Protein AF-0000000078830287 (afdb_homodimer)

Nearest PDB structures (foldseek):
  2qmx-assembly1_A  TM=9.287E-01  e=2.475E-31  Chlorobaculum tepidum TLS
  6vh5-assembly1_C  TM=9.088E-01  e=1.343E-29  Brucella abortus 2308
  7am0-assembly2_C  TM=8.992E-01  e=1.262E-29  Komagataeibacter europaeus
  3luy-assembly1_A-2  TM=8.825E-01  e=1.402E-22  Bifidobacterium adolescentis ATCC 15703
  2qmw-assembly1_A-2  TM=8.550E-01  e=1.177E-20  Staphylococcus aureus subsp. aureus Mu50

InterPro domains:
  IPR001086 Prephenate dehydratase [PF00800] (8-184)
  IPR001086 Prephenate dehydratase [PS51171] (7-183)
  IPR002912 ACT domain [PF01842] (196-243)
  IPR002912 ACT domain [PS51671] (195-271)
  IPR018528 Prephenate dehydratase, conserved site [PS00857] (159-181)
  IPR045865 ACT-like domain [SSF55021] (178-270)

Secondary structure (DSSP, 8-state):
----PPEEEEES-TTSHHHHHHHHHH-TTSEEEEESSHHHHHHHHHTTSSSEEEEEEEETTTEE-HHHHHHHHHS---EEEEEEEE---EEEE-TT--GGG--EEEE-HHHHHHTHHHHHHHTPEEEE-S-HHHHHHHHHHH--TTEEEEE-HHHHHHHT-EEEEE--SS-S--EEEEEEEESPPS---SEEEEEEEEE--SSTTHHHHHHHHHHTTT--EEEEEEEEETTTTEEEEEEEEES-TTSHHHHHHHHHHHHTSSEEEEEEEEEE-/----PPEEEEES-TTSHHHHHHHHHH-TTSEEEEESSHHHHHHHHHTTSSSEEEEEEEETTTEE-HHHHHHHHHS---EEEEEEEE---EEEE-TT--GGG--EEEE-HHHHHHTHHHHHHHTPEEEE-S-HHHHHHHHHHH--TTEEEEE-HHHHHHHT-EEEEE--SS-S--EEEEEEEESPPS---SEEEEEEEEE--SSTTHHHHHHHHHHTTT--EEEEEEEEETTTTEEEEEEEEES-TTSHHHHHHHHHHHHT-SEEEEEEEEEE-

Organism: Myxococcus xanthus (strain DK1622) (NCBI:txid246197)

Solvent-accessible surface area (backbone atoms only — not comparable to full-atom values): 26946 Å² total; per-residue (Å²): 127,87,76,79,61,54,33,34,22,18,46,48,46,83,30,21,66,39,51,56,48,37,33,72,60,63,37,82,78,43,43,77,39,68,21,88,38,67,65,49,26,53,49,32,34,72,69,60,77,30,57,14,24,28,48,62,44,32,28,46,61,53,29,50,33,34,62,49,53,50,46,48,72,73,42,97,52,41,38,24,28,35,37,66,42,75,62,52,34,17,37,28,24,41,75,88,64,53,72,89,55,41,44,29,33,26,11,15,61,65,61,44,60,44,19,41,65,48,29,58,77,66,61,32,43,80,38,71,35,93,32,30,28,58,20,37,45,47,30,49,73,64,54,52,83,43,38,28,10,40,24,38,63,54,27,23,68,73,52,65,30,37,75,72,41,73,60,44,40,66,54,93,54,32,33,35,33,31,34,28,27,52,55,58,50,92,68,90,60,91,39,43,30,26,33,34,38,32,30,54,60,89,55,50,36,31,68,44,50,33,40,45,26,33,32,78,59,62,32,30,72,78,38,42,34,58,37,60,38,81,56,88,86,42,52,39,36,39,36,30,31,58,36,36,59,84,38,66,61,45,40,51,20,51,54,50,22,43,74,47,32,75,41,66,43,78,43,25,56,25,36,48,91,125,84,73,73,59,54,34,32,24,18,47,47,48,83,34,22,67,41,50,54,50,38,35,72,62,65,37,82,77,44,41,77,39,65,22,88,36,66,66,50,26,54,49,32,34,73,70,60,78,29,56,15,25,28,46,61,45,30,28,45,60,54,31,49,35,33,60,49,53,51,47,48,74,74,40,98,52,40,39,24,28,34,36,66,42,76,60,53,33,19,39,29,23,41,74,86,64,50,75,90,56,42,44,30,33,27,12,15,62,67,58,45,61,44,19,41,63,46,29,56,79,65,61,34,43,80,39,71,34,91,32,29,30,57,20,37,45,46,29,48,72,64,54,50,83,44,39,27,10,40,23,39,64,54,27,22,67,74,49,64,29,36,75,71,41,77,60,44,39,65,52,93,53,32,32,34,34,31,34,30,27,51,56,57,55,92,70,88,57,90,37,42,30,26,35,35,39,31,30,54,61,90,55,51,36,32,68,41,52,33,41,45,27,32,31,80,62,62,31,31,72,76,39,42,35,57,37,60,38,84,51,91,84,42,52,38,36,39,35,30,31,56,36,34,57,84,39,64,63,44,39,51,20,50,53,50,22,44,75,49,30,76,42,65,43,79,44,26,54,24,34,48,90

Sequence (546 aa):
MPESPRRIAFQGEPGAYGEEALRALHGADVEAVPCLTFRAVFEAVAEGRVHGGVVPVESSLGGPVAETVDLLLEHDVPATGELSLRIRHCLLAPPGLSLDDVQQALSHPQALAQCAGYLRRRGISPLPEANTAIAARKVAEEKPPHTAAIASRMSADLYGLAVLEEGVEDSPDNFTRFIALGTAPERTWTRRKTALAFTVENGPGALFRVMSAFSSRGLNVARLESRPQRRAWEYVWCLDVDGALEDPRVREAVAAAQAACVTLRVLGSYGVVMPESPRRIAFQGEPGAYGEEALRALHGADVEAVPCLTFRAVFEAVAEGRVHGGVVPVESSLGGPVAETVDLLLEHDVPATGELSLRIRHCLLAPPGLSLDDVQQALSHPQALAQCAGYLRRRGISPLPEANTAIAARKVAEEKPPHTAAIASRMSADLYGLAVLEEGVEDSPDNFTRFIALGTAPERTWTRRKTALAFTVENGPGALFRVMSAFSSRGLNVARLESRPQRRAWEYVWCLDVDGALEDPRVREAVAAAQAACVTLRVLGSYGVV

pLDDT: mean 92.62, std 7.98, range [40.31, 98.75]

Radius of gyration: 23.86 Å; Cα contacts (8 Å, |Δi|>4): 1358; chains: 2; bounding box: 84×62×51 Å

Structure (mmCIF, N/CA/C/O backbone):
data_AF-0000000078830287-model_v1
#
loop_
_entity.id
_entity.type
_entity.pdbx_description
1 polymer 'prephenate dehydratase'
#
loop_
_atom_site.group_PDB
_atom_site.id
_atom_site.type_symbol
_atom_site.label_atom_id
_atom_site.label_alt_id
_atom_site.label_comp_id
_atom_site.label_asym_id
_atom_site.label_entity_id
_atom_site.label_seq_id
_atom_site.pdbx_PDB_ins_code
_atom_site.Cartn_x
_atom_site.Cartn_y
_atom_site.Cartn_z
_atom_site.occupancy
_atom_site.B_iso_or_equiv
_atom_site.auth_seq_id
_atom_site.auth_comp_id
_atom_site.auth_asym_id
_atom_site.auth_atom_id
_atom_site.pdbx_PDB_model_num
ATOM 1 N N . MET A 1 1 ? -43.938 -2.795 11.711 1 40.31 1 MET A N 1
ATOM 2 C CA . MET A 1 1 ? -42.906 -1.899 12.266 1 40.31 1 MET A CA 1
ATOM 3 C C . MET A 1 1 ? -41.844 -1.57 11.234 1 40.31 1 MET A C 1
ATOM 5 O O . MET A 1 1 ? -41.406 -2.453 10.5 1 40.31 1 MET A O 1
ATOM 9 N N . PRO A 1 2 ? -41.594 -0.356 10.914 1 53.16 2 PRO A N 1
ATOM 10 C CA . PRO A 1 2 ? -40.75 -0.047 9.75 1 53.16 2 PRO A CA 1
ATOM 11 C C . PRO A 1 2 ? -39.344 -0.621 9.867 1 53.16 2 PRO A C 1
ATOM 13 O O . PRO A 1 2 ? -38.75 -0.6 10.953 1 53.16 2 PRO A O 1
ATOM 16 N N . GLU A 1 3 ? -38.844 -1.687 9.297 1 60.59 3 GLU A N 1
ATOM 17 C CA . GLU A 1 3 ? -37.562 -2.396 9.375 1 60.59 3 GLU A CA 1
ATOM 18 C C . GLU A 1 3 ? -36.375 -1.433 9.258 1 60.59 3 GLU A C 1
ATOM 20 O O . GLU A 1 3 ? -36.406 -0.526 8.422 1 60.59 3 GLU A O 1
ATOM 25 N N . SER A 1 4 ? -35.719 -1.107 10.453 1 77.31 4 SER A N 1
ATOM 26 C CA . SER A 1 4 ? -34.531 -0.253 10.461 1 77.31 4 SER A CA 1
ATOM 27 C C . SER A 1 4 ? -33.625 -0.551 9.266 1 77.31 4 SER A C 1
ATOM 29 O O . SER A 1 4 ? -33.469 -1.712 8.891 1 77.31 4 SER A O 1
ATOM 31 N N . PRO A 1 5 ? -33.344 0.472 8.578 1 87.19 5 PRO A N 1
ATOM 32 C CA . PRO A 1 5 ? -32.531 0.278 7.367 1 87.19 5 PRO A CA 1
ATOM 33 C C . PRO A 1 5 ? -31.219 -0.463 7.637 1 87.19 5 PRO A C 1
ATOM 35 O O . PRO A 1 5 ? -30.688 -0.38 8.742 1 87.19 5 PRO A O 1
ATOM 38 N N . ARG A 1 6 ? -30.828 -1.186 6.824 1 92.56 6 ARG A N 1
ATOM 39 C CA . ARG A 1 6 ? -29.547 -1.892 6.887 1 92.56 6 ARG A CA 1
ATOM 40 C C . ARG A 1 6 ? -28.391 -0.912 6.961 1 92.56 6 ARG A C 1
ATOM 42 O O . ARG A 1 6 ? -28.328 0.055 6.199 1 92.56 6 ARG A O 1
ATOM 49 N N . ARG A 1 7 ? -27.578 -1.196 7.914 1 96.88 7 ARG A N 1
ATOM 50 C CA . ARG A 1 7 ? -26.422 -0.337 8.148 1 96.88 7 ARG A CA 1
ATOM 51 C C . ARG A 1 7 ? -25.156 -0.937 7.527 1 96.88 7 ARG A C 1
ATOM 53 O O . ARG A 1 7 ? -24.781 -2.062 7.852 1 96.88 7 ARG A O 1
ATOM 60 N N . ILE A 1 8 ? -24.562 -0.179 6.645 1 97.5 8 ILE A N 1
ATOM 61 C CA . ILE A 1 8 ? -23.375 -0.633 5.926 1 97.5 8 ILE A CA 1
ATOM 62 C C . ILE A 1 8 ? -22.219 0.344 6.156 1 97.5 8 ILE A C 1
ATOM 64 O O . ILE A 1 8 ? -22.375 1.548 5.938 1 97.5 8 ILE A O 1
ATOM 68 N N . ALA A 1 9 ? -21.078 -0.177 6.578 1 98.12 9 ALA A N 1
ATOM 69 C CA . ALA A 1 9 ? -19.938 0.659 6.914 1 98.12 9 ALA A CA 1
ATOM 70 C C . ALA A 1 9 ? -19.031 0.846 5.707 1 98.12 9 ALA A C 1
ATOM 72 O O . ALA A 1 9 ? -18.953 -0.023 4.832 1 98.12 9 ALA A O 1
ATOM 73 N N . PHE A 1 10 ? -18.406 1.938 5.598 1 97.62 10 PHE A N 1
ATOM 74 C CA . PHE A 1 10 ? -17.344 2.248 4.645 1 97.62 10 PHE A CA 1
ATOM 75 C C . PHE A 1 10 ? -16.281 3.127 5.285 1 97.62 10 PHE A C 1
ATOM 77 O O . PHE A 1 10 ? -16.484 3.684 6.363 1 97.62 10 PHE A O 1
ATOM 84 N N . GLN A 1 11 ? -15.117 3.105 4.738 1 94.5 11 GLN A N 1
ATOM 85 C CA . GLN A 1 11 ? -14.047 3.945 5.254 1 94.5 11 GLN A CA 1
ATOM 86 C C . GLN A 1 11 ? -14.062 5.324 4.598 1 94.5 11 GLN A C 1
ATOM 88 O O . GLN A 1 11 ? -14.117 5.43 3.369 1 94.5 11 GLN A O 1
ATOM 93 N N . GLY A 1 12 ? -13.945 6.309 5.367 1 91.12 12 GLY A N 1
ATOM 94 C CA . GLY A 1 12 ? -13.859 7.672 4.875 1 91.12 12 GLY A CA 1
ATOM 95 C C . GLY A 1 12 ? -14.961 8.57 5.398 1 91.12 12 GLY A C 1
ATOM 96 O O . GLY A 1 12 ? -15.383 8.438 6.551 1 91.12 12 GLY A O 1
ATOM 97 N N . GLU A 1 13 ? -15.328 9.633 4.555 1 93.06 13 GLU A N 1
ATOM 98 C CA . GLU A 1 13 ? -16.359 10.617 4.848 1 93.06 13 GLU A CA 1
ATOM 99 C C . GLU A 1 13 ? -17.469 10.586 3.799 1 93.06 13 GLU A C 1
ATOM 101 O O . GLU A 1 13 ? -17.25 10.117 2.68 1 93.06 13 GLU A O 1
ATOM 106 N N . PRO A 1 14 ? -18.625 11.016 4.348 1 94.12 14 PRO A N 1
ATOM 107 C CA . PRO A 1 14 ? -19.688 11.109 3.342 1 94.12 14 PRO A CA 1
ATOM 108 C C . PRO A 1 14 ? -19.219 11.781 2.051 1 94.12 14 PRO A C 1
ATOM 110 O O . PRO A 1 14 ? -18.484 12.766 2.094 1 94.12 14 PRO A O 1
ATOM 113 N N . GLY A 1 15 ? -19.594 11.18 0.938 1 93.94 15 GLY A N 1
ATOM 114 C CA . GLY A 1 15 ? -19.188 11.688 -0.363 1 93.94 15 GLY A CA 1
ATOM 115 C C . GLY A 1 15 ? -17.984 10.953 -0.944 1 93.94 15 GLY A C 1
ATOM 116 O O . GLY A 1 15 ? -17.641 11.148 -2.111 1 93.94 15 GLY A O 1
ATOM 117 N N . ALA A 1 16 ? -17.359 10.055 -0.161 1 95 16 ALA A N 1
ATOM 118 C CA . ALA A 1 16 ? -16.203 9.281 -0.612 1 95 16 ALA A CA 1
ATOM 119 C C . ALA A 1 16 ? -16.609 8.242 -1.653 1 95 16 ALA A C 1
ATOM 121 O O . ALA A 1 16 ? -17.766 7.844 -1.722 1 95 16 ALA A O 1
ATOM 122 N N . TYR A 1 17 ? -15.703 7.816 -2.48 1 96.5 17 TYR A N 1
ATOM 123 C CA . TYR A 1 17 ? -15.938 6.773 -3.471 1 96.5 17 TYR A CA 1
ATOM 124 C C . TYR A 1 17 ? -16.375 5.477 -2.801 1 96.5 17 TYR A C 1
ATOM 126 O O . TYR A 1 17 ? -17.141 4.695 -3.381 1 96.5 17 TYR A O 1
ATOM 134 N N . GLY A 1 18 ? -15.914 5.23 -1.581 1 96.88 18 GLY A N 1
ATOM 135 C CA . GLY A 1 18 ? -16.375 4.078 -0.825 1 96.88 18 GLY A CA 1
ATOM 136 C C . GLY A 1 18 ? -17.875 4.078 -0.604 1 96.88 18 GLY A C 1
ATOM 137 O O . GLY A 1 18 ? -18.516 3.021 -0.64 1 96.88 18 GLY A O 1
ATOM 138 N N . GLU A 1 19 ? -18.406 5.266 -0.353 1 96.75 19 GLU A N 1
ATOM 139 C CA . GLU A 1 19 ? -19.844 5.359 -0.222 1 96.75 19 GLU A CA 1
ATOM 140 C C . GLU A 1 19 ? -20.547 5.129 -1.562 1 96.75 19 GLU A C 1
ATOM 142 O O . GLU A 1 19 ? -21.594 4.496 -1.619 1 96.75 19 GLU A O 1
ATOM 147 N N . GLU A 1 20 ? -19.984 5.676 -2.604 1 95.62 20 GLU A N 1
ATOM 148 C CA . GLU A 1 20 ? -20.531 5.41 -3.932 1 95.62 20 GLU A CA 1
ATOM 149 C C . GLU A 1 20 ? -20.594 3.91 -4.215 1 95.62 20 GLU A C 1
ATOM 151 O O . GLU A 1 20 ? -21.609 3.41 -4.719 1 95.62 20 GLU A O 1
ATOM 156 N N . ALA A 1 21 ? -19.547 3.201 -3.867 1 96.44 21 ALA A N 1
ATOM 157 C CA . ALA A 1 21 ? -19.5 1.752 -4.043 1 96.44 21 ALA A CA 1
ATOM 158 C C . ALA A 1 21 ? -20.547 1.054 -3.18 1 96.44 21 ALA A C 1
ATOM 160 O O . ALA A 1 21 ? -21.203 0.115 -3.631 1 96.44 21 ALA A O 1
ATOM 161 N N . LEU A 1 22 ? -20.594 1.561 -1.977 1 95.94 22 LEU A N 1
ATOM 162 C CA . LEU A 1 22 ? -21.578 1.027 -1.044 1 95.94 22 LEU A CA 1
ATOM 163 C C . LEU A 1 22 ? -22.984 1.135 -1.622 1 95.94 22 LEU A C 1
ATOM 165 O O . LEU A 1 22 ? -23.75 0.162 -1.606 1 95.94 22 LEU A O 1
ATOM 169 N N . ARG A 1 23 ? -23.359 2.229 -2.16 1 94.5 23 ARG A N 1
ATOM 170 C CA . ARG A 1 23 ? -24.688 2.447 -2.73 1 94.5 23 ARG A CA 1
ATOM 171 C C . ARG A 1 23 ? -24.891 1.598 -3.98 1 94.5 23 ARG A C 1
ATOM 173 O O . ARG A 1 23 ? -25.984 1.098 -4.223 1 94.5 23 ARG A O 1
ATOM 180 N N . ALA A 1 24 ? -23.875 1.477 -4.758 1 93.19 24 ALA A N 1
ATOM 181 C CA . ALA A 1 24 ? -23.969 0.65 -5.957 1 93.19 24 ALA A CA 1
ATOM 182 C C . ALA A 1 24 ? -24.188 -0.816 -5.598 1 93.19 24 ALA A C 1
ATOM 184 O O . ALA A 1 24 ? -24.906 -1.53 -6.301 1 93.19 24 ALA A O 1
ATOM 185 N N . LEU A 1 25 ? -23.609 -1.281 -4.531 1 93.69 25 LEU A N 1
ATOM 186 C CA . LEU A 1 25 ? -23.656 -2.688 -4.148 1 93.69 25 LEU A CA 1
ATOM 187 C C . LEU A 1 25 ? -24.922 -2.988 -3.346 1 93.69 25 LEU A C 1
ATOM 189 O O . LEU A 1 25 ? -25.516 -4.059 -3.494 1 93.69 25 LEU A O 1
ATOM 193 N N . HIS A 1 26 ? -25.328 -2.035 -2.463 1 93.31 26 HIS A N 1
ATOM 194 C CA . HIS A 1 26 ? -26.375 -2.346 -1.492 1 93.31 26 HIS A CA 1
ATOM 195 C C . HIS A 1 26 ? -27.641 -1.534 -1.761 1 93.31 26 HIS A C 1
ATOM 197 O O . HIS A 1 26 ? -28.672 -1.77 -1.139 1 93.31 26 HIS A O 1
ATOM 203 N N . GLY A 1 27 ? -27.578 -0.674 -2.748 1 90.56 27 GLY A N 1
ATOM 204 C CA . GLY A 1 27 ? -28.75 0.138 -3.057 1 90.56 27 GLY A CA 1
ATOM 205 C C . GLY A 1 27 ? -28.781 1.454 -2.303 1 90.56 27 GLY A C 1
ATOM 206 O O . GLY A 1 27 ? -27.938 1.691 -1.427 1 90.56 27 GLY A O 1
ATOM 207 N N . ALA A 1 28 ? -29.703 2.326 -2.592 1 88.5 28 ALA A N 1
ATOM 208 C CA . ALA A 1 28 ? -29.828 3.682 -2.059 1 88.5 28 ALA A CA 1
ATOM 209 C C . ALA A 1 28 ? -30.484 3.676 -0.682 1 88.5 28 ALA A C 1
ATOM 211 O O . ALA A 1 28 ? -30.312 4.609 0.102 1 88.5 28 ALA A O 1
ATOM 212 N N . ASP A 1 29 ? -31.188 2.6 -0.306 1 89.88 29 ASP A N 1
ATOM 213 C CA . ASP A 1 29 ? -32.062 2.596 0.876 1 89.88 29 ASP A CA 1
ATOM 214 C C . ASP A 1 29 ? -31.281 2.121 2.107 1 89.88 29 ASP A C 1
ATOM 216 O O . ASP A 1 29 ? -31.859 1.943 3.18 1 89.88 29 ASP A O 1
ATOM 220 N N . VAL A 1 30 ? -29.953 2.148 2.021 1 93.5 30 VAL A N 1
ATOM 221 C CA . VAL A 1 30 ? -29.188 1.711 3.184 1 93.5 30 VAL A CA 1
ATOM 222 C C . VAL A 1 30 ? -28.562 2.92 3.873 1 93.5 30 VAL A C 1
ATOM 224 O O . VAL A 1 30 ? -28.438 3.992 3.275 1 93.5 30 VAL A O 1
ATOM 227 N N . GLU A 1 31 ? -28.375 2.689 5.199 1 96.31 31 GLU A N 1
ATOM 228 C CA . GLU A 1 31 ? -27.625 3.703 5.945 1 96.31 31 GLU A CA 1
ATOM 229 C C . GLU A 1 31 ? -26.125 3.5 5.805 1 96.31 31 GLU A C 1
ATOM 231 O O . GLU A 1 31 ? -25.594 2.455 6.191 1 96.31 31 GLU A O 1
ATOM 236 N N . ALA A 1 32 ? -25.531 4.461 5.242 1 96.62 32 ALA A N 1
ATOM 237 C CA . ALA A 1 32 ? -24.078 4.441 5.113 1 96.62 32 ALA A CA 1
ATOM 238 C C . ALA A 1 32 ? -23.406 4.91 6.398 1 96.62 32 ALA A C 1
ATOM 240 O O . ALA A 1 32 ? -23.688 6 6.898 1 96.62 32 ALA A O 1
ATOM 241 N N . VAL A 1 33 ? -22.531 4.133 7.008 1 97.81 33 VAL A N 1
ATOM 242 C CA . VAL A 1 33 ? -21.875 4.43 8.273 1 97.81 33 VAL A CA 1
ATOM 243 C C . VAL A 1 33 ? -20.391 4.688 8.031 1 97.81 33 VAL A C 1
ATOM 245 O O . VAL A 1 33 ? -19.609 3.75 7.812 1 97.81 33 VAL A O 1
ATOM 248 N N . PRO A 1 34 ? -20.047 5.922 8.062 1 97 34 PRO A N 1
ATOM 249 C CA . PRO A 1 34 ? -18.641 6.246 7.852 1 97 34 PRO A CA 1
ATOM 250 C C . PRO A 1 34 ? -17.75 5.781 9 1 97 34 PRO A C 1
ATOM 252 O O . PRO A 1 34 ? -18.156 5.84 10.164 1 97 34 PRO A O 1
ATOM 255 N N . CYS A 1 35 ? -16.562 5.211 8.703 1 96.12 35 CYS A N 1
ATOM 256 C CA . CYS A 1 35 ? -15.523 4.828 9.641 1 96.12 35 CYS A CA 1
ATOM 257 C C . CYS A 1 35 ? -14.211 5.527 9.312 1 96.12 35 CYS A C 1
ATOM 259 O O . CYS A 1 35 ? -13.922 5.789 8.141 1 96.12 35 CYS A O 1
ATOM 261 N N . LEU A 1 36 ? -13.453 5.758 10.273 1 87.88 36 LEU A N 1
ATOM 262 C CA . LEU A 1 36 ? -12.219 6.512 10.102 1 87.88 36 LEU A CA 1
ATOM 263 C C . LEU A 1 36 ? -11.164 5.668 9.398 1 87.88 36 LEU A C 1
ATOM 265 O O . LEU A 1 36 ? -10.344 6.195 8.641 1 87.88 36 LEU A O 1
ATOM 269 N N . THR A 1 37 ? -11.055 4.375 9.719 1 90.12 37 THR A N 1
ATOM 270 C CA . THR A 1 37 ? -10.023 3.496 9.18 1 90.12 37 THR A CA 1
ATOM 271 C C . THR A 1 37 ? -10.648 2.242 8.57 1 90.12 37 THR A C 1
ATOM 273 O O . THR A 1 37 ? -11.789 1.9 8.875 1 90.12 37 THR A O 1
ATOM 276 N N . PHE A 1 38 ? -9.875 1.591 7.645 1 94.38 38 PHE A N 1
ATOM 277 C CA . PHE A 1 38 ? -10.312 0.306 7.113 1 94.38 38 PHE A CA 1
ATOM 278 C C . PHE A 1 38 ? -10.523 -0.701 8.242 1 94.38 38 PHE A C 1
ATOM 280 O O . PHE A 1 38 ? -11.492 -1.462 8.227 1 94.38 38 PHE A O 1
ATOM 287 N N . ARG A 1 39 ? -9.633 -0.661 9.219 1 93.38 39 ARG A N 1
ATOM 288 C CA . ARG A 1 39 ? -9.734 -1.572 10.352 1 93.38 39 ARG A CA 1
ATOM 289 C C . ARG A 1 39 ? -11.062 -1.382 11.086 1 93.38 39 ARG A C 1
ATOM 291 O O . ARG A 1 39 ? -11.719 -2.357 11.461 1 93.38 39 ARG A O 1
ATOM 298 N N . ALA A 1 40 ? -11.5 -0.143 11.242 1 96 40 ALA A N 1
ATOM 299 C CA . ALA A 1 40 ? -12.75 0.144 11.93 1 96 40 ALA A CA 1
ATOM 300 C C . ALA A 1 40 ? -13.938 -0.457 11.18 1 96 40 ALA A C 1
ATOM 302 O O . ALA A 1 40 ? -14.922 -0.884 11.789 1 96 40 ALA A O 1
ATOM 303 N N . VAL A 1 41 ? -13.852 -0.514 9.859 1 97.75 41 VAL A N 1
ATOM 304 C CA . VAL A 1 41 ? -14.906 -1.129 9.062 1 97.75 41 VAL A CA 1
ATOM 305 C C . VAL A 1 41 ? -14.984 -2.621 9.375 1 97.75 41 VAL A C 1
ATOM 307 O O . VAL A 1 41 ? -16.062 -3.141 9.672 1 97.75 41 VAL A O 1
ATOM 310 N N . PHE A 1 42 ? -13.828 -3.275 9.406 1 97.25 42 PHE A N 1
ATOM 311 C CA . PHE A 1 42 ? -13.781 -4.707 9.68 1 97.25 42 PHE A CA 1
ATOM 312 C C . PHE A 1 42 ? -14.266 -5.004 11.094 1 97.25 42 PHE A C 1
ATOM 314 O O . PHE A 1 42 ? -15.062 -5.926 11.305 1 97.25 42 PHE A O 1
ATOM 321 N N . GLU A 1 43 ? -13.836 -4.188 12 1 97.19 43 GLU A N 1
ATOM 322 C CA . GLU A 1 43 ? -14.227 -4.383 13.391 1 97.19 43 GLU A CA 1
ATOM 323 C C . GLU A 1 43 ? -15.719 -4.16 13.578 1 97.19 43 GLU A C 1
ATOM 325 O O . GLU A 1 43 ? -16.375 -4.898 14.312 1 97.19 43 GLU A O 1
ATOM 330 N N . ALA A 1 44 ? -16.266 -3.123 12.914 1 97.44 44 ALA A N 1
ATOM 331 C CA . ALA A 1 44 ? -17.703 -2.848 13.008 1 97.44 44 ALA A CA 1
ATOM 332 C C . ALA A 1 44 ? -18.516 -4.031 12.5 1 97.44 44 ALA A C 1
ATOM 334 O O . ALA A 1 44 ? -19.531 -4.391 13.094 1 97.44 44 ALA A O 1
ATOM 335 N N . VAL A 1 45 ? -18.109 -4.641 11.453 1 97.19 45 VAL A N 1
ATOM 336 C CA . VAL A 1 45 ? -18.812 -5.789 10.883 1 97.19 45 VAL A CA 1
ATOM 337 C C . VAL A 1 45 ? -18.625 -7.004 11.797 1 97.19 45 VAL A C 1
ATOM 339 O O . VAL A 1 45 ? -19.609 -7.676 12.133 1 97.19 45 VAL A O 1
ATOM 342 N N . ALA A 1 46 ? -17.406 -7.266 12.219 1 95.75 46 ALA A N 1
ATOM 343 C CA . ALA A 1 46 ? -17.078 -8.43 13.031 1 95.75 46 ALA A CA 1
ATOM 344 C C . ALA A 1 46 ? -17.828 -8.391 14.359 1 95.75 46 ALA A C 1
ATOM 346 O O . ALA A 1 46 ? -18.25 -9.438 14.875 1 95.75 46 ALA A O 1
ATOM 347 N N . GLU A 1 47 ? -18 -7.207 14.875 1 96.06 47 GLU A N 1
ATOM 348 C CA . GLU A 1 47 ? -18.641 -7.027 16.172 1 96.06 47 GLU A CA 1
ATOM 349 C C . GLU A 1 47 ? -20.156 -6.914 16.031 1 96.06 47 GLU A C 1
ATOM 351 O O . GLU A 1 47 ? -20.875 -6.816 17.031 1 96.06 47 GLU A O 1
ATOM 356 N N . GLY A 1 48 ? -20.609 -6.926 14.875 1 94.38 48 GLY A N 1
ATOM 357 C CA . GLY A 1 48 ? -22.047 -6.887 14.633 1 94.38 48 GLY A CA 1
ATOM 358 C C . GLY A 1 48 ? -22.656 -5.508 14.828 1 94.38 48 GLY A C 1
ATOM 359 O O . GLY A 1 48 ? -23.859 -5.375 15.031 1 94.38 48 GLY A O 1
ATOM 360 N N . ARG A 1 49 ? -21.828 -4.359 14.922 1 96.94 49 ARG A N 1
ATOM 361 C CA . ARG A 1 49 ? -22.297 -2.988 15.062 1 96.94 49 ARG A CA 1
ATOM 362 C C . ARG A 1 49 ? -22.969 -2.508 13.773 1 96.94 49 ARG A C 1
ATOM 364 O O . ARG A 1 49 ? -23.734 -1.544 13.789 1 96.94 49 ARG A O 1
ATOM 371 N N . VAL A 1 50 ? -22.641 -3.072 12.609 1 97.19 50 VAL A N 1
ATOM 372 C CA . VAL A 1 50 ? -23.219 -2.818 11.297 1 97.19 50 VAL A CA 1
ATOM 373 C C . VAL A 1 50 ? -23.516 -4.145 10.602 1 97.19 50 VAL A C 1
ATOM 375 O O . VAL A 1 50 ? -23.078 -5.203 11.055 1 97.19 50 VAL A O 1
ATOM 378 N N . HIS A 1 51 ? -24.391 -4.145 9.586 1 95.44 51 HIS A N 1
ATOM 379 C CA . HIS A 1 51 ? -24.812 -5.348 8.883 1 95.44 51 HIS A CA 1
ATOM 380 C C . HIS A 1 51 ? -23.812 -5.75 7.809 1 95.44 51 HIS A C 1
ATOM 382 O O . HIS A 1 51 ? -23.828 -6.883 7.324 1 95.44 51 HIS A O 1
ATOM 388 N N . GLY A 1 52 ? -22.953 -4.809 7.465 1 96.38 52 GLY A N 1
ATOM 389 C CA . GLY A 1 52 ? -21.953 -5.055 6.445 1 96.38 52 GLY A CA 1
ATOM 390 C C . GLY A 1 52 ? -20.969 -3.91 6.281 1 96.38 52 GLY A C 1
ATOM 391 O O . GLY A 1 52 ? -21.031 -2.924 7.02 1 96.38 52 GLY A O 1
ATOM 392 N N . GLY A 1 53 ? -20.078 -4.137 5.352 1 97.75 53 GLY A N 1
ATOM 393 C CA . GLY A 1 53 ? -19.078 -3.131 5.02 1 97.75 53 GLY A CA 1
ATOM 394 C C . GLY A 1 53 ? -18.625 -3.199 3.576 1 97.75 53 GLY A C 1
ATOM 395 O O . GLY A 1 53 ? -18.844 -4.207 2.898 1 97.75 53 GLY A O 1
ATOM 396 N N . VAL A 1 54 ? -18.125 -2.137 3.076 1 97.81 54 VAL A N 1
ATOM 397 C CA . VAL A 1 54 ? -17.547 -2.051 1.738 1 97.81 54 VAL A CA 1
ATOM 398 C C . VAL A 1 54 ? -16.156 -1.445 1.817 1 97.81 54 VAL A C 1
ATOM 400 O O . VAL A 1 54 ? -15.961 -0.402 2.443 1 97.81 54 VAL A O 1
ATOM 403 N N . VAL A 1 55 ? -15.203 -2.137 1.241 1 97.94 55 VAL A N 1
ATOM 404 C CA . VAL A 1 55 ? -13.82 -1.66 1.273 1 97.94 55 VAL A CA 1
ATOM 405 C C . VAL A 1 55 ? -13.172 -1.864 -0.094 1 97.94 55 VAL A C 1
ATOM 407 O O . VAL A 1 55 ? -13.5 -2.82 -0.805 1 97.94 55 VAL A O 1
ATOM 410 N N . PRO A 1 56 ? -12.32 -0.959 -0.508 1 96.69 56 PRO A N 1
ATOM 411 C CA . PRO A 1 56 ? -11.539 -1.17 -1.731 1 96.69 56 PRO A CA 1
ATOM 412 C C . PRO A 1 56 ? -10.445 -2.223 -1.562 1 96.69 56 PRO A C 1
ATOM 414 O O . PRO A 1 56 ? -9.844 -2.322 -0.49 1 96.69 56 PRO A O 1
ATOM 417 N N . VAL A 1 57 ? -10.172 -3.012 -2.617 1 94.44 57 VAL A N 1
ATOM 418 C CA . VAL A 1 57 ? -9.164 -4.059 -2.484 1 94.44 57 VAL A CA 1
ATOM 419 C C . VAL A 1 57 ? -8.117 -3.916 -3.59 1 94.44 57 VAL A C 1
ATOM 421 O O . VAL A 1 57 ? -7.02 -4.461 -3.488 1 94.44 57 VAL A O 1
ATOM 424 N N . GLU A 1 58 ? -8.5 -3.246 -4.699 1 92.06 58 GLU A N 1
ATOM 425 C CA . GLU A 1 58 ? -7.562 -3.07 -5.805 1 92.06 58 GLU A CA 1
ATOM 426 C C . GLU A 1 58 ? -7.934 -1.859 -6.652 1 92.06 58 GLU A C 1
ATOM 428 O O . GLU A 1 58 ? -9.109 -1.64 -6.949 1 92.06 58 GLU A O 1
ATOM 433 N N . SER A 1 59 ? -6.926 -1.078 -6.965 1 90.5 59 SER A N 1
ATOM 434 C CA . SER A 1 59 ? -7.035 0.01 -7.93 1 90.5 59 SER A CA 1
ATOM 435 C C . SER A 1 59 ? -6.285 -0.317 -9.219 1 90.5 59 SER A C 1
ATOM 437 O O . SER A 1 59 ? -5.152 -0.801 -9.18 1 90.5 59 SER A O 1
ATOM 439 N N . SER A 1 60 ? -7.004 -0.042 -10.352 1 88.62 60 SER A N 1
ATOM 440 C CA . SER A 1 60 ? -6.363 -0.296 -11.633 1 88.62 60 SER A CA 1
ATOM 441 C C . SER A 1 60 ? -5.078 0.515 -11.781 1 88.62 60 SER A C 1
ATOM 443 O O . SER A 1 60 ? -4.133 0.076 -12.445 1 88.62 60 SER A O 1
ATOM 445 N N . LEU A 1 61 ? -4.98 1.617 -11.117 1 85.06 61 LEU A N 1
ATOM 446 C CA . LEU A 1 61 ? -3.83 2.502 -11.25 1 85.06 61 LEU A CA 1
ATOM 447 C C . LEU A 1 61 ? -2.881 2.338 -10.062 1 85.06 61 LEU A C 1
ATOM 449 O O . LEU A 1 61 ? -1.665 2.473 -10.219 1 85.06 61 LEU A O 1
ATOM 453 N N . GLY A 1 62 ? -3.432 2.008 -8.922 1 84.19 62 GLY A N 1
ATOM 454 C CA . GLY A 1 62 ? -2.631 1.973 -7.707 1 84.19 62 GLY A CA 1
ATOM 455 C C . GLY A 1 62 ? -2.246 0.566 -7.285 1 84.19 62 GLY A C 1
ATOM 456 O O . GLY A 1 62 ? -1.373 0.385 -6.434 1 84.19 62 GLY A O 1
ATOM 457 N N . GLY A 1 63 ? -2.91 -0.451 -7.902 1 84.31 63 GLY A N 1
ATOM 458 C CA . GLY A 1 63 ? -2.646 -1.815 -7.477 1 84.31 63 GLY A CA 1
ATOM 459 C C . GLY A 1 63 ? -3.457 -2.229 -6.262 1 84.31 63 GLY A C 1
ATOM 460 O O . GLY A 1 63 ? -4.465 -1.597 -5.938 1 84.31 63 GLY A O 1
ATOM 461 N N . PRO A 1 64 ? -3.016 -3.363 -5.68 1 87.38 64 PRO A N 1
ATOM 462 C CA . PRO A 1 64 ? -3.744 -3.85 -4.504 1 87.38 64 PRO A CA 1
ATOM 463 C C . PRO A 1 64 ? -3.703 -2.867 -3.336 1 87.38 64 PRO A C 1
ATOM 465 O O . PRO A 1 64 ? -2.701 -2.172 -3.145 1 87.38 64 PRO A O 1
ATOM 468 N N . VAL A 1 65 ? -4.832 -2.76 -2.67 1 90.31 65 VAL A N 1
ATOM 469 C CA . VAL A 1 65 ? -4.883 -2.059 -1.392 1 90.31 65 VAL A CA 1
ATOM 470 C C . VAL A 1 65 ? -4.445 -2.998 -0.269 1 90.31 65 VAL A C 1
ATOM 472 O O . VAL A 1 65 ? -5.273 -3.697 0.321 1 90.31 65 VAL A O 1
ATOM 475 N N . ALA A 1 66 ? -3.188 -2.965 0.06 1 87.44 66 ALA A N 1
ATOM 476 C CA . ALA A 1 66 ? -2.521 -3.941 0.919 1 87.44 66 ALA A CA 1
ATOM 477 C C . ALA A 1 66 ? -3.209 -4.035 2.277 1 87.44 66 ALA A C 1
ATOM 479 O O . ALA A 1 66 ? -3.404 -5.133 2.807 1 87.44 66 ALA A O 1
ATOM 480 N N . GLU A 1 67 ? -3.562 -2.908 2.828 1 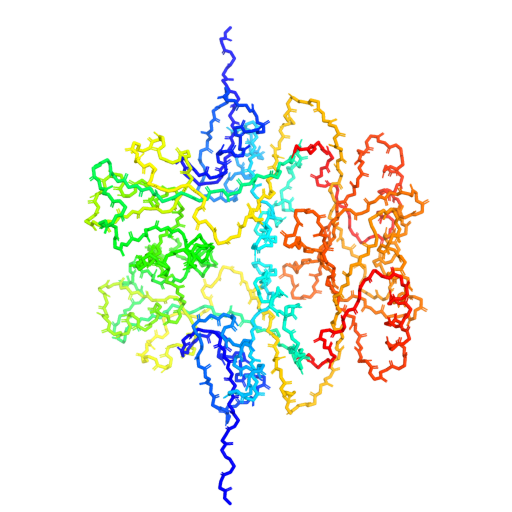88.25 67 GLU A N 1
ATOM 481 C CA . GLU A 1 67 ? -4.164 -2.883 4.156 1 88.25 67 GLU A CA 1
ATOM 482 C C . GLU A 1 67 ? -5.457 -3.689 4.195 1 88.25 67 GLU A C 1
ATOM 484 O O . GLU A 1 67 ? -5.688 -4.465 5.125 1 88.25 67 GLU A O 1
ATOM 489 N N . THR A 1 68 ? -6.363 -3.492 3.221 1 93.06 68 THR A N 1
ATOM 490 C CA . THR A 1 68 ? -7.645 -4.188 3.205 1 93.06 68 THR A CA 1
ATOM 491 C C . THR A 1 68 ? -7.445 -5.688 3.014 1 93.06 68 THR A C 1
ATOM 493 O O . THR A 1 68 ? -8.156 -6.496 3.615 1 93.06 68 THR A O 1
ATOM 496 N N . VAL A 1 69 ? -6.445 -6.043 2.215 1 88.88 69 VAL A N 1
ATOM 497 C CA . VAL A 1 69 ? -6.145 -7.453 2.006 1 88.88 69 VAL A CA 1
ATOM 498 C C . VAL A 1 69 ? -5.648 -8.078 3.309 1 88.88 69 VAL A C 1
ATOM 500 O O . VAL A 1 69 ? -6.086 -9.164 3.693 1 88.88 69 VAL A O 1
ATOM 503 N N . ASP A 1 70 ? -4.824 -7.371 4.027 1 88.31 70 ASP A N 1
ATOM 504 C CA . ASP A 1 70 ? -4.336 -7.84 5.32 1 88.31 70 ASP A CA 1
ATOM 505 C C . ASP A 1 70 ? -5.488 -8.023 6.309 1 88.31 70 ASP A C 1
ATOM 507 O O . ASP A 1 70 ? -5.527 -9.016 7.043 1 88.31 70 ASP A O 1
ATOM 511 N N . LEU A 1 71 ? -6.34 -7.109 6.293 1 92.44 71 LEU A N 1
ATOM 512 C CA . LEU A 1 71 ? -7.469 -7.152 7.215 1 92.44 71 LEU A CA 1
ATOM 513 C C . LEU A 1 71 ? -8.398 -8.312 6.879 1 92.44 71 LEU A C 1
ATOM 515 O O . LEU A 1 71 ? -8.984 -8.93 7.773 1 92.44 71 LEU A O 1
ATOM 519 N N . LEU A 1 72 ? -8.531 -8.508 5.621 1 91.94 72 LEU A N 1
ATOM 520 C CA . LEU A 1 72 ? -9.32 -9.664 5.207 1 91.94 72 LEU A CA 1
ATOM 521 C C . LEU A 1 72 ? -8.719 -10.953 5.742 1 91.94 72 LEU A C 1
ATOM 523 O O . LEU A 1 72 ? -9.445 -11.883 6.098 1 91.94 72 LEU A O 1
ATOM 527 N N . LEU A 1 73 ? -7.504 -11.047 5.805 1 89.06 73 LEU A N 1
ATOM 528 C CA . LEU A 1 73 ? -6.797 -12.227 6.289 1 89.06 73 LEU A CA 1
ATOM 529 C C . LEU A 1 73 ? -6.844 -12.297 7.812 1 89.06 73 LEU A C 1
ATOM 531 O O . LEU A 1 73 ? -6.812 -13.383 8.391 1 89.06 73 LEU A O 1
ATOM 535 N N . GLU A 1 74 ? -6.855 -11.203 8.445 1 90 74 GLU A N 1
ATOM 536 C CA . GLU A 1 74 ? -6.816 -11.102 9.898 1 90 74 GLU A CA 1
ATOM 537 C C . GLU A 1 74 ? -8.188 -11.367 10.508 1 90 74 GLU A C 1
ATOM 539 O O . GLU A 1 74 ? -8.297 -11.836 11.648 1 90 74 GLU A O 1
ATOM 544 N N . HIS A 1 75 ? -9.234 -10.945 9.781 1 92.44 75 HIS A N 1
ATOM 545 C CA . HIS A 1 75 ? -10.586 -11.031 10.32 1 92.44 75 HIS A CA 1
ATOM 546 C C . HIS A 1 75 ? -11.367 -12.156 9.656 1 92.44 75 HIS A C 1
ATOM 548 O O . HIS A 1 75 ? -11.141 -12.484 8.492 1 92.44 75 HIS A O 1
ATOM 554 N N . ASP A 1 76 ? -12.172 -12.727 10.461 1 89.19 76 ASP A N 1
ATOM 555 C CA . ASP A 1 76 ? -13.078 -13.75 9.93 1 89.19 76 ASP A CA 1
ATOM 556 C C . ASP A 1 76 ? -14.359 -13.117 9.391 1 89.19 76 ASP A C 1
ATOM 558 O O . ASP A 1 76 ? -15.453 -13.383 9.914 1 89.19 76 ASP A O 1
ATOM 562 N N . VAL A 1 77 ? -14.289 -12.273 8.531 1 93.12 77 VAL A N 1
ATOM 563 C CA . VAL A 1 77 ? -15.375 -11.609 7.824 1 93.12 77 VAL A CA 1
ATOM 564 C C . VAL A 1 77 ? -15.312 -11.93 6.336 1 93.12 77 VAL A C 1
ATOM 566 O O . VAL A 1 77 ? -14.375 -11.516 5.645 1 93.12 77 VAL A O 1
ATOM 569 N N . PRO A 1 78 ? -16.281 -12.719 5.859 1 92.62 78 PRO A N 1
ATOM 570 C CA . PRO A 1 78 ? -16.203 -13.141 4.457 1 92.62 78 PRO A CA 1
ATOM 571 C C . PRO A 1 78 ? -16.547 -12.016 3.484 1 92.62 78 PRO A C 1
ATOM 573 O O . PRO A 1 78 ? -17.391 -11.172 3.791 1 92.62 78 PRO A O 1
ATOM 576 N N . ALA A 1 79 ? -15.906 -12.031 2.359 1 96.06 79 ALA A N 1
ATOM 577 C CA . ALA A 1 79 ? -16.344 -11.219 1.229 1 96.06 79 ALA A CA 1
ATOM 578 C C . ALA A 1 79 ? -17.656 -11.75 0.647 1 96.06 79 ALA A C 1
ATOM 580 O O . ALA A 1 79 ? -17.797 -12.953 0.432 1 96.06 79 ALA A O 1
ATOM 581 N N . THR A 1 80 ? -18.594 -10.891 0.293 1 95.81 80 THR A N 1
ATOM 582 C CA . THR A 1 80 ? -19.938 -11.336 -0.099 1 95.81 80 THR A CA 1
ATOM 583 C C . THR A 1 80 ? -20.359 -10.695 -1.415 1 95.81 80 THR A C 1
ATOM 585 O O . THR A 1 80 ? -21.438 -10.977 -1.933 1 95.81 80 THR A O 1
ATOM 588 N N . GLY A 1 81 ? -19.562 -9.844 -1.935 1 96.25 81 GLY A N 1
ATOM 589 C CA . GLY A 1 81 ? -19.812 -9.18 -3.205 1 96.25 81 GLY A CA 1
ATOM 590 C C . GLY A 1 81 ? -18.609 -8.391 -3.701 1 96.25 81 GLY A C 1
ATOM 591 O O . GLY A 1 81 ? -17.688 -8.102 -2.934 1 96.25 81 GLY A O 1
ATOM 592 N N . GLU A 1 82 ? -18.641 -8.125 -4.961 1 96.19 82 GLU A N 1
ATOM 593 C CA . GLU A 1 82 ? -17.562 -7.359 -5.594 1 96.19 82 GLU A CA 1
ATOM 594 C C . GLU A 1 82 ? -18.125 -6.383 -6.621 1 96.19 82 GLU A C 1
ATOM 596 O O . GLU A 1 82 ? -19.078 -6.695 -7.328 1 96.19 82 GLU A O 1
ATOM 601 N N . LEU A 1 83 ? -17.578 -5.207 -6.621 1 95.31 83 LEU A N 1
ATOM 602 C CA . LEU A 1 83 ? -17.906 -4.168 -7.59 1 95.31 83 LEU A CA 1
ATOM 603 C C . LEU A 1 83 ? -16.641 -3.52 -8.141 1 95.31 83 LEU A C 1
ATOM 605 O O . LEU A 1 83 ? -15.727 -3.193 -7.387 1 95.31 83 LEU A O 1
ATOM 609 N N . SER A 1 84 ? -16.516 -3.482 -9.484 1 93.12 84 SER A N 1
ATOM 610 C CA . SER A 1 84 ? -15.523 -2.623 -10.125 1 93.12 84 SER A CA 1
ATOM 611 C C . SER A 1 84 ? -16.109 -1.245 -10.43 1 93.12 84 SER A C 1
ATOM 613 O O . SER A 1 84 ? -16.938 -1.101 -11.328 1 93.12 84 SER A O 1
ATOM 615 N N . LEU A 1 85 ? -15.711 -0.249 -9.648 1 95.19 85 LEU A N 1
ATOM 616 C CA . LEU A 1 85 ? -16.25 1.104 -9.766 1 95.19 85 LEU A CA 1
ATOM 617 C C . LEU A 1 85 ? -15.305 1.99 -10.578 1 95.19 85 LEU A C 1
ATOM 619 O O . LEU A 1 85 ? -14.125 2.111 -10.25 1 95.19 85 LEU A O 1
ATOM 623 N N . ARG A 1 86 ? -15.812 2.545 -11.719 1 94.56 86 ARG A N 1
ATOM 624 C CA . ARG A 1 86 ? -15.055 3.566 -12.438 1 94.56 86 ARG A CA 1
ATOM 625 C C . ARG A 1 86 ? -14.906 4.828 -11.594 1 94.56 86 ARG A C 1
ATOM 627 O O . ARG A 1 86 ? -15.906 5.406 -11.148 1 94.56 86 ARG A O 1
ATOM 634 N N . ILE A 1 87 ? -13.672 5.203 -11.227 1 95.19 87 ILE A N 1
ATOM 635 C CA . ILE A 1 87 ? -13.375 6.402 -10.453 1 95.19 87 ILE A CA 1
ATOM 636 C C . ILE A 1 87 ? -13.266 7.605 -11.391 1 95.19 87 ILE A C 1
ATOM 638 O O . ILE A 1 87 ? -12.297 7.723 -12.148 1 95.19 87 ILE A O 1
ATOM 642 N N . ARG A 1 88 ? -14.289 8.367 -11.375 1 96.38 88 ARG A N 1
ATOM 643 C CA . ARG A 1 88 ? -14.32 9.602 -12.148 1 96.38 88 ARG A CA 1
ATOM 644 C C . ARG A 1 88 ? -14.109 10.812 -11.25 1 96.38 88 ARG A C 1
ATOM 646 O O . ARG A 1 88 ? -14.992 11.156 -10.453 1 96.38 88 ARG A O 1
ATOM 653 N N . HIS A 1 89 ? -12.875 11.445 -11.352 1 97.81 89 HIS A N 1
ATOM 654 C CA . HIS A 1 89 ? -12.602 12.633 -10.539 1 97.81 89 HIS A CA 1
ATOM 655 C C . HIS A 1 89 ? -13.258 13.867 -11.133 1 97.81 89 HIS A C 1
ATOM 657 O O . HIS A 1 89 ? -13.32 14.023 -12.359 1 97.81 89 HIS A O 1
ATOM 663 N N . CYS A 1 90 ? -13.82 14.695 -10.25 1 98.38 90 CYS A N 1
ATOM 664 C CA . CYS A 1 90 ? -14.422 15.977 -10.617 1 98.38 90 CYS A CA 1
ATOM 665 C C . CYS A 1 90 ? -13.656 17.141 -10 1 98.38 90 CYS A C 1
ATOM 667 O O . CYS A 1 90 ? -13.133 17.016 -8.891 1 98.38 90 CYS A O 1
ATOM 669 N N . LEU A 1 91 ? -13.477 18.125 -10.773 1 98.69 91 LEU A N 1
ATOM 670 C CA . LEU A 1 91 ? -13.07 19.422 -10.211 1 98.69 91 LEU A CA 1
ATOM 671 C C . LEU A 1 91 ? -14.273 20.156 -9.617 1 98.69 91 LEU A C 1
ATOM 673 O O . LEU A 1 91 ? -15.18 20.547 -10.352 1 98.69 91 LEU A O 1
ATOM 677 N N . LEU A 1 92 ? -14.242 20.297 -8.32 1 98.56 92 LEU A N 1
ATOM 678 C CA . LEU A 1 92 ? -15.375 20.859 -7.59 1 98.56 92 LEU A CA 1
ATOM 679 C C . LEU A 1 92 ? -15.023 22.219 -6.992 1 98.56 92 LEU A C 1
ATOM 681 O O . LEU A 1 92 ? -13.922 22.406 -6.465 1 98.56 92 LEU A O 1
ATOM 685 N N . ALA A 1 93 ? -15.984 23.141 -7.043 1 98.19 93 ALA A N 1
ATOM 686 C CA . ALA A 1 93 ? -15.766 24.484 -6.496 1 98.19 93 ALA A CA 1
ATOM 687 C C . ALA A 1 93 ? -17.031 25.047 -5.875 1 98.19 93 ALA A C 1
ATOM 689 O O . ALA A 1 93 ? -18.141 24.578 -6.172 1 98.19 93 ALA A O 1
ATOM 690 N N . PRO A 1 94 ? -16.797 25.953 -4.941 1 96.94 94 PRO A N 1
ATOM 691 C CA . PRO A 1 94 ? -18 26.672 -4.48 1 96.94 94 PRO A CA 1
ATOM 692 C C . PRO A 1 94 ? -18.766 27.344 -5.617 1 96.94 94 PRO A C 1
ATOM 694 O O . PRO A 1 94 ? -18.156 27.781 -6.602 1 96.94 94 PRO A O 1
ATOM 697 N N . PRO A 1 95 ? -20.156 27.328 -5.344 1 95 95 PRO A N 1
ATOM 698 C CA . PRO A 1 95 ? -20.922 28.047 -6.367 1 95 95 PRO A CA 1
ATOM 699 C C . PRO A 1 95 ? -20.406 29.453 -6.621 1 95 95 PRO A C 1
ATOM 701 O O . PRO A 1 95 ? -20.094 30.172 -5.672 1 95 95 PRO A O 1
ATOM 704 N N . GLY A 1 96 ? -20.25 29.812 -7.906 1 93.25 96 GLY A N 1
ATOM 705 C CA . GLY A 1 96 ? -19.797 31.156 -8.266 1 93.25 96 GLY A CA 1
ATOM 706 C C . GLY A 1 96 ? -18.359 31.188 -8.742 1 93.25 96 GLY A C 1
ATOM 707 O O . GLY A 1 96 ? -17.953 32.125 -9.43 1 93.25 96 GLY A O 1
ATOM 708 N N . LEU A 1 97 ? -17.609 30.234 -8.297 1 95 97 LEU A N 1
ATOM 709 C CA . LEU A 1 97 ? -16.234 30.188 -8.789 1 95 97 LEU A CA 1
ATOM 710 C C . LEU A 1 97 ? -16.172 29.531 -10.164 1 95 97 LEU A C 1
ATOM 712 O O . LEU A 1 97 ? -16.641 28.406 -10.352 1 95 97 LEU A O 1
ATOM 716 N N . SER A 1 98 ? -15.586 30.297 -11.117 1 95.38 98 SER A N 1
ATOM 717 C CA . SER A 1 98 ? -15.461 29.781 -12.477 1 95.38 98 SER A CA 1
ATOM 718 C C . SER A 1 98 ? -14.172 28.984 -12.648 1 95.38 98 SER A C 1
ATOM 720 O O . SER A 1 98 ? -13.219 29.172 -11.891 1 95.38 98 SER A O 1
ATOM 722 N N . LEU A 1 99 ? -14.164 28.172 -13.625 1 96.31 99 LEU A N 1
ATOM 723 C CA . LEU A 1 99 ? -13.031 27.312 -13.945 1 96.31 99 LEU A CA 1
ATOM 724 C C . LEU A 1 99 ? -11.766 28.125 -14.172 1 96.31 99 LEU A C 1
ATOM 726 O O . LEU A 1 99 ? -10.695 27.766 -13.688 1 96.31 99 LEU A O 1
ATOM 730 N N . ASP A 1 100 ? -11.883 29.234 -14.805 1 95.81 100 ASP A N 1
ATOM 731 C CA . ASP A 1 100 ? -10.742 30.062 -15.172 1 95.81 100 ASP A CA 1
ATOM 732 C C . ASP A 1 100 ? -10.141 30.75 -13.945 1 95.81 100 ASP A C 1
ATOM 734 O O . ASP A 1 100 ? -9.008 31.234 -13.992 1 95.81 100 ASP A O 1
ATOM 738 N N . ASP A 1 101 ? -10.867 30.75 -12.875 1 96.69 101 ASP A N 1
ATOM 739 C CA . ASP A 1 101 ? -10.414 31.453 -11.672 1 96.69 101 ASP A CA 1
ATOM 740 C C . ASP A 1 101 ? -9.773 30.484 -10.688 1 96.69 101 ASP A C 1
ATOM 742 O O . ASP A 1 101 ? -9.242 30.891 -9.648 1 96.69 101 ASP A O 1
ATOM 746 N N . VAL A 1 102 ? -9.789 29.234 -11.016 1 97.56 102 VAL A N 1
ATOM 747 C CA . VAL A 1 102 ? -9.211 28.234 -10.125 1 97.56 102 VAL A CA 1
ATOM 748 C C . VAL A 1 102 ? -7.684 28.266 -10.234 1 97.56 102 VAL A C 1
ATOM 750 O O . VAL A 1 102 ? -7.137 28.219 -11.336 1 97.56 102 VAL A O 1
ATOM 753 N N . GLN A 1 103 ? -7.055 28.375 -9.078 1 97.94 103 GLN A N 1
ATOM 754 C CA . GLN A 1 103 ? -5.598 28.422 -9.055 1 97.94 103 GLN A CA 1
ATOM 755 C C . GLN A 1 103 ? -5.016 27.234 -8.312 1 97.94 103 GLN A C 1
ATOM 757 O O . GLN A 1 103 ? -3.863 26.844 -8.539 1 97.94 103 GLN A O 1
ATOM 762 N N . GLN A 1 104 ? -5.762 26.688 -7.414 1 97.81 104 GLN A N 1
ATOM 763 C CA . GLN A 1 104 ? -5.309 25.562 -6.602 1 97.81 104 GLN A CA 1
ATOM 764 C C . GLN A 1 104 ? -6.398 24.5 -6.461 1 97.81 104 GLN A C 1
ATOM 766 O O . GLN A 1 104 ? -7.59 24.828 -6.523 1 97.81 104 GLN A O 1
ATOM 771 N N . ALA A 1 105 ? -5.98 23.328 -6.285 1 97.94 105 ALA A N 1
ATOM 772 C CA . ALA A 1 105 ? -6.922 22.219 -6.102 1 97.94 105 ALA A CA 1
ATOM 773 C C . ALA A 1 105 ? -6.5 21.328 -4.938 1 97.94 105 ALA A C 1
ATOM 775 O O . ALA A 1 105 ? -5.379 20.812 -4.914 1 97.94 105 ALA A O 1
ATOM 776 N N . LEU A 1 106 ? -7.383 21.203 -4.02 1 97.5 106 LEU A N 1
ATOM 777 C CA . LEU A 1 106 ? -7.18 20.375 -2.842 1 97.5 106 LEU A CA 1
ATOM 778 C C . LEU A 1 106 ? -7.637 18.938 -3.104 1 97.5 106 LEU A C 1
ATOM 780 O O . LEU A 1 106 ? -8.711 18.719 -3.666 1 97.5 106 LEU A O 1
ATOM 784 N N . SER A 1 107 ? -6.898 18.016 -2.771 1 96.81 107 SER A N 1
ATOM 785 C CA . SER A 1 107 ? -7.328 16.609 -2.814 1 96.81 107 SER A CA 1
ATOM 786 C C . SER A 1 107 ? -6.297 15.695 -2.168 1 96.81 107 SER A C 1
ATOM 788 O O . SER A 1 107 ? -5.301 16.172 -1.616 1 96.81 107 SER A O 1
ATOM 790 N N . HIS A 1 108 ? -6.566 14.414 -2.039 1 92.19 108 HIS A N 1
ATOM 791 C CA . HIS A 1 108 ? -5.598 13.398 -1.633 1 92.19 108 HIS A CA 1
ATOM 792 C C . HIS A 1 108 ? -4.441 13.312 -2.621 1 92.19 108 HIS A C 1
ATOM 794 O O . HIS A 1 108 ? -4.648 13.391 -3.834 1 92.19 108 HIS A O 1
ATOM 800 N N . PRO A 1 109 ? -3.129 13.062 -2.131 1 88.12 109 PRO A N 1
ATOM 801 C CA . PRO A 1 109 ? -1.96 13 -3.012 1 88.12 109 PRO A CA 1
ATOM 802 C C . PRO A 1 109 ? -2.139 12 -4.156 1 88.12 109 PRO A C 1
ATOM 804 O O . P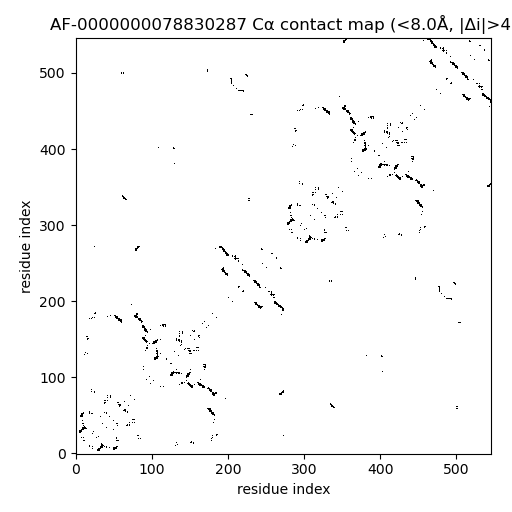RO A 1 109 ? -1.707 12.266 -5.281 1 88.12 109 PRO A O 1
ATOM 807 N N . GLN A 1 110 ? -2.811 10.93 -3.93 1 87.19 110 GLN A N 1
ATOM 808 C CA . GLN A 1 110 ? -3.055 9.945 -4.977 1 87.19 110 GLN A CA 1
ATOM 809 C C . GLN A 1 110 ? -3.975 10.5 -6.055 1 87.19 110 GLN A C 1
ATOM 811 O O . GLN A 1 110 ? -3.723 10.32 -7.25 1 87.19 110 GLN A O 1
ATOM 816 N N . ALA A 1 111 ? -5.078 11.125 -5.648 1 92.94 111 ALA A N 1
ATOM 817 C CA . ALA A 1 111 ? -6 11.734 -6.602 1 92.94 111 ALA A CA 1
ATOM 818 C C . ALA A 1 111 ? -5.316 12.859 -7.379 1 92.94 111 ALA A C 1
ATOM 820 O O . ALA A 1 111 ? -5.52 13 -8.586 1 92.94 111 ALA A O 1
ATOM 821 N N . LEU A 1 112 ? -4.43 13.641 -6.633 1 93.75 112 LEU A N 1
ATOM 822 C CA . LEU A 1 112 ? -3.676 14.695 -7.293 1 93.75 112 LEU A CA 1
ATOM 823 C C . LEU A 1 112 ? -2.74 14.117 -8.352 1 93.75 112 LEU A C 1
ATOM 825 O O . LEU A 1 112 ? -2.639 14.656 -9.461 1 93.75 112 LEU A O 1
ATOM 829 N N . ALA A 1 113 ? -2.168 13.008 -8.047 1 88 113 ALA A N 1
ATOM 830 C CA . ALA A 1 113 ? -1.269 12.344 -8.984 1 88 113 ALA A CA 1
ATOM 831 C C . ALA A 1 113 ? -2.033 11.82 -10.195 1 88 113 ALA A C 1
ATOM 833 O O . ALA A 1 113 ? -1.539 11.883 -11.328 1 88 113 ALA A O 1
ATOM 834 N N . GLN A 1 114 ? -3.221 11.297 -10.023 1 91.81 114 GLN A N 1
ATOM 835 C CA . GLN A 1 114 ? -4.066 10.75 -11.086 1 91.81 114 GLN A CA 1
ATOM 836 C C . GLN A 1 114 ? -4.59 11.852 -11.992 1 91.81 114 GLN A C 1
ATOM 838 O O . GLN A 1 114 ? -5.098 11.578 -13.086 1 91.81 114 GLN A O 1
ATOM 843 N N . CYS A 1 115 ? -4.496 13.141 -11.523 1 96.25 115 CYS A N 1
ATOM 844 C CA . CYS A 1 115 ? -4.992 14.281 -12.281 1 96.25 115 CYS A CA 1
ATOM 845 C C . CYS A 1 115 ? -3.857 15.242 -12.633 1 96.25 115 CYS A C 1
ATOM 847 O O . CYS A 1 115 ? -4.098 16.406 -12.961 1 96.25 115 CYS A O 1
ATOM 849 N N . ALA A 1 116 ? -2.617 14.812 -12.5 1 92.56 116 ALA A N 1
ATOM 850 C CA . ALA A 1 116 ? -1.456 15.688 -12.625 1 92.56 116 ALA A CA 1
ATOM 851 C C . ALA A 1 116 ? -1.391 16.312 -14.016 1 92.56 116 ALA A C 1
ATOM 853 O O . ALA A 1 116 ? -1.092 17.5 -14.156 1 92.56 116 ALA A O 1
ATOM 854 N N . GLY A 1 117 ? -1.624 15.508 -15.047 1 92.81 117 GLY A N 1
ATOM 855 C CA . GLY A 1 117 ? -1.634 16.047 -16.391 1 92.81 117 GLY A CA 1
ATOM 856 C C . GLY A 1 117 ? -2.689 17.125 -16.594 1 92.81 117 GLY A C 1
ATOM 857 O O . GLY A 1 117 ? -2.41 18.172 -17.172 1 92.81 117 GLY A O 1
ATOM 858 N N . TYR A 1 118 ? -3.859 16.812 -16.125 1 96.62 118 TYR A N 1
ATOM 859 C CA . TYR A 1 118 ? -4.953 17.781 -16.188 1 96.62 118 TYR A CA 1
ATOM 860 C C . TYR A 1 118 ? -4.586 19.078 -15.461 1 96.62 118 TYR A C 1
ATOM 862 O O . TYR A 1 118 ? -4.746 20.172 -16.016 1 96.62 118 TYR A O 1
ATOM 870 N N . LEU A 1 119 ? -4.059 19 -14.211 1 97.19 119 LEU A N 1
ATOM 871 C CA . LEU A 1 119 ? -3.711 20.141 -13.383 1 97.19 119 LEU A CA 1
ATOM 872 C C . LEU A 1 119 ? -2.615 20.984 -14.039 1 97.19 119 LEU A C 1
ATOM 874 O O . LEU A 1 119 ? -2.695 22.203 -14.062 1 97.19 119 LEU A O 1
ATOM 878 N N . ARG A 1 120 ? -1.702 20.328 -14.609 1 94.06 120 ARG A N 1
ATOM 879 C CA . ARG A 1 120 ? -0.616 21.016 -15.305 1 94.06 120 ARG A CA 1
ATOM 880 C C . ARG A 1 120 ? -1.14 21.797 -16.5 1 94.06 120 ARG A C 1
ATOM 882 O O . ARG A 1 120 ? -0.784 22.969 -16.688 1 94.06 120 ARG A O 1
ATOM 889 N N . ARG A 1 121 ? -1.913 21.203 -17.328 1 95.56 121 ARG A N 1
ATOM 890 C CA . ARG A 1 121 ? -2.465 21.859 -18.516 1 95.56 121 ARG A CA 1
ATOM 891 C C . ARG A 1 121 ? -3.275 23.094 -18.141 1 95.56 121 ARG A C 1
ATOM 893 O O . ARG A 1 121 ? -3.27 24.078 -18.859 1 95.56 121 ARG A O 1
ATOM 900 N N . ARG A 1 122 ? -3.895 23.078 -16.969 1 96.69 122 ARG A N 1
ATOM 901 C CA . ARG A 1 122 ? -4.758 24.172 -16.547 1 96.69 122 ARG A CA 1
ATOM 902 C C . ARG A 1 122 ? -3.988 25.188 -15.695 1 96.69 122 ARG A C 1
ATOM 904 O O . ARG A 1 122 ? -4.508 26.25 -15.359 1 96.69 122 ARG A O 1
ATOM 911 N N . GLY A 1 123 ? -2.789 24.797 -15.344 1 96.81 123 GLY A N 1
ATOM 912 C CA . GLY A 1 123 ? -2.006 25.672 -14.484 1 96.81 123 GLY A CA 1
ATOM 913 C C . GLY A 1 123 ? -2.508 25.703 -13.055 1 96.81 123 GLY A C 1
ATOM 914 O O . GLY A 1 123 ? -2.469 26.75 -12.406 1 96.81 123 GLY A O 1
ATOM 915 N N . ILE A 1 124 ? -3.135 24.688 -12.586 1 97.56 124 ILE A N 1
ATOM 916 C CA . ILE A 1 124 ? -3.688 24.594 -11.242 1 97.56 124 ILE A CA 1
ATOM 917 C C . ILE A 1 124 ? -2.686 23.891 -10.32 1 97.56 124 ILE A C 1
ATOM 919 O O . ILE A 1 124 ? -2.166 22.828 -10.656 1 97.56 124 ILE A O 1
ATOM 923 N N . SER A 1 125 ? -2.367 24.531 -9.18 1 96.81 125 SER A N 1
ATOM 924 C CA . SER A 1 125 ? -1.411 23.984 -8.219 1 96.81 125 SER A CA 1
ATOM 925 C C . SER A 1 125 ? -2.066 22.953 -7.312 1 96.81 125 SER A C 1
ATOM 927 O O . SER A 1 125 ? -3.109 23.219 -6.711 1 96.81 125 SER A O 1
ATOM 929 N N . PRO A 1 126 ? -1.404 21.75 -7.203 1 94.5 126 PRO A N 1
ATOM 930 C CA . PRO A 1 126 ? -1.953 20.734 -6.312 1 94.5 126 PRO A CA 1
ATOM 931 C C . PRO A 1 126 ? -1.642 21 -4.84 1 94.5 126 PRO A C 1
ATOM 933 O O . PRO A 1 126 ? -0.534 21.422 -4.508 1 94.5 126 PRO A O 1
ATOM 936 N N . LEU A 1 127 ? -2.639 20.844 -4.008 1 94.81 127 LEU A N 1
ATOM 937 C CA . LEU A 1 127 ? -2.502 20.969 -2.562 1 94.81 127 LEU A CA 1
ATOM 938 C C . LEU A 1 127 ? -2.947 19.703 -1.855 1 94.81 127 LEU A C 1
ATOM 940 O O . LEU A 1 127 ? -4.133 19.344 -1.876 1 94.81 127 LEU A O 1
ATOM 944 N N . PRO A 1 128 ? -2.029 19.047 -1.074 1 92.56 128 PRO A N 1
ATOM 945 C CA . PRO A 1 128 ? -2.355 17.75 -0.466 1 92.56 128 PRO A CA 1
ATOM 946 C C . PRO A 1 128 ? -3.297 17.891 0.729 1 92.56 128 PRO A C 1
ATOM 948 O O . PRO A 1 128 ? -3.199 18.844 1.493 1 92.56 128 PRO A O 1
ATOM 951 N N . GLU A 1 129 ? -4.281 17.031 0.752 1 91.81 129 GLU A N 1
ATOM 952 C CA . GLU A 1 129 ? -5.227 16.844 1.85 1 91.81 129 GLU A CA 1
ATOM 953 C C . GLU A 1 129 ? -5.344 15.375 2.234 1 91.81 129 GLU A C 1
ATOM 955 O O . GLU A 1 129 ? -4.824 14.5 1.535 1 91.81 129 GLU A O 1
ATOM 960 N N . ALA A 1 130 ? -5.949 15.086 3.377 1 85.44 130 ALA A N 1
ATOM 961 C CA . ALA A 1 130 ? -6 13.75 3.965 1 85.44 130 ALA A CA 1
ATOM 962 C C . ALA A 1 130 ? -6.766 12.781 3.064 1 85.44 130 ALA A C 1
ATOM 964 O O . ALA A 1 130 ? -6.395 11.617 2.941 1 85.44 130 ALA A O 1
ATOM 965 N N . ASN A 1 131 ? -7.945 13.164 2.43 1 89.12 131 ASN A N 1
ATOM 966 C CA . ASN A 1 131 ? -8.703 12.383 1.457 1 89.12 131 ASN A CA 1
ATOM 967 C C . ASN A 1 131 ? -9.562 13.273 0.564 1 89.12 131 ASN A C 1
ATOM 969 O O . ASN A 1 131 ? -9.625 14.484 0.766 1 89.12 131 ASN A O 1
ATOM 973 N N . THR A 1 132 ? -10.133 12.711 -0.382 1 94.12 132 THR A N 1
ATOM 974 C CA . THR A 1 132 ? -10.844 13.469 -1.406 1 94.12 132 THR A CA 1
ATOM 975 C C . THR A 1 132 ? -12.102 14.102 -0.833 1 94.12 132 THR A C 1
ATOM 977 O O . THR A 1 132 ? -12.43 15.25 -1.15 1 94.12 132 THR A O 1
ATOM 980 N N . ALA A 1 133 ? -12.852 13.359 -0.017 1 94.81 133 ALA A N 1
ATOM 981 C CA . ALA A 1 133 ? -14.086 13.875 0.56 1 94.81 133 ALA A CA 1
ATOM 982 C C . ALA A 1 133 ? -13.805 15.008 1.544 1 94.81 133 ALA A C 1
ATOM 984 O O . ALA A 1 133 ? -14.555 15.992 1.599 1 94.81 133 ALA A O 1
ATOM 985 N N . ILE A 1 134 ? -12.68 14.906 2.32 1 93 134 ILE A N 1
ATOM 986 C CA . ILE A 1 134 ? -12.281 15.953 3.25 1 93 134 ILE A CA 1
ATOM 987 C C . ILE A 1 134 ? -11.891 17.203 2.471 1 93 134 ILE A C 1
ATOM 989 O O . ILE A 1 134 ? -12.234 18.328 2.869 1 93 134 ILE A O 1
ATOM 993 N N . ALA A 1 135 ? -11.242 16.984 1.323 1 95.94 135 ALA A N 1
ATOM 994 C CA . ALA A 1 135 ? -10.891 18.109 0.46 1 95.94 135 ALA A CA 1
ATOM 995 C C . ALA A 1 135 ? -12.133 18.859 -0.002 1 95.94 135 ALA A C 1
ATOM 997 O O . ALA A 1 135 ? -12.195 20.078 0.083 1 95.94 135 ALA A O 1
ATOM 998 N N . ALA A 1 136 ? -13.125 18.125 -0.435 1 97.62 136 ALA A N 1
ATOM 999 C CA . ALA A 1 136 ? -14.375 18.734 -0.898 1 97.62 136 ALA A CA 1
ATOM 1000 C C . ALA A 1 136 ? -15.086 19.469 0.234 1 97.62 136 ALA A C 1
ATOM 1002 O O . ALA A 1 136 ? -15.547 20.594 0.056 1 97.62 136 ALA A O 1
ATOM 1003 N N . ARG A 1 137 ? -15.203 18.859 1.339 1 96.88 137 ARG A N 1
ATOM 1004 C CA . ARG A 1 137 ? -15.852 19.469 2.492 1 96.88 137 ARG A CA 1
ATOM 1005 C C . ARG A 1 137 ? -15.148 20.766 2.896 1 96.88 137 ARG A C 1
ATOM 1007 O O . ARG A 1 137 ? -15.805 21.781 3.166 1 96.88 137 ARG A O 1
ATOM 1014 N N . LYS A 1 138 ? -13.844 20.719 2.98 1 96.62 138 LYS A N 1
ATOM 1015 C CA . LYS A 1 138 ? -13.055 21.891 3.35 1 96.62 138 LYS A CA 1
ATOM 1016 C C . LYS A 1 138 ? -13.305 23.047 2.389 1 96.62 138 LYS A C 1
ATOM 1018 O O . LYS A 1 138 ? -13.5 24.188 2.818 1 96.62 138 LYS A O 1
ATOM 1023 N N . VAL A 1 139 ? -13.289 22.766 1.09 1 97.62 139 VAL A N 1
ATOM 1024 C CA . VAL A 1 139 ? -13.516 23.781 0.078 1 97.62 139 VAL A CA 1
ATOM 1025 C C . VAL A 1 139 ? -14.93 24.359 0.225 1 97.62 139 VAL A C 1
ATOM 1027 O O . VAL A 1 139 ? -15.141 25.562 0.074 1 97.62 139 VAL A O 1
ATOM 1030 N N . ALA A 1 140 ? -15.914 23.453 0.524 1 97.12 140 ALA A N 1
ATOM 1031 C CA . ALA A 1 140 ? -17.297 23.875 0.688 1 97.12 140 ALA A CA 1
ATOM 1032 C C . ALA A 1 140 ? -17.469 24.75 1.921 1 97.12 140 ALA A C 1
ATOM 1034 O O . ALA A 1 140 ? -18.188 25.75 1.88 1 97.12 140 ALA A O 1
ATOM 1035 N N . GLU A 1 141 ? -16.812 24.406 2.986 1 96.75 141 GLU A N 1
ATOM 1036 C CA . GLU A 1 141 ? -17.016 25.062 4.273 1 96.75 141 GLU A CA 1
ATOM 1037 C C . GLU A 1 141 ? -16.172 26.328 4.395 1 96.75 141 GLU A C 1
ATOM 1039 O O . GLU A 1 141 ? -16.641 27.359 4.867 1 96.75 141 GLU A O 1
ATOM 1044 N N . GLU A 1 142 ? -14.914 26.219 4 1 96.5 142 GLU A N 1
ATOM 1045 C CA . GLU A 1 142 ? -13.961 27.297 4.207 1 96.5 142 GLU A CA 1
ATOM 1046 C C . GLU A 1 142 ? -13.898 28.219 2.99 1 96.5 142 GLU A C 1
ATOM 1048 O O . GLU A 1 142 ? -13.469 29.375 3.096 1 96.5 142 GLU A O 1
ATOM 1053 N N . LYS A 1 143 ? -14.289 27.781 1.862 1 94.88 143 LYS A N 1
ATOM 1054 C CA . LYS A 1 143 ? -14.289 28.531 0.605 1 94.88 143 LYS A CA 1
ATOM 1055 C C . LYS A 1 143 ? -12.984 29.297 0.418 1 94.88 143 LYS A C 1
ATOM 1057 O O . LYS A 1 143 ? -13 30.5 0.153 1 94.88 143 LYS A O 1
ATOM 1062 N N . PRO A 1 144 ? -11.836 28.562 0.562 1 94.88 144 PRO A N 1
ATOM 1063 C CA . PRO A 1 144 ? -10.578 29.266 0.301 1 94.88 144 PRO A CA 1
ATOM 1064 C C . PRO A 1 144 ? -10.531 29.906 -1.083 1 94.88 144 PRO A C 1
ATOM 1066 O O . PRO A 1 144 ? -11.086 29.359 -2.039 1 94.88 144 PRO A O 1
ATOM 1069 N N . PRO A 1 145 ? -9.883 31.094 -1.224 1 95.19 145 PRO A N 1
ATOM 1070 C CA . PRO A 1 145 ? -9.867 31.812 -2.5 1 95.19 145 PRO A CA 1
ATOM 1071 C C . PRO A 1 145 ? -9.25 30.984 -3.633 1 95.19 145 PRO A C 1
ATOM 1073 O O . PRO A 1 145 ? -8.234 30.328 -3.434 1 95.19 145 PRO A O 1
ATOM 1076 N N . HIS A 1 146 ? -9.891 30.969 -4.785 1 97.56 146 HIS A N 1
ATOM 1077 C CA . HIS A 1 146 ? -9.406 30.391 -6.035 1 97.56 146 HIS A CA 1
ATOM 1078 C C . HIS A 1 146 ? -9.031 28.922 -5.859 1 97.56 146 HIS A C 1
ATOM 1080 O O . HIS A 1 146 ? -8.031 28.469 -6.41 1 97.56 146 HIS A O 1
ATOM 1086 N N . THR A 1 147 ? -9.805 28.297 -4.973 1 98.12 147 THR A N 1
ATOM 1087 C CA . THR A 1 147 ? -9.445 26.938 -4.613 1 98.12 147 THR A CA 1
ATOM 1088 C C . THR A 1 147 ? -10.594 25.969 -4.902 1 98.12 147 THR A C 1
ATOM 1090 O O . THR A 1 147 ? -11.742 26.25 -4.555 1 98.12 147 THR A O 1
ATOM 1093 N N . ALA A 1 148 ? -10.312 24.969 -5.641 1 98.38 148 ALA A N 1
ATOM 1094 C CA . ALA A 1 148 ? -11.242 23.875 -5.926 1 98.38 148 ALA A CA 1
ATOM 1095 C C . ALA A 1 148 ? -10.805 22.594 -5.234 1 98.38 148 ALA A C 1
ATOM 1097 O O . ALA A 1 148 ? -9.773 22.562 -4.555 1 98.38 148 ALA A O 1
ATOM 1098 N N . ALA A 1 149 ? -11.602 21.641 -5.324 1 98.44 149 ALA A N 1
ATOM 1099 C CA . ALA A 1 149 ? -11.305 20.297 -4.84 1 98.44 149 ALA A CA 1
ATOM 1100 C C . ALA A 1 149 ? -11.406 19.281 -5.969 1 98.44 149 ALA A C 1
ATOM 1102 O O . ALA A 1 149 ? -12.188 19.453 -6.906 1 98.44 149 ALA A O 1
ATOM 1103 N N . ILE A 1 150 ? -10.602 18.297 -5.91 1 98.44 150 ILE A N 1
ATOM 1104 C CA . ILE A 1 150 ? -10.758 17.125 -6.75 1 98.44 150 ILE A CA 1
ATOM 1105 C C . ILE A 1 150 ? -11.375 15.984 -5.934 1 98.44 150 ILE A C 1
ATOM 1107 O O . ILE A 1 150 ? -10.758 15.5 -4.98 1 98.44 150 ILE A O 1
ATOM 1111 N N . ALA A 1 151 ? -12.539 15.617 -6.285 1 98.06 151 ALA A N 1
ATOM 1112 C CA . ALA A 1 151 ? -13.297 14.625 -5.527 1 98.06 151 ALA A CA 1
ATOM 1113 C C . ALA A 1 151 ? -14.398 14.016 -6.379 1 98.06 151 ALA A C 1
ATOM 1115 O O . ALA A 1 151 ? -14.438 14.211 -7.598 1 98.06 151 ALA A O 1
ATOM 1116 N N . SER A 1 152 ? -15.242 13.18 -5.777 1 96.94 152 SER A N 1
ATOM 1117 C CA . SER A 1 152 ? -16.328 12.484 -6.461 1 96.94 152 SER A CA 1
ATOM 1118 C C . SER A 1 152 ? -17.5 13.422 -6.746 1 96.94 152 SER A C 1
ATOM 1120 O O . SER A 1 152 ? -17.641 14.453 -6.086 1 96.94 152 SER A O 1
ATOM 1122 N N . ARG A 1 153 ? -18.266 13.047 -7.812 1 96.56 153 ARG A N 1
ATOM 1123 C CA . ARG A 1 153 ? -19.5 13.773 -8.07 1 96.56 153 ARG A CA 1
ATOM 1124 C C . ARG A 1 153 ? -20.422 13.727 -6.855 1 96.56 153 ARG A C 1
ATOM 1126 O O . ARG A 1 153 ? -21.109 14.711 -6.547 1 96.56 153 ARG A O 1
ATOM 1133 N N . MET A 1 154 ? -20.391 12.648 -6.156 1 94.44 154 MET A N 1
ATOM 1134 C CA . MET A 1 154 ? -21.203 12.508 -4.949 1 94.44 154 MET A CA 1
ATOM 1135 C C . MET A 1 154 ? -20.844 13.57 -3.918 1 94.44 154 MET A C 1
ATOM 1137 O O . MET A 1 154 ? -21.719 14.117 -3.248 1 94.44 154 MET A O 1
ATOM 1141 N N . SER A 1 155 ? -19.609 13.891 -3.773 1 96 155 SER A N 1
ATOM 1142 C CA . SER A 1 155 ? -19.156 14.938 -2.857 1 96 155 SER A CA 1
ATOM 1143 C C . SER A 1 155 ? -19.75 16.297 -3.242 1 96 155 SER A C 1
ATOM 1145 O O . SER A 1 155 ? -20.078 17.109 -2.373 1 96 155 SER A O 1
ATOM 1147 N N . ALA A 1 156 ? -19.844 16.5 -4.551 1 96.81 156 ALA A N 1
ATOM 1148 C CA . ALA A 1 156 ? -20.422 17.766 -5.012 1 96.81 156 ALA A CA 1
ATOM 1149 C C . ALA A 1 156 ? -21.844 17.938 -4.516 1 96.81 156 ALA A C 1
ATOM 1151 O O . ALA A 1 156 ? -22.203 18.969 -3.961 1 96.81 156 ALA A O 1
ATOM 1152 N N . ASP A 1 157 ? -22.594 16.922 -4.723 1 95.5 157 ASP A N 1
ATOM 1153 C CA . ASP A 1 157 ? -23.984 16.938 -4.316 1 95.5 157 ASP A CA 1
ATOM 1154 C C . ASP A 1 157 ? -24.125 17.078 -2.803 1 95.5 157 ASP A C 1
ATOM 1156 O O . ASP A 1 157 ? -24.938 17.859 -2.312 1 95.5 157 ASP A O 1
ATOM 1160 N N . LEU A 1 158 ? -23.375 16.422 -2.121 1 95.19 158 LEU A N 1
ATOM 1161 C CA . LEU A 1 158 ? -23.453 16.359 -0.666 1 95.19 158 LEU A CA 1
ATOM 1162 C C . LEU A 1 158 ? -23.062 17.703 -0.047 1 95.19 158 LEU A C 1
ATOM 1164 O O . LEU A 1 158 ? -23.688 18.141 0.921 1 95.19 158 LEU A O 1
ATOM 1168 N N . TYR A 1 159 ? -22.078 18.391 -0.572 1 96.38 159 TYR A N 1
ATOM 1169 C CA . TYR A 1 159 ? -21.516 19.578 0.082 1 96.38 159 TYR A CA 1
ATOM 1170 C C . TYR A 1 159 ? -21.922 20.844 -0.659 1 96.38 159 TYR A C 1
ATOM 1172 O O . TYR A 1 159 ? -21.438 21.938 -0.343 1 96.38 159 TYR A O 1
ATOM 1180 N N . GLY A 1 160 ? -22.828 20.672 -1.627 1 96.75 160 GLY A N 1
ATOM 1181 C CA . GLY A 1 160 ? -23.328 21.828 -2.344 1 96.75 160 GLY A CA 1
ATOM 1182 C C . GLY A 1 160 ? -22.266 22.5 -3.195 1 96.75 160 GLY A C 1
ATOM 1183 O O . GLY A 1 160 ? -22.219 23.734 -3.27 1 96.75 160 GLY A O 1
ATOM 1184 N N . LEU A 1 161 ? -21.328 21.719 -3.746 1 98 161 LEU A N 1
ATOM 1185 C CA . LEU A 1 161 ? -20.297 22.25 -4.625 1 98 161 LEU A CA 1
ATOM 1186 C C . LEU A 1 161 ? -20.719 22.141 -6.09 1 98 161 LEU A C 1
ATOM 1188 O O . LEU A 1 161 ? -21.516 21.281 -6.445 1 98 161 LEU A O 1
ATOM 1192 N N . ALA A 1 162 ? -20.281 23.062 -6.922 1 97.88 162 ALA A N 1
ATOM 1193 C CA . ALA A 1 162 ? -20.484 23 -8.367 1 97.88 162 ALA A CA 1
ATOM 1194 C C . ALA A 1 162 ? -19.422 22.125 -9.031 1 97.88 162 ALA A C 1
ATOM 1196 O O . ALA A 1 162 ? -18.234 22.203 -8.672 1 97.88 162 ALA A O 1
ATOM 1197 N N . VAL A 1 163 ? -19.875 21.234 -9.914 1 98.31 163 VAL A N 1
ATOM 1198 C CA . VAL A 1 163 ? -18.953 20.484 -10.75 1 98.31 163 VAL A CA 1
ATOM 1199 C C . VAL A 1 163 ? -18.469 21.344 -11.914 1 98.31 163 VAL A C 1
ATOM 1201 O O . VAL A 1 163 ? -19.219 21.594 -12.859 1 98.31 163 VAL A O 1
ATOM 1204 N N . LEU A 1 164 ? -17.234 21.75 -11.836 1 98.06 164 LEU A N 1
ATOM 1205 C CA . LEU A 1 164 ? -16.688 22.547 -12.93 1 98.06 164 LEU A CA 1
ATOM 1206 C C . LEU A 1 164 ? -16.344 21.672 -14.125 1 98.06 164 LEU A C 1
ATOM 1208 O O . LEU A 1 164 ? -16.562 22.062 -15.273 1 98.06 164 LEU A O 1
ATOM 1212 N N . GLU A 1 165 ? -15.75 20.547 -13.828 1 98.06 165 GLU A N 1
ATOM 1213 C CA . GLU A 1 165 ? -15.391 19.562 -14.844 1 98.06 165 GLU A CA 1
ATOM 1214 C C . GLU A 1 165 ? -15.422 18.156 -14.266 1 98.06 165 GLU A C 1
ATOM 1216 O O . GLU A 1 165 ? -15.023 17.938 -13.117 1 98.06 165 GLU A O 1
ATOM 1221 N N . GLU A 1 166 ? -15.906 17.281 -15.109 1 97 166 GLU A N 1
ATOM 1222 C CA . GLU A 1 166 ? -15.969 15.859 -14.75 1 97 166 GLU A CA 1
ATOM 1223 C C . GLU A 1 166 ? -14.977 15.039 -15.57 1 97 166 GLU A C 1
ATOM 1225 O O . GLU A 1 166 ? -14.766 15.312 -16.75 1 97 166 GLU A O 1
ATOM 1230 N N . GLY A 1 167 ? -14.469 14.016 -14.945 1 96.88 167 GLY A N 1
ATOM 1231 C CA . GLY A 1 167 ? -13.539 13.156 -15.664 1 96.88 167 GLY A CA 1
ATOM 1232 C C . GLY A 1 167 ? -12.18 13.789 -15.875 1 96.88 167 GLY A C 1
ATOM 1233 O O . GLY A 1 167 ? -11.656 13.781 -17 1 96.88 167 GLY A O 1
ATOM 1234 N N . VAL A 1 168 ? -11.656 14.406 -14.797 1 97.62 168 VAL A N 1
ATOM 1235 C CA . VAL A 1 168 ? -10.422 15.172 -14.938 1 97.62 168 VAL A CA 1
ATOM 1236 C C . VAL A 1 168 ? -9.219 14.266 -14.695 1 97.62 168 VAL A C 1
ATOM 1238 O O . VAL A 1 168 ? -8.07 14.719 -14.742 1 97.62 168 VAL A O 1
ATOM 1241 N N . GLU A 1 169 ? -9.383 12.992 -14.312 1 96.19 169 GLU A N 1
ATOM 1242 C CA . GLU A 1 169 ? -8.273 12.047 -14.18 1 96.19 169 GLU A CA 1
ATOM 1243 C C . GLU A 1 169 ? -7.551 11.859 -15.516 1 96.19 169 GLU A C 1
ATOM 1245 O O . GLU A 1 169 ? -8.172 11.922 -16.578 1 96.19 169 GLU A O 1
ATOM 1250 N N . ASP A 1 170 ? -6.336 11.57 -15.492 1 92.06 170 ASP A N 1
ATOM 1251 C CA . ASP A 1 170 ? -5.488 11.469 -16.688 1 92.06 170 ASP A CA 1
ATOM 1252 C C . ASP A 1 170 ? -5.797 10.203 -17.469 1 92.06 170 ASP A C 1
ATOM 1254 O O . ASP A 1 170 ? -5.621 10.172 -18.688 1 92.06 170 ASP A O 1
ATOM 1258 N N . SER A 1 171 ? -6.266 9.156 -16.797 1 89 171 SER A N 1
ATOM 1259 C CA . SER A 1 171 ? -6.531 7.867 -17.438 1 89 171 SER A CA 1
ATOM 1260 C C . SER A 1 171 ? -8.016 7.531 -17.391 1 89 171 SER A C 1
ATOM 1262 O O . SER A 1 171 ? -8.648 7.605 -16.328 1 89 171 SER A O 1
ATOM 1264 N N . PRO A 1 172 ? -8.547 7.145 -18.562 1 88.06 172 PRO A N 1
ATOM 1265 C CA . PRO A 1 172 ? -9.93 6.668 -18.562 1 88.06 172 PRO A CA 1
ATOM 1266 C C . PRO A 1 172 ? -10.086 5.293 -17.922 1 88.06 172 PRO A C 1
ATOM 1268 O O . PRO A 1 172 ? -11.203 4.855 -17.641 1 88.06 172 PRO A O 1
ATOM 1271 N N . ASP A 1 173 ? -9.023 4.586 -17.688 1 87.44 173 ASP A N 1
ATOM 1272 C CA . ASP A 1 173 ? -9.031 3.252 -17.094 1 87.44 173 ASP A CA 1
ATOM 1273 C C . ASP A 1 173 ? -8.734 3.312 -15.602 1 87.44 173 ASP A C 1
ATOM 1275 O O . ASP A 1 173 ? -7.902 2.559 -15.094 1 87.44 173 ASP A O 1
ATOM 1279 N N . ASN A 1 174 ? -9.391 4.254 -14.992 1 91.31 174 ASN A N 1
ATOM 1280 C CA . ASN A 1 174 ? -9.312 4.422 -13.539 1 91.31 174 ASN A CA 1
ATOM 1281 C C . ASN A 1 174 ? -10.461 3.705 -12.836 1 91.31 174 ASN A C 1
ATOM 1283 O O . ASN A 1 174 ? -11.562 4.242 -12.734 1 91.31 174 ASN A O 1
ATOM 1287 N N . PHE A 1 175 ? -10.156 2.459 -12.398 1 93 175 PHE A N 1
ATOM 1288 C CA . PHE A 1 175 ? -11.148 1.638 -11.727 1 93 175 PHE A CA 1
ATOM 1289 C C . PHE A 1 175 ? -10.633 1.162 -10.375 1 93 175 PHE A C 1
ATOM 1291 O O . PHE A 1 175 ? -9.438 0.922 -10.211 1 93 175 PHE A O 1
ATOM 1298 N N . THR A 1 176 ? -11.539 1.076 -9.469 1 94.31 176 THR A N 1
ATOM 1299 C CA . THR A 1 176 ? -11.258 0.472 -8.172 1 94.31 176 THR A CA 1
ATOM 1300 C C . THR A 1 176 ? -12.219 -0.682 -7.895 1 94.31 176 THR A C 1
ATOM 1302 O O . THR A 1 176 ? -13.422 -0.562 -8.125 1 94.31 176 THR A O 1
ATOM 1305 N N . ARG A 1 177 ? -11.609 -1.836 -7.562 1 94.62 177 ARG A N 1
ATOM 1306 C CA . ARG A 1 177 ? -12.383 -3 -7.148 1 94.62 177 ARG A CA 1
ATOM 1307 C C . ARG A 1 177 ? -12.711 -2.939 -5.66 1 94.62 177 ARG A C 1
ATOM 1309 O O . ARG A 1 177 ? -11.812 -2.82 -4.828 1 94.62 177 ARG A O 1
ATOM 1316 N N . PHE A 1 178 ? -14.039 -2.912 -5.32 1 97 178 PHE A N 1
ATOM 1317 C CA . PHE A 1 178 ? -14.547 -2.941 -3.953 1 97 178 PHE A CA 1
ATOM 1318 C C . PHE A 1 178 ? -15.148 -4.301 -3.629 1 97 178 PHE A C 1
ATOM 1320 O O . PHE A 1 178 ? -15.734 -4.953 -4.5 1 97 178 PHE A O 1
ATOM 1327 N N . ILE A 1 179 ? -14.969 -4.695 -2.346 1 97.19 179 ILE A N 1
ATOM 1328 C CA . ILE A 1 179 ? -15.641 -5.906 -1.897 1 97.19 179 ILE A CA 1
ATOM 1329 C C . ILE A 1 179 ? -16.625 -5.566 -0.778 1 97.19 179 ILE A C 1
ATOM 1331 O O . ILE A 1 179 ? -16.375 -4.652 0.014 1 97.19 179 ILE A O 1
ATOM 1335 N N . ALA A 1 180 ? -17.75 -6.254 -0.861 1 97.06 180 ALA A N 1
ATOM 1336 C CA . ALA A 1 180 ? -18.703 -6.207 0.25 1 97.06 180 ALA A CA 1
ATOM 1337 C C . ALA A 1 180 ? -18.344 -7.242 1.314 1 97.06 180 ALA A C 1
ATOM 1339 O O . ALA A 1 180 ? -17.953 -8.367 0.991 1 97.06 180 ALA A O 1
ATOM 1340 N N . LEU A 1 181 ? -18.438 -6.801 2.582 1 96.94 181 LEU A N 1
ATOM 1341 C CA . LEU A 1 181 ? -18.203 -7.66 3.736 1 96.94 181 LEU A CA 1
ATOM 1342 C C . LEU A 1 181 ? -19.5 -7.969 4.465 1 96.94 181 LEU A C 1
ATOM 1344 O O . LEU A 1 181 ? -20.422 -7.137 4.5 1 96.94 181 LEU A O 1
ATOM 1348 N N . GLY A 1 182 ? -19.516 -9.117 5.133 1 91.25 182 GLY A N 1
ATOM 1349 C CA . GLY A 1 182 ? -20.641 -9.461 5.984 1 91.25 182 GLY A CA 1
ATOM 1350 C C . GLY A 1 182 ? -21.828 -10.008 5.211 1 91.25 182 GLY A C 1
ATOM 1351 O O . GLY A 1 182 ? -21.719 -11.008 4.496 1 91.25 182 GLY A O 1
ATOM 1352 N N . THR A 1 183 ? -22.953 -9.32 5.211 1 83.31 183 THR A N 1
ATOM 1353 C CA . THR A 1 183 ? -24.172 -9.797 4.562 1 83.31 183 THR A CA 1
ATOM 1354 C C . THR A 1 183 ? -24.109 -9.555 3.059 1 83.31 183 THR A C 1
ATOM 1356 O O . THR A 1 183 ? -23.781 -8.453 2.615 1 83.31 183 THR A O 1
ATOM 1359 N N . ALA A 1 184 ? -24.453 -10.609 2.4 1 83.75 184 ALA A N 1
ATOM 1360 C CA . ALA A 1 184 ? -24.438 -10.516 0.942 1 83.75 184 ALA A CA 1
ATOM 1361 C C . ALA A 1 184 ? -25.453 -9.484 0.457 1 83.75 184 ALA A C 1
ATOM 1363 O O . ALA A 1 184 ? -26.578 -9.414 0.976 1 83.75 184 ALA A O 1
ATOM 1364 N N . PRO A 1 185 ? -25.047 -8.734 -0.488 1 82.19 185 PRO A N 1
ATOM 1365 C CA . PRO A 1 185 ? -26.016 -7.84 -1.105 1 82.19 185 PRO A CA 1
ATOM 1366 C C . PRO A 1 185 ? -27.125 -8.594 -1.836 1 82.19 185 PRO A C 1
ATOM 1368 O O . PRO A 1 185 ? -26.906 -9.695 -2.344 1 82.19 185 PRO A O 1
ATOM 1371 N N . GLU A 1 186 ? -28.312 -8.234 -1.788 1 77.56 186 GLU A N 1
ATOM 1372 C CA . GLU A 1 186 ? -29.469 -8.859 -2.42 1 77.56 186 GLU A CA 1
ATOM 1373 C C . GLU A 1 186 ? -29.516 -8.555 -3.914 1 77.56 186 GLU A C 1
ATOM 1375 O O . GLU A 1 186 ? -30.203 -7.629 -4.344 1 77.56 186 GLU A O 1
ATOM 1380 N N . ARG A 1 187 ? -28.781 -9.375 -4.602 1 81 187 ARG A N 1
ATOM 1381 C CA . ARG A 1 187 ? -28.828 -9.141 -6.043 1 81 187 ARG A CA 1
ATOM 1382 C C . ARG A 1 187 ? -28.516 -10.414 -6.816 1 81 187 ARG A C 1
ATOM 1384 O O . ARG A 1 187 ? -27.984 -11.383 -6.254 1 81 187 ARG A O 1
ATOM 1391 N N . THR A 1 188 ? -29.125 -10.438 -8.094 1 81.81 188 THR A N 1
ATOM 1392 C CA . THR A 1 188 ? -28.781 -11.516 -9.023 1 81.81 188 THR A CA 1
ATOM 1393 C C . THR A 1 188 ? -27.406 -11.273 -9.648 1 81.81 188 THR A C 1
ATOM 1395 O O . THR A 1 188 ? -27.125 -10.172 -10.133 1 81.81 188 THR A O 1
ATOM 1398 N N . TRP A 1 189 ? -26.625 -12.359 -9.484 1 86.31 189 TRP A N 1
ATOM 1399 C CA . TRP A 1 189 ? -25.266 -12.219 -9.992 1 86.31 189 TRP A CA 1
ATOM 1400 C C . TRP A 1 189 ? -25.094 -12.969 -11.305 1 86.31 189 TRP A C 1
ATOM 1402 O O . TRP A 1 189 ? -25.516 -14.125 -11.43 1 86.31 189 TRP A O 1
ATOM 1412 N N . THR A 1 190 ? -24.594 -12.281 -12.305 1 84.75 190 THR A N 1
ATOM 1413 C CA . THR A 1 190 ? -24.312 -12.93 -13.578 1 84.75 190 THR A CA 1
ATOM 1414 C C . THR A 1 190 ? -22.922 -13.57 -13.57 1 84.75 190 THR A C 1
ATOM 1416 O O . THR A 1 190 ? -22.641 -14.453 -14.383 1 84.75 190 THR A O 1
ATOM 1419 N N . ARG A 1 191 ? -22.109 -13.148 -12.703 1 92.94 191 ARG A N 1
ATOM 1420 C CA . ARG A 1 191 ? -20.766 -13.68 -12.57 1 92.94 191 ARG A CA 1
ATOM 1421 C C . ARG A 1 191 ? -20.422 -13.961 -11.109 1 92.94 191 ARG A C 1
ATOM 1423 O O . ARG A 1 191 ? -20.766 -13.172 -10.227 1 92.94 191 ARG A O 1
ATOM 1430 N N . ARG A 1 192 ? -19.844 -15.188 -10.914 1 95.25 192 ARG A N 1
ATOM 1431 C CA . ARG A 1 192 ? -19.453 -15.594 -9.57 1 95.25 192 ARG A CA 1
ATOM 1432 C C . ARG A 1 192 ? -17.953 -15.812 -9.477 1 95.25 192 ARG A C 1
ATOM 1434 O O . ARG A 1 192 ? -17.312 -16.203 -10.461 1 95.25 192 ARG A O 1
ATOM 1441 N N . LYS A 1 193 ? -17.484 -15.539 -8.297 1 96.31 193 LYS A N 1
ATOM 1442 C CA . LYS A 1 193 ? -16.047 -15.664 -8.023 1 96.31 193 LYS A CA 1
ATOM 1443 C C . LYS A 1 193 ? -15.805 -16.234 -6.629 1 96.31 193 LYS A C 1
ATOM 1445 O O . LYS A 1 193 ? -16.609 -16.016 -5.715 1 96.31 193 LYS A O 1
ATOM 1450 N N . THR A 1 194 ? -14.797 -17 -6.477 1 97.75 194 THR A N 1
ATOM 1451 C CA . THR A 1 194 ? -14.312 -17.453 -5.176 1 97.75 194 THR A CA 1
ATOM 1452 C C . THR A 1 194 ? -12.891 -16.969 -4.926 1 97.75 194 THR A C 1
ATOM 1454 O O . THR A 1 194 ? -11.992 -17.219 -5.738 1 97.75 194 THR A O 1
ATOM 1457 N N . ALA A 1 195 ? -12.75 -16.266 -3.83 1 97 195 ALA A N 1
ATOM 1458 C CA . ALA A 1 195 ? -11.453 -15.734 -3.43 1 97 195 ALA A CA 1
ATOM 1459 C C . ALA A 1 195 ? -10.797 -16.609 -2.365 1 97 195 ALA A C 1
ATOM 1461 O O . ALA A 1 195 ? -11.445 -17 -1.394 1 97 195 ALA A O 1
ATOM 1462 N N . LEU A 1 196 ? -9.539 -16.875 -2.553 1 97.56 196 LEU A N 1
ATOM 1463 C CA . LEU A 1 196 ? -8.773 -17.734 -1.65 1 97.56 196 LEU A CA 1
ATOM 1464 C C . LEU A 1 196 ? -7.488 -17.031 -1.21 1 97.56 196 LEU A C 1
ATOM 1466 O O . LEU A 1 196 ? -6.949 -16.203 -1.938 1 97.56 196 LEU A O 1
ATOM 1470 N N . ALA A 1 197 ? -7.055 -17.375 -0.02 1 95.75 197 ALA A N 1
ATOM 1471 C CA . ALA A 1 197 ? -5.723 -17.062 0.488 1 95.75 197 ALA A CA 1
ATOM 1472 C C . ALA A 1 197 ? -5.008 -18.312 0.973 1 95.75 197 ALA A C 1
ATOM 1474 O O . ALA A 1 197 ? -5.605 -19.156 1.66 1 95.75 197 ALA A O 1
ATOM 1475 N N . PHE A 1 198 ? -3.742 -18.484 0.559 1 95.19 198 PHE A N 1
ATOM 1476 C CA . PHE A 1 198 ? -3.062 -19.703 0.948 1 95.19 198 PHE A CA 1
ATOM 1477 C C . PHE A 1 198 ? -1.559 -19.484 1.051 1 95.19 198 PHE A C 1
ATOM 1479 O O . PHE A 1 198 ? -1.036 -18.484 0.546 1 95.19 198 PHE A O 1
ATOM 1486 N N . THR A 1 199 ? -0.922 -20.281 1.809 1 93 199 THR A N 1
ATOM 1487 C CA . THR A 1 199 ? 0.532 -20.391 1.872 1 93 199 THR A CA 1
ATOM 1488 C C . THR A 1 199 ? 1.005 -21.766 1.408 1 93 199 THR A C 1
ATOM 1490 O O . THR A 1 199 ? 0.27 -22.734 1.517 1 93 199 THR A O 1
ATOM 1493 N N . VAL A 1 200 ? 2.1 -21.719 0.787 1 92.5 200 VAL A N 1
ATOM 1494 C CA . VAL A 1 200 ? 2.682 -22.969 0.296 1 92.5 200 VAL A CA 1
ATOM 1495 C C . VAL A 1 200 ? 4.098 -23.125 0.846 1 92.5 200 VAL A C 1
ATOM 1497 O O . VAL A 1 200 ? 4.688 -22.172 1.348 1 92.5 200 VAL A O 1
ATOM 1500 N N . GLU A 1 201 ? 4.484 -24.406 0.834 1 87.88 201 GLU A N 1
ATOM 1501 C CA . GLU A 1 201 ? 5.875 -24.641 1.212 1 87.88 201 GLU A CA 1
ATOM 1502 C C . GLU A 1 201 ? 6.836 -23.922 0.264 1 87.88 201 GLU A C 1
ATOM 1504 O O . GLU A 1 201 ? 6.531 -23.75 -0.917 1 87.88 201 GLU A O 1
ATOM 1509 N N . ASN A 1 202 ? 7.91 -23.469 0.91 1 80.19 202 ASN A N 1
ATOM 1510 C CA . ASN A 1 202 ? 8.93 -22.828 0.093 1 80.19 202 ASN A CA 1
ATOM 1511 C C . ASN A 1 202 ? 9.664 -23.828 -0.789 1 80.19 202 ASN A C 1
ATOM 1513 O O . ASN A 1 202 ? 10.055 -24.891 -0.321 1 80.19 202 ASN A O 1
ATOM 1517 N N . GLY A 1 203 ? 9.688 -23.594 -2.029 1 81.75 203 GLY A N 1
ATOM 1518 C CA . GLY A 1 203 ? 10.414 -24.469 -2.93 1 81.75 203 GLY A CA 1
ATOM 1519 C C . GLY A 1 203 ? 9.75 -24.625 -4.285 1 81.75 203 GLY A C 1
ATOM 1520 O O . GLY A 1 203 ? 8.602 -24.203 -4.469 1 81.75 203 GLY A O 1
ATOM 1521 N N . PRO A 1 204 ? 10.484 -25.281 -5.18 1 87.19 204 PRO A N 1
ATOM 1522 C CA . PRO A 1 204 ? 10.008 -25.422 -6.555 1 87.19 204 PRO A CA 1
ATOM 1523 C C . PRO A 1 204 ? 8.711 -26.219 -6.656 1 87.19 204 PRO A C 1
ATOM 1525 O O . PRO A 1 204 ? 8.516 -27.188 -5.918 1 87.19 204 PRO A O 1
ATOM 1528 N N . GLY A 1 205 ? 7.75 -25.703 -7.34 1 88.62 205 GLY A N 1
ATOM 1529 C CA . GLY A 1 205 ? 6.582 -26.469 -7.734 1 88.62 205 GLY A CA 1
ATOM 1530 C C . GLY A 1 205 ? 5.398 -26.281 -6.805 1 88.62 205 GLY A C 1
ATOM 1531 O O . GLY A 1 205 ? 4.305 -26.781 -7.07 1 88.62 205 GLY A O 1
ATOM 1532 N N . ALA A 1 206 ? 5.613 -25.688 -5.699 1 88.75 206 ALA A N 1
ATOM 1533 C CA . ALA A 1 206 ? 4.523 -25.547 -4.738 1 88.75 206 ALA A CA 1
ATOM 1534 C C . ALA A 1 206 ? 3.332 -24.828 -5.367 1 88.75 206 ALA A C 1
ATOM 1536 O O . ALA A 1 206 ? 2.203 -25.328 -5.316 1 88.75 206 ALA A O 1
ATOM 1537 N N . LEU A 1 207 ? 3.58 -23.703 -5.98 1 91.38 207 LEU A N 1
ATOM 1538 C CA . LEU A 1 207 ? 2.516 -22.938 -6.617 1 91.38 207 LEU A CA 1
ATOM 1539 C C . LEU A 1 207 ? 1.93 -23.688 -7.801 1 91.38 207 LEU A C 1
ATOM 1541 O O . LEU A 1 207 ? 0.72 -23.641 -8.039 1 91.38 207 LEU A O 1
ATOM 1545 N N . PHE A 1 208 ? 2.746 -24.453 -8.461 1 92.88 208 PHE A N 1
ATOM 1546 C CA . PHE A 1 208 ? 2.324 -25.266 -9.602 1 92.88 208 PHE A CA 1
ATOM 1547 C C . PHE A 1 208 ? 1.271 -26.281 -9.18 1 92.88 208 PHE A C 1
ATOM 1549 O O . PHE A 1 208 ? 0.267 -26.469 -9.875 1 92.88 208 PHE A O 1
ATOM 1556 N N . ARG A 1 209 ? 1.507 -26.891 -8.086 1 94.19 209 ARG A N 1
ATOM 1557 C CA . ARG A 1 209 ? 0.571 -27.891 -7.598 1 94.19 209 ARG A CA 1
ATOM 1558 C C . ARG A 1 209 ? -0.785 -27.266 -7.281 1 94.19 209 ARG A C 1
ATOM 1560 O O . ARG A 1 209 ? -1.828 -27.859 -7.578 1 94.19 209 ARG A O 1
ATOM 1567 N N . VAL A 1 210 ? -0.776 -26.125 -6.723 1 94.81 210 VAL A N 1
ATOM 1568 C CA . VAL A 1 210 ? -2.02 -25.422 -6.414 1 94.81 210 VAL A CA 1
ATOM 1569 C C . VAL A 1 210 ? -2.742 -25.062 -7.711 1 94.81 210 VAL A C 1
ATOM 1571 O O . VAL A 1 210 ? -3.945 -25.297 -7.844 1 94.81 210 VAL A O 1
ATOM 1574 N N . MET A 1 211 ? -1.991 -24.562 -8.75 1 94.12 211 MET A N 1
ATOM 1575 C CA . MET A 1 211 ? -2.588 -24.156 -10.023 1 94.12 211 MET A CA 1
ATOM 1576 C C . MET A 1 211 ? -3.176 -25.359 -10.742 1 94.12 211 MET A C 1
ATOM 1578 O O . MET A 1 211 ? -4.199 -25.25 -11.422 1 94.12 211 MET A O 1
ATOM 1582 N N . SER A 1 212 ? -2.547 -26.5 -10.5 1 95.06 212 SER A N 1
ATOM 1583 C CA . SER A 1 212 ? -3.002 -27.734 -11.133 1 95.06 212 SER A CA 1
ATOM 1584 C C . SER A 1 212 ? -4.398 -28.109 -10.656 1 95.06 212 SER A C 1
ATOM 1586 O O . SER A 1 212 ? -5.203 -28.625 -11.438 1 95.06 212 SER A O 1
ATOM 1588 N N . ALA A 1 213 ? -4.598 -27.797 -9.461 1 96.62 213 ALA A N 1
ATOM 1589 C CA . ALA A 1 213 ? -5.898 -28.125 -8.883 1 96.62 213 ALA A CA 1
ATOM 1590 C C . ALA A 1 213 ? -7.023 -27.406 -9.617 1 96.62 213 ALA A C 1
ATOM 1592 O O . ALA A 1 213 ? -8.117 -27.953 -9.781 1 96.62 213 ALA A O 1
ATOM 1593 N N . PHE A 1 214 ? -6.816 -26.25 -10.117 1 96.56 214 PHE A N 1
ATOM 1594 C CA . PHE A 1 214 ? -7.832 -25.453 -10.797 1 96.56 214 PHE A CA 1
ATOM 1595 C C . PHE A 1 214 ? -7.824 -25.734 -12.297 1 96.56 214 PHE A C 1
ATOM 1597 O O . PHE A 1 214 ? -8.883 -25.922 -12.906 1 96.56 214 PHE A O 1
ATOM 1604 N N . SER A 1 215 ? -6.625 -25.844 -12.867 1 94.31 215 SER A N 1
ATOM 1605 C CA . SER A 1 215 ? -6.5 -26.062 -14.305 1 94.31 215 SER A CA 1
ATOM 1606 C C . SER A 1 215 ? -7.07 -27.422 -14.711 1 94.31 215 SER A C 1
ATOM 1608 O O . SER A 1 215 ? -7.73 -27.547 -15.742 1 94.31 215 SER A O 1
ATOM 1610 N N . SER A 1 216 ? -6.832 -28.438 -13.922 1 95.12 216 SER A N 1
ATOM 1611 C CA . SER A 1 216 ? -7.285 -29.797 -14.242 1 95.12 216 SER A CA 1
ATOM 1612 C C . SER A 1 216 ? -8.805 -29.875 -14.227 1 95.12 216 SER A C 1
ATOM 1614 O O . SER A 1 216 ? -9.383 -30.828 -14.773 1 95.12 216 SER A O 1
ATOM 1616 N N . ARG A 1 217 ? -9.414 -28.922 -13.742 1 96.12 217 ARG A N 1
ATOM 1617 C CA . ARG A 1 217 ? -10.875 -28.906 -13.664 1 96.12 217 ARG A CA 1
ATOM 1618 C C . ARG A 1 217 ? -11.461 -27.812 -14.539 1 96.12 217 ARG A C 1
ATOM 1620 O O . ARG A 1 217 ? -12.625 -27.422 -14.367 1 96.12 217 ARG A O 1
ATOM 1627 N N . GLY A 1 218 ? -10.633 -27.188 -15.32 1 95.06 218 GLY A N 1
ATOM 1628 C CA . GLY A 1 218 ? -11.078 -26.219 -16.312 1 95.06 218 GLY A CA 1
ATOM 1629 C C . GLY A 1 218 ? -11.484 -24.891 -15.703 1 95.06 218 GLY A C 1
ATOM 1630 O O . GLY A 1 218 ? -12.328 -24.188 -16.25 1 95.06 218 GLY A O 1
ATOM 1631 N N . LEU A 1 219 ? -11.023 -24.609 -14.531 1 95.88 219 LEU A N 1
ATOM 1632 C CA . LEU A 1 219 ? -11.383 -23.375 -13.859 1 95.88 219 LEU A CA 1
ATOM 1633 C C . LEU A 1 219 ? -10.391 -22.266 -14.203 1 95.88 219 LEU A C 1
ATOM 1635 O O . LEU A 1 219 ? -9.188 -22.516 -14.289 1 95.88 219 LEU A O 1
ATOM 1639 N N . ASN A 1 220 ? -10.898 -21.078 -14.422 1 93.44 220 ASN A N 1
ATOM 1640 C CA . ASN A 1 220 ? -10.102 -19.906 -14.758 1 93.44 220 ASN A CA 1
ATOM 1641 C C . ASN A 1 220 ? -9.648 -19.172 -13.5 1 93.44 220 ASN A C 1
ATOM 1643 O O . ASN A 1 220 ? -10.477 -18.781 -12.672 1 93.44 220 ASN A O 1
ATOM 1647 N N . VAL A 1 221 ? -8.383 -19.062 -13.352 1 92.94 221 VAL A N 1
ATOM 1648 C CA . VAL A 1 221 ? -7.816 -18.203 -12.312 1 92.94 221 VAL A CA 1
ATOM 1649 C C . VAL A 1 221 ? -7.777 -16.75 -12.789 1 92.94 221 VAL A C 1
ATOM 1651 O O . VAL A 1 221 ? -6.953 -16.391 -13.633 1 92.94 221 VAL A O 1
ATOM 1654 N N . ALA A 1 222 ? -8.633 -15.914 -12.227 1 89.25 222 ALA A N 1
ATOM 1655 C CA . ALA A 1 222 ? -8.844 -14.539 -12.68 1 89.25 222 ALA A CA 1
ATOM 1656 C C . ALA A 1 222 ? -7.797 -13.602 -12.102 1 89.25 222 ALA A C 1
ATOM 1658 O O . ALA A 1 222 ? -7.5 -12.555 -12.68 1 89.25 222 ALA A O 1
ATOM 1659 N N . ARG A 1 223 ? -7.285 -13.969 -10.953 1 90.38 223 ARG A N 1
ATOM 1660 C CA . ARG A 1 223 ? -6.32 -13.133 -10.25 1 90.38 223 ARG A CA 1
ATOM 1661 C C . ARG A 1 223 ? -5.402 -13.977 -9.375 1 90.38 223 ARG A C 1
ATOM 1663 O O . ARG A 1 223 ? -5.832 -14.984 -8.805 1 90.38 223 ARG A O 1
ATOM 1670 N N . LEU A 1 224 ? -4.246 -13.609 -9.289 1 92.94 224 LEU A N 1
ATOM 1671 C CA . LEU A 1 224 ? -3.26 -14.227 -8.406 1 92.94 224 LEU A CA 1
ATOM 1672 C C . LEU A 1 224 ? -2.201 -13.211 -7.988 1 92.94 224 LEU A C 1
ATOM 1674 O O . LEU A 1 224 ? -1.642 -12.508 -8.828 1 92.94 224 LEU A O 1
ATOM 1678 N N . GLU A 1 225 ? -2.016 -13.156 -6.711 1 91.75 225 GLU A N 1
ATOM 1679 C CA . GLU A 1 225 ? -1.065 -12.188 -6.18 1 91.75 225 GLU A CA 1
ATOM 1680 C C . GLU A 1 225 ? -0.34 -12.742 -4.957 1 91.75 225 GLU A C 1
ATOM 1682 O O . GLU A 1 225 ? -0.958 -13.359 -4.09 1 91.75 225 GLU A O 1
ATOM 1687 N N . SER A 1 226 ? 0.972 -12.508 -4.988 1 90.56 226 SER A N 1
ATOM 1688 C CA . SER A 1 226 ? 1.764 -12.789 -3.795 1 90.56 226 SER A CA 1
ATOM 1689 C C . SER A 1 226 ? 1.93 -11.531 -2.939 1 90.56 226 SER A C 1
ATOM 1691 O O . SER A 1 226 ? 2.135 -10.438 -3.467 1 90.56 226 SER A O 1
ATOM 1693 N N . ARG A 1 227 ? 1.737 -11.727 -1.648 1 86.56 227 ARG A N 1
ATOM 1694 C CA . ARG A 1 227 ? 1.899 -10.625 -0.707 1 86.56 227 ARG A CA 1
ATOM 1695 C C . ARG A 1 227 ? 2.826 -11.016 0.439 1 86.56 227 ARG A C 1
ATOM 1697 O O . ARG A 1 227 ? 2.732 -12.125 0.97 1 86.56 227 ARG A O 1
ATOM 1704 N N . PRO A 1 228 ? 3.777 -9.984 0.721 1 78.62 228 PRO A N 1
ATOM 1705 C CA . PRO A 1 228 ? 4.629 -10.273 1.879 1 78.62 228 PRO A CA 1
ATOM 1706 C C . PRO A 1 228 ? 3.859 -10.242 3.197 1 78.62 228 PRO A C 1
ATOM 1708 O O . PRO A 1 228 ? 2.926 -9.445 3.355 1 78.62 228 PRO A O 1
ATOM 1711 N N . GLN A 1 229 ? 3.898 -11.359 3.904 1 67.12 229 GLN A N 1
ATOM 1712 C CA . GLN A 1 229 ? 3.277 -11.414 5.223 1 67.12 229 GLN A CA 1
ATOM 1713 C C . GLN A 1 229 ? 4.266 -11.023 6.316 1 67.12 229 GLN A C 1
ATOM 1715 O O . GLN A 1 229 ? 5.469 -11.273 6.191 1 67.12 229 GLN A O 1
ATOM 1720 N N . ARG A 1 230 ? 3.711 -10.359 7.504 1 57.59 230 ARG A N 1
ATOM 1721 C CA . ARG A 1 230 ? 4.281 -9.898 8.766 1 57.59 230 ARG A CA 1
ATOM 1722 C C . ARG A 1 230 ? 5.785 -10.164 8.812 1 57.59 230 ARG A C 1
ATOM 1724 O O . ARG A 1 230 ? 6.562 -9.281 9.195 1 57.59 230 ARG A O 1
ATOM 1731 N N . ARG A 1 231 ? 6.113 -11.594 8.742 1 51.09 231 ARG A N 1
ATOM 1732 C CA . ARG A 1 231 ? 7.527 -11.938 8.844 1 51.09 231 ARG A CA 1
ATOM 1733 C C . ARG A 1 231 ? 8.211 -11.859 7.48 1 51.09 231 ARG A C 1
ATOM 1735 O O . ARG A 1 231 ? 7.641 -12.281 6.469 1 51.09 231 ARG A O 1
ATOM 1742 N N . ALA A 1 232 ? 9.305 -11.148 7.438 1 52.69 232 ALA A N 1
ATOM 1743 C CA . ALA A 1 232 ? 10.156 -10.875 6.285 1 52.69 232 ALA A CA 1
ATOM 1744 C C . ALA A 1 232 ? 10.211 -12.07 5.348 1 52.69 232 ALA A C 1
ATOM 1746 O O . ALA A 1 232 ? 10.586 -13.172 5.758 1 52.69 232 ALA A O 1
ATOM 1747 N N . TRP A 1 233 ? 9.711 -12.133 4.117 1 55.88 233 TRP A N 1
ATOM 1748 C CA . TRP A 1 233 ? 9.859 -12.914 2.893 1 55.88 233 TRP A CA 1
ATOM 1749 C C . TRP A 1 233 ? 8.938 -14.133 2.908 1 55.88 233 TRP A C 1
ATOM 1751 O O . TRP A 1 233 ? 9.141 -15.078 2.145 1 55.88 233 TRP A O 1
ATOM 1761 N N . GLU A 1 234 ? 8.102 -14.312 3.938 1 73 234 GLU A N 1
ATOM 1762 C CA . GLU A 1 234 ? 7.012 -15.266 3.729 1 73 234 GLU A CA 1
ATOM 1763 C C . GLU A 1 234 ? 5.824 -14.602 3.037 1 73 234 GLU A C 1
ATOM 1765 O O . GLU A 1 234 ? 5.469 -13.461 3.357 1 73 234 GLU A O 1
ATOM 1770 N N . TYR A 1 235 ? 5.43 -15.289 2.01 1 84 235 TYR A N 1
ATOM 1771 C CA . TYR A 1 235 ? 4.395 -14.719 1.156 1 84 235 TYR A CA 1
ATOM 1772 C C . TYR A 1 235 ? 3.074 -15.453 1.326 1 84 235 TYR A C 1
ATOM 1774 O O . TYR A 1 235 ? 3.057 -16.672 1.489 1 84 235 TYR A O 1
ATOM 1782 N N . VAL A 1 236 ? 2.09 -14.852 1.449 1 91.31 236 VAL A N 1
ATOM 1783 C CA . VAL A 1 236 ? 0.735 -15.359 1.265 1 91.31 236 VAL A CA 1
ATOM 1784 C C . VAL A 1 236 ? 0.276 -15.102 -0.168 1 91.31 236 VAL A C 1
ATOM 1786 O O . VAL A 1 236 ? 0.54 -14.031 -0.728 1 91.31 236 VAL A O 1
ATOM 1789 N N . TRP A 1 237 ? -0.407 -16.141 -0.67 1 93.75 237 TRP A N 1
ATOM 1790 C CA . TRP A 1 237 ? -0.954 -16.031 -2.02 1 93.75 237 TRP A CA 1
ATOM 1791 C C . TRP A 1 237 ? -2.457 -15.773 -1.98 1 93.75 237 TRP A C 1
ATOM 1793 O O . TRP A 1 237 ? -3.184 -16.406 -1.216 1 93.75 237 TRP A O 1
ATOM 1803 N N . CYS A 1 238 ? -2.867 -14.781 -2.732 1 94.88 238 CYS A N 1
ATOM 1804 C CA . CYS A 1 238 ? -4.281 -14.492 -2.926 1 94.88 238 CYS A CA 1
ATOM 1805 C C . CYS A 1 238 ? -4.715 -14.812 -4.352 1 94.88 238 CYS A C 1
ATOM 1807 O O . CYS A 1 238 ? -4.094 -14.352 -5.312 1 94.88 238 CYS A O 1
ATOM 1809 N N . LEU A 1 239 ? -5.805 -15.609 -4.438 1 95.75 239 LEU A N 1
ATOM 1810 C CA . LEU A 1 239 ? -6.234 -16.141 -5.727 1 95.75 239 LEU A CA 1
ATOM 1811 C C . LEU A 1 239 ? -7.746 -16.031 -5.887 1 95.75 239 LEU A C 1
ATOM 1813 O O . LEU A 1 239 ? -8.5 -16.328 -4.957 1 95.75 239 LEU A O 1
ATOM 1817 N N . ASP A 1 240 ? -8.164 -15.461 -7.023 1 95.25 240 ASP A N 1
ATOM 1818 C CA . ASP A 1 240 ? -9.57 -15.469 -7.414 1 95.25 240 ASP A CA 1
ATOM 1819 C C . ASP A 1 240 ? -9.812 -16.453 -8.555 1 95.25 240 ASP A C 1
ATOM 1821 O O . ASP A 1 240 ? -9.133 -16.406 -9.578 1 95.25 240 ASP A O 1
ATOM 1825 N N . VAL A 1 241 ? -10.75 -17.312 -8.328 1 96 241 VAL A N 1
ATOM 1826 C CA . VAL A 1 241 ? -11.148 -18.25 -9.383 1 96 241 VAL A CA 1
ATOM 1827 C C . VAL A 1 241 ? -12.602 -17.984 -9.773 1 96 241 VAL A C 1
ATOM 1829 O O . VAL A 1 241 ? -13.43 -17.641 -8.93 1 96 241 VAL A O 1
ATOM 1832 N N . ASP A 1 242 ? -12.812 -18.125 -11.141 1 95 242 ASP A N 1
ATOM 1833 C CA . ASP A 1 242 ? -14.18 -17.984 -11.625 1 95 242 ASP A CA 1
ATOM 1834 C C . ASP A 1 242 ? -15.047 -19.141 -11.156 1 95 242 ASP A C 1
ATOM 1836 O O . ASP A 1 242 ? -14.648 -20.312 -11.266 1 95 242 ASP A O 1
ATOM 1840 N N . GLY A 1 243 ? -16.141 -18.812 -10.609 1 95.06 243 GLY A N 1
ATOM 1841 C CA . GLY A 1 243 ? -17.078 -19.828 -10.164 1 95.06 243 GLY A CA 1
ATOM 1842 C C . GLY A 1 243 ? -17.406 -19.734 -8.688 1 95.06 243 GLY A C 1
ATOM 1843 O O . GLY A 1 243 ? -16.641 -19.156 -7.91 1 95.06 243 GLY A O 1
ATOM 1844 N N . ALA A 1 244 ? -18.484 -20.359 -8.422 1 95.25 244 ALA A N 1
ATOM 1845 C CA . ALA A 1 244 ? -18.984 -20.359 -7.047 1 95.25 244 ALA A CA 1
ATOM 1846 C C . ALA A 1 244 ? -18.562 -21.641 -6.328 1 95.25 244 ALA A C 1
ATOM 1848 O O . ALA A 1 244 ? -18.469 -22.703 -6.949 1 95.25 244 ALA A O 1
ATOM 1849 N N . LEU A 1 245 ? -18.406 -21.422 -4.984 1 95.56 245 LEU A N 1
ATOM 1850 C CA . LEU A 1 245 ? -18.047 -22.562 -4.164 1 95.56 245 LEU A CA 1
ATOM 1851 C C . LEU A 1 245 ? -19.125 -23.641 -4.199 1 95.56 245 LEU A C 1
ATOM 1853 O O . LEU A 1 245 ? -18.859 -24.812 -3.939 1 95.56 245 LEU A O 1
ATOM 1857 N N . GLU A 1 246 ? -20.312 -23.25 -4.531 1 93.5 246 GLU A N 1
ATOM 1858 C CA . GLU A 1 246 ? -21.406 -24.203 -4.645 1 93.5 246 GLU A CA 1
ATOM 1859 C C . GLU A 1 246 ? -21.234 -25.094 -5.863 1 93.5 246 GLU A C 1
ATOM 1861 O O . GLU A 1 246 ? -21.844 -26.172 -5.934 1 93.5 246 GLU A O 1
ATOM 1866 N N . ASP A 1 247 ? -20.5 -24.672 -6.855 1 95.5 247 ASP A N 1
ATOM 1867 C CA . ASP A 1 247 ? -20.188 -25.484 -8.023 1 95.5 247 ASP A CA 1
ATOM 1868 C C . ASP A 1 247 ? -19.234 -26.625 -7.652 1 95.5 247 ASP A C 1
ATOM 1870 O O . ASP A 1 247 ? -18.156 -26.391 -7.102 1 95.5 247 ASP A O 1
ATOM 1874 N N . PRO A 1 248 ? -19.641 -27.875 -7.898 1 96.69 248 PRO A N 1
ATOM 1875 C CA . PRO A 1 248 ? -18.797 -29.016 -7.539 1 96.69 248 PRO A CA 1
ATOM 1876 C C . PRO A 1 248 ? -17.375 -28.906 -8.102 1 96.69 248 PRO A C 1
ATOM 1878 O O . PRO A 1 248 ? -16.422 -29.312 -7.441 1 96.69 248 PRO A O 1
ATOM 1881 N N . ARG A 1 249 ? -17.281 -28.375 -9.266 1 96.75 249 ARG A N 1
ATOM 1882 C CA . ARG A 1 249 ? -15.953 -28.219 -9.867 1 96.75 249 ARG A CA 1
ATOM 1883 C C . ARG A 1 249 ? -15.078 -27.297 -9.023 1 96.75 249 ARG A C 1
ATOM 1885 O O . ARG A 1 249 ? -13.898 -27.594 -8.797 1 96.75 249 ARG A O 1
ATOM 1892 N N . VAL A 1 250 ? -15.656 -26.25 -8.562 1 97.75 250 VAL A N 1
ATOM 1893 C CA . VAL A 1 250 ? -14.922 -25.281 -7.742 1 97.75 250 VAL A CA 1
ATOM 1894 C C . VAL A 1 250 ? -14.602 -25.891 -6.383 1 97.75 250 VAL A C 1
ATOM 1896 O O . VAL A 1 250 ? -13.469 -25.797 -5.902 1 97.75 250 VAL A O 1
ATOM 1899 N N . ARG A 1 251 ? -15.547 -26.578 -5.816 1 97.69 251 ARG A N 1
ATOM 1900 C CA . ARG A 1 251 ? -15.367 -27.219 -4.516 1 97.69 251 ARG A CA 1
ATOM 1901 C C . ARG A 1 251 ? -14.242 -28.25 -4.566 1 97.69 251 ARG A C 1
ATOM 1903 O O . ARG A 1 251 ? -13.391 -28.281 -3.676 1 97.69 251 ARG A O 1
ATOM 1910 N N . GLU A 1 252 ? -14.25 -29.047 -5.5 1 98 252 GLU A N 1
ATOM 1911 C CA . GLU A 1 252 ? -13.227 -30.078 -5.668 1 98 252 GLU A CA 1
ATOM 1912 C C . GLU A 1 252 ? -11.852 -29.453 -5.887 1 98 252 GLU A C 1
ATOM 1914 O O . GLU A 1 252 ? -10.852 -29.953 -5.367 1 98 252 GLU A O 1
ATOM 1919 N N . ALA A 1 253 ? -11.859 -28.422 -6.699 1 97.94 253 ALA A N 1
ATOM 1920 C CA . ALA A 1 253 ? -10.594 -27.734 -6.953 1 97.94 253 ALA A CA 1
ATOM 1921 C C . ALA A 1 253 ? -10.023 -27.156 -5.664 1 97.94 253 ALA A C 1
ATOM 1923 O O . ALA A 1 253 ? -8.828 -27.266 -5.398 1 97.94 253 ALA A O 1
ATOM 1924 N N . VAL A 1 254 ? -10.891 -26.547 -4.863 1 98.38 254 VAL A N 1
ATOM 1925 C CA . VAL A 1 254 ? -10.477 -25.938 -3.605 1 98.38 254 VAL A CA 1
ATOM 1926 C C . VAL A 1 254 ? -9.953 -27.016 -2.656 1 98.38 254 VAL A C 1
ATOM 1928 O O . VAL A 1 254 ? -8.93 -26.828 -1.991 1 98.38 254 VAL A O 1
ATOM 1931 N N . ALA A 1 255 ? -10.609 -28.156 -2.633 1 97.94 255 ALA A N 1
ATOM 1932 C CA . ALA A 1 255 ? -10.172 -29.266 -1.794 1 97.94 255 ALA A CA 1
ATOM 1933 C C . ALA A 1 255 ? -8.797 -29.766 -2.23 1 97.94 255 ALA A C 1
ATOM 1935 O O . ALA A 1 255 ? -7.926 -30.016 -1.396 1 97.94 255 ALA A O 1
ATOM 1936 N N . ALA A 1 256 ? -8.648 -29.938 -3.465 1 97.75 256 ALA A N 1
ATOM 1937 C CA . ALA A 1 256 ? -7.371 -30.375 -4.012 1 97.75 256 ALA A CA 1
ATOM 1938 C C . ALA A 1 256 ? -6.273 -29.359 -3.729 1 97.75 256 ALA A C 1
ATOM 1940 O O . ALA A 1 256 ? -5.148 -29.719 -3.381 1 97.75 256 ALA A O 1
ATOM 1941 N N . ALA A 1 257 ? -6.527 -28.094 -3.951 1 97.5 257 ALA A N 1
ATOM 1942 C CA . ALA A 1 257 ? -5.574 -27.031 -3.658 1 97.5 257 ALA A CA 1
ATOM 1943 C C . ALA A 1 257 ? -5.176 -27.047 -2.184 1 97.5 257 ALA A C 1
ATOM 1945 O O . ALA A 1 257 ? -4.012 -26.828 -1.847 1 97.5 257 ALA A O 1
ATOM 1946 N N . GLN A 1 258 ? -6.215 -27.25 -1.319 1 97.62 258 GLN A N 1
ATOM 1947 C CA . GLN A 1 258 ? -5.973 -27.281 0.119 1 97.62 258 GLN A CA 1
ATOM 1948 C C . GLN A 1 258 ? -4.934 -28.344 0.475 1 97.62 258 GLN A C 1
ATOM 1950 O O . GLN A 1 258 ? -4.07 -28.109 1.325 1 97.62 258 GLN A O 1
ATOM 1955 N N . ALA A 1 259 ? -4.914 -29.484 -0.183 1 95.69 259 ALA A N 1
ATOM 1956 C CA . ALA A 1 259 ? -3.982 -30.578 0.069 1 95.69 259 ALA A CA 1
ATOM 1957 C C . ALA A 1 259 ? -2.564 -30.203 -0.345 1 95.69 259 ALA A C 1
ATOM 1959 O O . ALA A 1 259 ? -1.592 -30.766 0.158 1 95.69 259 ALA A O 1
ATOM 1960 N N . ALA A 1 260 ? -2.516 -29.219 -1.169 1 94.94 260 ALA A N 1
ATOM 1961 C CA . ALA A 1 260 ? -1.216 -28.797 -1.691 1 94.94 260 ALA A CA 1
ATOM 1962 C C . ALA A 1 260 ? -0.685 -27.578 -0.941 1 94.94 260 ALA A C 1
ATOM 1964 O O . ALA A 1 260 ? 0.419 -27.109 -1.218 1 94.94 260 ALA A O 1
ATOM 1965 N N . CYS A 1 261 ? -1.363 -27.062 -0.045 1 95.94 261 CYS A N 1
ATOM 1966 C CA . CYS A 1 261 ? -1.014 -25.828 0.649 1 95.94 261 CYS A CA 1
ATOM 1967 C C . CYS A 1 261 ? -0.652 -26.109 2.104 1 95.94 261 CYS A C 1
ATOM 1969 O O . CYS A 1 261 ? -0.985 -27.172 2.641 1 95.94 261 CYS A O 1
ATOM 1971 N N . VAL A 1 262 ? 0.183 -25.203 2.75 1 94.56 262 VAL A N 1
ATOM 1972 C CA . VAL A 1 262 ? 0.391 -25.203 4.195 1 94.56 262 VAL A CA 1
ATOM 1973 C C . VAL A 1 262 ? -0.865 -24.688 4.898 1 94.56 262 VAL A C 1
ATOM 1975 O O . VAL A 1 262 ? -1.316 -25.281 5.883 1 94.56 262 VAL A O 1
ATOM 1978 N N . THR A 1 263 ? -1.42 -23.703 4.453 1 94.25 263 THR A N 1
ATOM 1979 C CA . THR A 1 263 ? -2.701 -23.156 4.883 1 94.25 263 THR A CA 1
ATOM 1980 C C . THR A 1 263 ? -3.527 -22.703 3.686 1 94.25 263 THR A C 1
ATOM 1982 O O . THR A 1 263 ? -2.973 -22.312 2.654 1 94.25 263 THR A O 1
ATOM 1985 N N . LEU A 1 264 ? -4.781 -22.797 3.764 1 96.12 264 LEU A N 1
ATOM 1986 C CA . LEU A 1 264 ? -5.703 -22.281 2.762 1 96.12 264 LEU A CA 1
ATOM 1987 C C . LEU A 1 264 ? -7.004 -21.812 3.408 1 96.12 264 LEU A C 1
ATOM 1989 O O . LEU A 1 264 ? -7.586 -22.531 4.223 1 96.12 264 LEU A O 1
ATOM 1993 N N . ARG A 1 265 ? -7.422 -20.641 3.121 1 96.25 265 ARG A N 1
ATOM 1994 C CA . ARG A 1 265 ? -8.672 -20.062 3.598 1 96.25 265 ARG A CA 1
ATOM 1995 C C . ARG A 1 265 ? -9.516 -19.547 2.438 1 96.25 265 ARG A C 1
ATOM 1997 O O . ARG A 1 265 ? -8.984 -18.938 1.503 1 96.25 265 ARG A O 1
ATOM 2004 N N . VAL A 1 266 ? -10.688 -19.938 2.455 1 96.44 266 VAL A N 1
ATOM 2005 C CA . VAL A 1 266 ? -11.641 -19.312 1.546 1 96.44 266 VAL A CA 1
ATOM 2006 C C . VAL A 1 266 ? -12.07 -17.953 2.088 1 96.44 266 VAL A C 1
ATOM 2008 O O . VAL A 1 266 ? -12.664 -17.859 3.166 1 96.44 266 VAL A O 1
ATOM 2011 N N . LEU A 1 267 ? -11.805 -16.844 1.39 1 95.94 267 LEU A N 1
ATOM 2012 C CA . LEU A 1 267 ? -12.117 -15.484 1.823 1 95.94 267 LEU A CA 1
ATOM 2013 C C . LEU A 1 267 ? -13.57 -15.133 1.507 1 95.94 267 LEU A C 1
ATOM 2015 O O . LEU A 1 267 ? -14.133 -14.211 2.094 1 95.94 267 LEU A O 1
ATOM 2019 N N . GLY A 1 268 ? -14.078 -15.766 0.502 1 95.88 268 GLY A N 1
ATOM 2020 C CA . GLY A 1 268 ? -15.477 -15.586 0.128 1 95.88 268 GLY A CA 1
ATOM 2021 C C . GLY A 1 268 ? -15.797 -16.141 -1.244 1 95.88 268 GLY A C 1
ATOM 2022 O O . GLY A 1 268 ? -14.914 -16.281 -2.09 1 95.88 268 GLY A O 1
ATOM 2023 N N . SER A 1 269 ? -16.938 -16.562 -1.432 1 95.25 269 SER A N 1
ATOM 2024 C CA . SER A 1 269 ? -17.578 -16.922 -2.695 1 95.25 269 SER A CA 1
ATOM 2025 C C . SER A 1 269 ? -18.781 -16.047 -2.979 1 95.25 269 SER A C 1
ATOM 2027 O O . SER A 1 269 ? -19.766 -16.078 -2.242 1 95.25 269 SER A O 1
ATOM 2029 N N . TYR A 1 270 ? 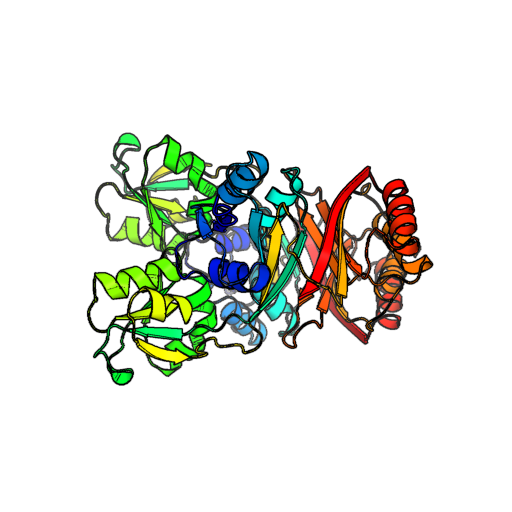-18.656 -15.211 -4.012 1 95.94 270 TYR A N 1
ATOM 2030 C CA . TYR A 1 270 ? -19.594 -14.102 -4.125 1 95.94 270 TYR A CA 1
ATOM 2031 C C . TYR A 1 270 ? -19.812 -13.711 -5.582 1 95.94 270 TYR A C 1
ATOM 2033 O O . TYR A 1 270 ? -19.156 -14.258 -6.477 1 95.94 270 TYR A O 1
ATOM 2041 N N . GLY A 1 271 ? -20.859 -12.82 -5.766 1 94.06 271 GLY A N 1
ATOM 2042 C CA . GLY A 1 271 ? -21.156 -12.297 -7.09 1 94.06 271 GLY A CA 1
ATOM 2043 C C . GLY A 1 271 ? -20.375 -11.047 -7.434 1 94.06 271 GLY A C 1
ATOM 2044 O O . GLY A 1 271 ? -19.922 -10.328 -6.539 1 94.06 271 GLY A O 1
ATOM 2045 N N . VAL A 1 272 ? -20.141 -10.844 -8.727 1 92.06 272 VAL A N 1
ATOM 2046 C CA . VAL A 1 272 ? -19.391 -9.703 -9.242 1 92.06 272 VAL A CA 1
ATOM 2047 C C . VAL A 1 272 ? -20.297 -8.828 -10.094 1 92.06 272 VAL A C 1
ATOM 2049 O O . VAL A 1 272 ? -21.078 -9.336 -10.906 1 92.06 272 VAL A O 1
ATOM 2052 N N . VAL A 1 273 ? -20.219 -7.484 -9.805 1 85.44 273 VAL A N 1
ATOM 2053 C CA . VAL A 1 273 ? -20.969 -6.516 -10.586 1 85.44 273 VAL A CA 1
ATOM 2054 C C . VAL A 1 273 ? -20.031 -5.727 -11.492 1 85.44 273 VAL A C 1
ATOM 2056 O O . VAL A 1 273 ? -18.984 -5.266 -11.047 1 85.44 273 VAL A O 1
ATOM 2059 N N . MET B 1 1 ? 41.75 12 -16.375 1 42.41 1 MET B N 1
ATOM 2060 C CA . MET B 1 1 ? 40.688 12.961 -16.156 1 42.41 1 MET B CA 1
ATOM 2061 C C . MET B 1 1 ? 39.656 12.438 -15.141 1 42.41 1 MET B C 1
ATOM 2063 O O . MET B 1 1 ? 39.281 11.266 -15.18 1 42.41 1 MET B O 1
ATOM 2067 N N . PRO B 1 2 ? 39.5 12.977 -14.062 1 52.47 2 PRO B N 1
ATOM 2068 C CA . PRO B 1 2 ? 38.75 12.32 -13 1 52.47 2 PRO B CA 1
ATOM 2069 C C . PRO B 1 2 ? 37.375 11.836 -13.469 1 52.47 2 PRO B C 1
ATOM 2071 O O . PRO B 1 2 ? 36.719 12.508 -14.258 1 52.47 2 PRO B O 1
ATOM 2074 N N . GLU B 1 3 ? 37.094 10.672 -13.656 1 60.91 3 GLU B N 1
ATOM 2075 C CA . GLU B 1 3 ? 35.906 10.031 -14.172 1 60.91 3 GLU B CA 1
ATOM 2076 C C . GLU B 1 3 ? 34.656 10.539 -13.469 1 60.91 3 GLU B C 1
ATOM 2078 O O . GLU B 1 3 ? 34.625 10.641 -12.242 1 60.91 3 GLU B O 1
ATOM 2083 N N . SER B 1 4 ? 33.969 11.5 -14.102 1 78.56 4 SER B N 1
ATOM 2084 C CA . SER B 1 4 ? 32.688 12.016 -13.578 1 78.56 4 SER B CA 1
ATOM 2085 C C . SER B 1 4 ? 31.891 10.922 -12.875 1 78.56 4 SER B C 1
ATOM 2087 O O . SER B 1 4 ? 31.859 9.781 -13.336 1 78.56 4 SER B O 1
ATOM 2089 N N . PRO B 1 5 ? 31.656 11.281 -11.648 1 87.38 5 PRO B N 1
ATOM 2090 C CA . PRO B 1 5 ? 30.922 10.273 -10.867 1 87.38 5 PRO B CA 1
ATOM 2091 C C . PRO B 1 5 ? 29.688 9.75 -11.578 1 87.38 5 PRO B C 1
ATOM 2093 O O . PRO B 1 5 ? 29.078 10.469 -12.383 1 87.38 5 PRO B O 1
ATOM 2096 N N . ARG B 1 6 ? 29.5 8.555 -11.438 1 92.44 6 ARG B N 1
ATOM 2097 C CA . ARG B 1 6 ? 28.297 7.938 -11.977 1 92.44 6 ARG B CA 1
ATOM 2098 C C . ARG B 1 6 ? 27.031 8.617 -11.438 1 92.44 6 ARG B C 1
ATOM 2100 O O . ARG B 1 6 ? 26.922 8.852 -10.227 1 92.44 6 ARG B O 1
ATOM 2107 N N . ARG B 1 7 ? 26.203 9.008 -12.352 1 96.62 7 ARG B N 1
ATOM 2108 C CA . ARG B 1 7 ? 24.969 9.688 -12 1 96.62 7 ARG B CA 1
ATOM 2109 C C . ARG B 1 7 ? 23.797 8.719 -11.945 1 96.62 7 ARG B C 1
ATOM 2111 O O . ARG B 1 7 ? 23.5 8.039 -12.938 1 96.62 7 ARG B O 1
ATOM 2118 N N . ILE B 1 8 ? 23.203 8.664 -10.812 1 97.38 8 ILE B N 1
ATOM 2119 C CA . ILE B 1 8 ? 22.094 7.742 -10.586 1 97.38 8 ILE B CA 1
ATOM 2120 C C . ILE B 1 8 ? 20.859 8.516 -10.164 1 97.38 8 ILE B C 1
ATOM 2122 O O . ILE B 1 8 ? 20.891 9.305 -9.211 1 97.38 8 ILE B O 1
ATOM 2126 N N . ALA B 1 9 ? 19.766 8.266 -10.859 1 98.06 9 ALA B N 1
ATOM 2127 C CA . ALA B 1 9 ? 18.531 9.008 -10.602 1 98.06 9 ALA B CA 1
ATOM 2128 C C . ALA B 1 9 ? 17.656 8.273 -9.594 1 98.06 9 ALA B C 1
ATOM 2130 O O . ALA B 1 9 ? 17.703 7.047 -9.5 1 98.06 9 ALA B O 1
ATOM 2131 N N . PHE B 1 10 ? 16.969 9.023 -8.773 1 97.44 10 PHE B N 1
ATOM 2132 C CA . PHE B 1 10 ? 15.914 8.547 -7.879 1 97.44 10 PHE B CA 1
ATOM 2133 C C . PHE B 1 10 ? 14.758 9.531 -7.824 1 97.44 10 PHE B C 1
ATOM 2135 O O . PHE B 1 10 ? 14.883 10.672 -8.273 1 97.44 10 PHE B O 1
ATOM 2142 N N . GLN B 1 11 ? 13.586 9.008 -7.488 1 94.38 11 GLN B N 1
ATOM 2143 C CA . GLN B 1 11 ? 12.43 9.883 -7.367 1 94.38 11 GLN B CA 1
ATOM 2144 C C . GLN B 1 11 ? 12.344 10.5 -5.977 1 94.38 11 GLN B C 1
ATOM 2146 O O . GLN B 1 11 ? 12.438 9.797 -4.973 1 94.38 11 GLN B O 1
ATOM 2151 N N . GLY B 1 12 ? 12.172 11.742 -5.898 1 90.81 12 GLY B N 1
ATOM 2152 C CA . GLY B 1 12 ? 11.984 12.445 -4.637 1 90.81 12 GLY B CA 1
ATOM 2153 C C . GLY B 1 12 ? 12.984 13.562 -4.422 1 90.81 12 GLY B C 1
ATOM 2154 O O . GLY B 1 12 ? 13.367 14.258 -5.367 1 90.81 12 GLY B O 1
ATOM 2155 N N . GLU B 1 13 ? 13.258 13.867 -3.115 1 92.94 13 GLU B N 1
ATOM 2156 C CA . GLU B 1 13 ? 14.188 14.898 -2.674 1 92.94 13 GLU B CA 1
ATOM 2157 C C . GLU B 1 13 ? 15.328 14.297 -1.857 1 92.94 13 GLU B C 1
ATOM 2159 O O . GLU B 1 13 ? 15.203 13.195 -1.319 1 92.94 13 GLU B O 1
ATOM 2164 N N . PRO B 1 14 ? 16.406 15.078 -1.874 1 93.81 14 PRO B N 1
ATOM 2165 C CA . PRO B 1 14 ? 17.484 14.602 -1.014 1 93.81 14 PRO B CA 1
ATOM 2166 C C . PRO B 1 14 ? 17 14.234 0.39 1 93.81 14 PRO B C 1
ATOM 2168 O O . PRO B 1 14 ? 16.188 14.945 0.97 1 93.81 14 PRO B O 1
ATOM 2171 N N . GLY B 1 15 ? 17.531 13.039 0.774 1 93.75 15 GLY B N 1
ATOM 2172 C CA . GLY B 1 15 ? 17.125 12.547 2.084 1 93.75 15 GLY B CA 1
ATOM 2173 C C . GLY B 1 15 ? 16.016 11.516 2.025 1 93.75 15 GLY B C 1
ATOM 2174 O O . GLY B 1 15 ? 15.695 10.883 3.033 1 93.75 15 GLY B O 1
ATOM 2175 N N . ALA B 1 16 ? 15.391 11.336 0.858 1 95 16 ALA B N 1
ATOM 2176 C CA . ALA B 1 16 ? 14.328 10.352 0.667 1 95 16 ALA B CA 1
ATOM 2177 C C . ALA B 1 16 ? 14.867 8.93 0.808 1 95 16 ALA B C 1
ATOM 2179 O O . ALA B 1 16 ? 16.062 8.695 0.649 1 95 16 ALA B O 1
ATOM 2180 N N . TYR B 1 17 ? 14.078 7.953 1.134 1 96.31 17 TYR B N 1
ATOM 2181 C CA . TYR B 1 17 ? 14.438 6.543 1.22 1 96.31 17 TYR B CA 1
ATOM 2182 C C . TYR B 1 17 ? 14.969 6.035 -0.114 1 96.31 17 TYR B C 1
ATOM 2184 O O . TYR B 1 17 ? 15.82 5.141 -0.15 1 96.31 17 TYR B O 1
ATOM 2192 N N . GLY B 1 18 ? 14.461 6.594 -1.232 1 96.75 18 GLY B N 1
ATOM 2193 C CA . GLY B 1 18 ? 14.992 6.254 -2.541 1 96.75 18 GLY B CA 1
ATOM 2194 C C . GLY B 1 18 ? 16.484 6.535 -2.672 1 96.75 18 GLY B C 1
ATOM 2195 O O . GLY B 1 18 ? 17.203 5.777 -3.314 1 96.75 18 GLY B O 1
ATOM 2196 N N . GLU B 1 19 ? 16.8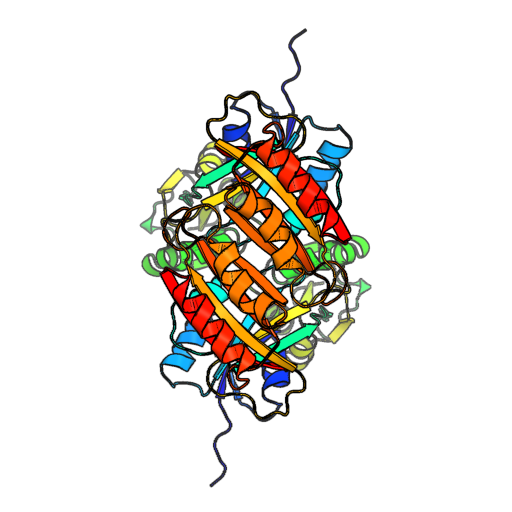75 7.668 -2.084 1 96.62 19 GLU B N 1
ATOM 2197 C CA . GLU B 1 19 ? 18.312 7.965 -2.084 1 96.62 19 GLU B CA 1
ATOM 2198 C C . GLU B 1 19 ? 19.078 6.984 -1.197 1 96.62 19 GLU B C 1
ATOM 2200 O O . GLU B 1 19 ? 20.188 6.566 -1.539 1 96.62 19 GLU B O 1
ATOM 2205 N N . GLU B 1 20 ? 18.516 6.668 -0.052 1 95.38 20 GLU B N 1
ATOM 2206 C CA . GLU B 1 20 ? 19.125 5.66 0.799 1 95.38 20 GLU B CA 1
ATOM 2207 C C . GLU B 1 20 ? 19.328 4.352 0.044 1 95.38 20 GLU B C 1
ATOM 2209 O O . GLU B 1 20 ? 20.406 3.738 0.125 1 95.38 20 GLU B O 1
ATOM 2214 N N . ALA B 1 21 ? 18.359 3.916 -0.681 1 96.31 21 ALA B N 1
ATOM 2215 C CA . ALA B 1 21 ? 18.438 2.705 -1.495 1 96.31 21 ALA B CA 1
ATOM 2216 C C . ALA B 1 21 ? 19.5 2.838 -2.578 1 96.31 21 ALA B C 1
ATOM 2218 O O . ALA B 1 21 ? 20.266 1.898 -2.832 1 96.31 21 ALA B O 1
ATOM 2219 N N . LEU B 1 22 ? 19.453 4.008 -3.211 1 95.75 22 LEU B N 1
ATOM 2220 C CA . LEU B 1 22 ? 20.453 4.297 -4.246 1 95.75 22 LEU B CA 1
ATOM 2221 C C . LEU B 1 22 ? 21.859 4.145 -3.699 1 95.75 22 LEU B C 1
ATOM 2223 O O . LEU B 1 22 ? 22.703 3.484 -4.316 1 95.75 22 LEU B O 1
ATOM 2227 N N . ARG B 1 23 ? 22.125 4.664 -2.461 1 93.94 23 ARG B N 1
ATOM 2228 C CA . ARG B 1 23 ? 23.453 4.586 -1.859 1 93.94 23 ARG B CA 1
ATOM 2229 C C . ARG B 1 23 ? 23.797 3.154 -1.462 1 93.94 23 ARG B C 1
ATOM 2231 O O . ARG B 1 23 ? 24.938 2.729 -1.581 1 93.94 23 ARG B O 1
ATOM 2238 N N . ALA B 1 24 ? 22.891 2.334 -1.102 1 92.12 24 ALA B N 1
ATOM 2239 C CA . ALA B 1 24 ? 23.125 0.934 -0.755 1 92.12 24 ALA B CA 1
ATOM 2240 C C . ALA B 1 24 ? 23.438 0.106 -1.999 1 92.12 24 ALA B C 1
ATOM 2242 O O . ALA B 1 24 ? 24.25 -0.817 -1.95 1 92.12 24 ALA B O 1
ATOM 2243 N N . LEU B 1 25 ? 22.797 0.522 -2.965 1 93.19 25 LEU B N 1
ATOM 2244 C CA . LEU B 1 25 ? 22.938 -0.273 -4.18 1 93.19 25 LEU B CA 1
ATOM 2245 C C . LEU B 1 25 ? 24.188 0.138 -4.957 1 93.19 25 LEU B C 1
ATOM 2247 O O . LEU B 1 25 ? 24.859 -0.706 -5.559 1 93.19 25 LEU B O 1
ATOM 2251 N N . HIS B 1 26 ? 24.516 1.382 -5.012 1 92.75 26 HIS B N 1
ATOM 2252 C CA . HIS B 1 26 ? 25.547 1.878 -5.922 1 92.75 26 HIS B CA 1
ATOM 2253 C C . HIS B 1 26 ? 26.734 2.424 -5.156 1 92.75 26 HIS B C 1
ATOM 2255 O O . HIS B 1 26 ? 27.766 2.744 -5.754 1 92.75 26 HIS B O 1
ATOM 2261 N N . GLY B 1 27 ? 26.609 2.498 -3.873 1 89.94 27 GLY B N 1
ATOM 2262 C CA . GLY B 1 27 ? 27.703 3.023 -3.082 1 89.94 27 GLY B CA 1
ATOM 2263 C C . GLY B 1 27 ? 27.594 4.512 -2.809 1 89.94 27 GLY B C 1
ATOM 2264 O O . GLY B 1 27 ? 26.703 5.18 -3.348 1 89.94 27 GLY B O 1
ATOM 2265 N N . ALA B 1 28 ? 28.484 4.957 -1.948 1 88.25 28 ALA B N 1
ATOM 2266 C CA . ALA B 1 28 ? 28.453 6.34 -1.475 1 88.25 28 ALA B CA 1
ATOM 2267 C C . ALA B 1 28 ? 29.062 7.285 -2.508 1 88.25 28 ALA B C 1
ATOM 2269 O O . ALA B 1 28 ? 28.766 8.484 -2.508 1 88.25 28 ALA B O 1
ATOM 2270 N N . ASP B 1 29 ? 29.781 6.863 -3.477 1 89.62 29 ASP B N 1
ATOM 2271 C CA . ASP B 1 29 ? 30.578 7.711 -4.355 1 89.62 29 ASP B CA 1
ATOM 2272 C C . ASP B 1 29 ? 29.812 8.062 -5.629 1 89.62 29 ASP B C 1
ATOM 2274 O O . ASP B 1 29 ? 30.391 8.609 -6.57 1 89.62 29 ASP B O 1
ATOM 2278 N N . VAL B 1 30 ? 28.547 7.934 -5.633 1 93.38 30 VAL B N 1
ATOM 2279 C CA . VAL B 1 30 ? 27.781 8.273 -6.82 1 93.38 30 VAL B CA 1
ATOM 2280 C C . VAL B 1 30 ? 27.016 9.578 -6.586 1 93.38 30 VAL B C 1
ATOM 2282 O O . VAL B 1 30 ? 26.844 10.008 -5.441 1 93.38 30 VAL B O 1
ATOM 2285 N N . GLU B 1 31 ? 26.781 10.219 -7.719 1 96.25 31 GLU B N 1
ATOM 2286 C CA . GLU B 1 31 ? 25.938 11.406 -7.648 1 96.25 31 GLU B CA 1
ATOM 2287 C C . GLU B 1 31 ? 24.453 11.031 -7.715 1 96.25 31 GLU B C 1
ATOM 2289 O O . GLU B 1 31 ? 24 10.453 -8.703 1 96.25 31 GLU B O 1
ATOM 2294 N N . ALA B 1 32 ? 23.828 11.359 -6.676 1 96.38 32 ALA B N 1
ATOM 2295 C CA . ALA B 1 32 ? 22.375 11.125 -6.625 1 96.38 32 ALA B CA 1
ATOM 2296 C C . ALA B 1 32 ? 21.625 12.25 -7.32 1 96.38 32 ALA B C 1
ATOM 2298 O O . ALA B 1 32 ? 21.797 13.422 -6.984 1 96.38 32 ALA B O 1
ATOM 2299 N N . VAL B 1 33 ? 20.812 11.945 -8.352 1 97.81 33 VAL B N 1
ATOM 2300 C CA . VAL B 1 33 ? 20.062 12.93 -9.141 1 97.81 33 VAL B CA 1
ATOM 2301 C C . VAL B 1 33 ? 18.578 12.828 -8.828 1 97.81 33 VAL B C 1
ATOM 2303 O O . VAL B 1 33 ? 17.906 11.906 -9.289 1 97.81 33 VAL B O 1
ATOM 2306 N N . PRO B 1 34 ? 18.109 13.766 -8 1 96.75 34 PRO B N 1
ATOM 2307 C CA . PRO B 1 34 ? 16.688 13.742 -7.676 1 96.75 34 PRO B CA 1
ATOM 2308 C C . PRO B 1 34 ? 15.797 14.062 -8.875 1 96.75 34 PRO B C 1
ATOM 2310 O O . PRO B 1 34 ? 16.156 14.898 -9.711 1 96.75 34 PRO B O 1
ATOM 2313 N N . CYS B 1 35 ? 14.75 13.289 -9.141 1 96.19 35 CYS B N 1
ATOM 2314 C CA . CYS B 1 35 ? 13.703 13.5 -10.133 1 96.19 35 CYS B CA 1
ATOM 2315 C C . CYS B 1 35 ? 12.344 13.703 -9.461 1 96.19 35 CYS B C 1
ATOM 2317 O O . CYS B 1 35 ? 12.086 13.125 -8.398 1 96.19 35 CYS B O 1
ATOM 2319 N N . LEU B 1 36 ? 11.484 14.445 -10.016 1 88.12 36 LEU B N 1
ATOM 2320 C CA . LEU B 1 36 ? 10.188 14.789 -9.438 1 88.12 36 LEU B CA 1
ATOM 2321 C C . LEU B 1 36 ? 9.234 13.602 -9.484 1 88.12 36 LEU B C 1
ATOM 2323 O O . LEU B 1 36 ? 8.406 13.43 -8.586 1 88.12 36 LEU B O 1
ATOM 2327 N N . THR B 1 37 ? 9.305 12.805 -10.555 1 90.06 37 THR B N 1
ATOM 2328 C CA . THR B 1 37 ? 8.367 11.703 -10.734 1 90.06 37 THR B CA 1
ATOM 2329 C C . THR B 1 37 ? 9.117 10.414 -11.07 1 90.06 37 THR B C 1
ATOM 2331 O O . THR B 1 37 ? 10.273 10.453 -11.5 1 90.06 37 THR B O 1
ATOM 2334 N N . PHE B 1 38 ? 8.453 9.297 -10.836 1 94.25 38 PHE B N 1
ATOM 2335 C CA . PHE B 1 38 ? 9.023 8.023 -11.25 1 94.25 38 PHE B CA 1
ATOM 2336 C C . PHE B 1 38 ? 9.273 8 -12.75 1 94.25 38 PHE B C 1
ATOM 2338 O O . PHE B 1 38 ? 10.312 7.508 -13.211 1 94.25 38 PHE B O 1
ATOM 2345 N N . ARG B 1 39 ? 8.336 8.555 -13.5 1 93.38 39 ARG B N 1
ATOM 2346 C CA . ARG B 1 39 ? 8.477 8.617 -14.953 1 93.38 39 ARG B CA 1
ATOM 2347 C C . ARG B 1 39 ? 9.758 9.352 -15.344 1 93.38 39 ARG B C 1
ATOM 2349 O O . ARG B 1 39 ? 10.477 8.914 -16.25 1 93.38 39 ARG B O 1
ATOM 2356 N N . ALA B 1 40 ? 10.031 10.43 -14.656 1 95.94 40 ALA B N 1
ATOM 2357 C CA . ALA B 1 40 ? 11.227 11.211 -14.953 1 95.94 40 ALA B CA 1
ATOM 2358 C C . ALA B 1 40 ? 12.492 10.383 -14.734 1 95.94 40 ALA B C 1
ATOM 2360 O O . ALA B 1 40 ? 13.484 10.539 -15.453 1 95.94 40 ALA B O 1
ATOM 2361 N N . VAL B 1 41 ? 12.5 9.508 -13.758 1 97.69 41 VAL B N 1
ATOM 2362 C CA . VAL B 1 41 ? 13.633 8.617 -13.523 1 97.69 41 VAL B CA 1
ATOM 2363 C C . VAL B 1 41 ? 13.836 7.699 -14.727 1 97.69 41 VAL B C 1
ATOM 2365 O O . VAL B 1 41 ? 14.938 7.598 -15.258 1 97.69 41 VAL B O 1
ATOM 2368 N N . PHE B 1 42 ? 12.742 7.082 -15.203 1 97.19 42 PHE B N 1
ATOM 2369 C CA . PHE B 1 42 ? 12.812 6.172 -16.344 1 97.19 42 PHE B CA 1
ATOM 2370 C C . PHE B 1 42 ? 13.266 6.906 -17.594 1 97.19 42 PHE B C 1
ATOM 2372 O O . PHE B 1 42 ? 14.125 6.414 -18.328 1 97.19 42 PHE B O 1
ATOM 2379 N N . GLU B 1 43 ? 12.703 8.102 -17.781 1 97.06 43 GLU B N 1
ATOM 2380 C CA . GLU B 1 43 ? 13.062 8.891 -18.953 1 97.06 43 GLU B CA 1
ATOM 2381 C C . GLU B 1 43 ? 14.523 9.32 -18.922 1 97.06 43 GLU B C 1
ATOM 2383 O O . GLU B 1 43 ? 15.211 9.297 -19.938 1 97.06 43 GLU B O 1
ATOM 2388 N N . ALA B 1 44 ? 15 9.672 -17.734 1 97.31 44 ALA B N 1
ATOM 2389 C CA . ALA B 1 44 ? 16.406 10.07 -17.578 1 97.31 44 ALA B CA 1
ATOM 2390 C C . ALA B 1 44 ? 17.344 8.922 -17.938 1 97.31 44 ALA B C 1
ATOM 2392 O O . ALA B 1 44 ? 18.359 9.125 -18.594 1 97.31 44 ALA B O 1
ATOM 2393 N N . VAL B 1 45 ? 17.031 7.785 -17.547 1 96.94 45 VAL B N 1
ATOM 2394 C CA . VAL B 1 45 ? 17.844 6.613 -17.828 1 96.94 45 VAL B CA 1
ATOM 2395 C C . VAL B 1 45 ? 17.75 6.262 -19.312 1 96.94 45 VAL B C 1
ATOM 2397 O O . VAL B 1 45 ? 18.766 6.059 -19.984 1 96.94 45 VAL B O 1
ATOM 2400 N N . ALA B 1 46 ? 16.516 6.223 -19.844 1 95.69 46 ALA B N 1
ATOM 2401 C CA . ALA B 1 46 ? 16.281 5.844 -21.234 1 95.69 46 ALA B CA 1
ATOM 2402 C C . ALA B 1 46 ? 16.969 6.801 -22.203 1 95.69 46 ALA B C 1
ATOM 2404 O O . ALA B 1 46 ? 17.453 6.383 -23.25 1 95.69 46 ALA B O 1
ATOM 2405 N N . GLU B 1 47 ? 16.984 8.023 -21.828 1 95.69 47 GLU B N 1
ATOM 2406 C CA . GLU B 1 47 ? 17.562 9.055 -22.688 1 95.69 47 GLU B CA 1
ATOM 2407 C C . GLU B 1 47 ? 19.062 9.195 -22.453 1 95.69 47 GLU B C 1
ATOM 2409 O O . GLU B 1 47 ? 19.734 9.977 -23.141 1 95.69 47 GLU B O 1
ATOM 2414 N N . GLY B 1 48 ? 19.594 8.508 -21.531 1 94.38 48 GLY B N 1
ATOM 2415 C CA . GLY B 1 48 ? 21.016 8.523 -21.266 1 94.38 48 GLY B CA 1
ATOM 2416 C C . GLY B 1 48 ? 21.484 9.766 -20.516 1 94.38 48 GLY B C 1
ATOM 2417 O O . GLY B 1 48 ? 22.656 10.117 -20.562 1 94.38 48 GLY B O 1
ATOM 2418 N N . ARG B 1 49 ? 20.578 10.516 -19.859 1 96.69 49 ARG B N 1
ATOM 2419 C CA . ARG B 1 49 ? 20.938 11.688 -19.078 1 96.69 49 ARG B CA 1
ATOM 2420 C C . ARG B 1 49 ? 21.594 11.289 -17.766 1 96.69 49 ARG B C 1
ATOM 2422 O O . ARG B 1 49 ? 22.281 12.102 -17.125 1 96.69 49 ARG B O 1
ATOM 2429 N N . VAL B 1 50 ? 21.375 10.086 -17.328 1 96.88 50 VAL B N 1
ATOM 2430 C CA . VAL B 1 50 ? 21.984 9.484 -16.141 1 96.88 50 VAL B CA 1
ATOM 2431 C C . VAL B 1 50 ? 22.422 8.062 -16.469 1 96.88 50 VAL B C 1
ATOM 2433 O O . VAL B 1 50 ? 22.062 7.508 -17.5 1 96.88 50 VAL B O 1
ATOM 2436 N N . HIS B 1 51 ? 23.266 7.543 -15.578 1 95.5 51 HIS B N 1
ATOM 2437 C CA . HIS B 1 51 ? 23.828 6.219 -15.812 1 95.5 51 HIS B CA 1
ATOM 2438 C C . HIS B 1 51 ? 22.922 5.125 -15.273 1 95.5 51 HIS B C 1
ATOM 2440 O O . HIS B 1 51 ? 23.078 3.951 -15.633 1 95.5 51 HIS B O 1
ATOM 2446 N N . GLY B 1 52 ? 22 5.523 -14.461 1 96.19 52 GLY B N 1
ATOM 2447 C CA . GLY B 1 52 ? 21.062 4.578 -13.875 1 96.19 52 GLY B CA 1
ATOM 2448 C C . GLY B 1 52 ? 19.984 5.246 -13.039 1 96.19 52 GLY B C 1
ATOM 2449 O O . GLY B 1 52 ? 19.938 6.477 -12.953 1 96.19 52 GLY B O 1
ATOM 2450 N N . GLY B 1 53 ? 19.156 4.379 -12.5 1 97.56 53 GLY B N 1
ATOM 2451 C CA . GLY B 1 53 ? 18.078 4.828 -11.633 1 97.56 53 GLY B CA 1
ATOM 2452 C C . GLY B 1 53 ? 17.688 3.801 -10.586 1 97.56 53 GLY B C 1
ATOM 2453 O O . GLY B 1 53 ? 18.016 2.621 -10.711 1 97.56 53 GLY B O 1
ATOM 2454 N N . VAL B 1 54 ? 17.141 4.281 -9.508 1 97.56 54 VAL B N 1
ATOM 2455 C CA . VAL B 1 54 ? 16.609 3.428 -8.453 1 97.56 54 VAL B CA 1
ATOM 2456 C C . VAL B 1 54 ? 15.156 3.811 -8.156 1 97.56 54 VAL B C 1
ATOM 2458 O O . VAL B 1 54 ? 14.852 4.988 -7.965 1 97.56 54 VAL B O 1
ATOM 2461 N N . VAL B 1 55 ? 14.305 2.781 -8.227 1 97.88 55 VAL B N 1
ATOM 2462 C CA . VAL B 1 55 ? 12.883 3.039 -7.977 1 97.88 55 VAL B CA 1
ATOM 2463 C C . VAL B 1 55 ? 12.312 1.942 -7.086 1 97.88 55 VAL B C 1
ATOM 2465 O O . VAL B 1 55 ? 12.742 0.789 -7.152 1 97.88 55 VAL B O 1
ATOM 2468 N N . PRO B 1 56 ? 11.391 2.314 -6.18 1 96.62 56 PRO B N 1
ATOM 2469 C CA . PRO B 1 56 ? 10.68 1.295 -5.406 1 96.62 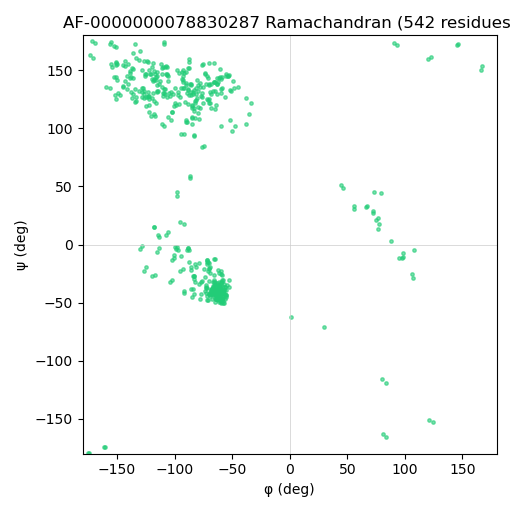56 PRO B CA 1
ATOM 2470 C C . PRO B 1 56 ? 9.68 0.509 -6.25 1 96.62 56 PRO B C 1
ATOM 2472 O O . PRO B 1 56 ? 9.055 1.069 -7.152 1 96.62 56 PRO B O 1
ATOM 2475 N N . VAL B 1 57 ? 9.531 -0.852 -5.98 1 94.44 57 VAL B N 1
ATOM 2476 C CA . VAL B 1 57 ? 8.617 -1.653 -6.789 1 94.44 57 VAL B CA 1
ATOM 2477 C C . VAL B 1 57 ? 7.605 -2.348 -5.883 1 94.44 57 VAL B C 1
ATOM 2479 O O . VAL B 1 57 ? 6.555 -2.795 -6.348 1 94.44 57 VAL B O 1
ATOM 2482 N N . GLU B 1 58 ? 7.945 -2.465 -4.566 1 92.12 58 GLU B N 1
ATOM 2483 C CA . GLU B 1 58 ? 7.043 -3.137 -3.639 1 92.12 58 GLU B CA 1
ATOM 2484 C C . GLU B 1 58 ? 7.336 -2.738 -2.195 1 92.12 58 GLU B C 1
ATOM 2486 O O . GLU B 1 58 ? 8.5 -2.666 -1.79 1 92.12 58 GLU B O 1
ATOM 2491 N N . SER B 1 59 ? 6.293 -2.482 -1.501 1 90.25 59 SER B N 1
ATOM 2492 C CA . SER B 1 59 ? 6.34 -2.273 -0.058 1 90.25 59 SER B CA 1
ATOM 2493 C C . SER B 1 59 ? 5.668 -3.42 0.689 1 90.25 59 SER B C 1
ATOM 2495 O O . SER B 1 59 ? 4.586 -3.871 0.303 1 90.25 59 SER B O 1
ATOM 2497 N N . SER B 1 60 ? 6.41 -3.82 1.759 1 88.44 60 SER B N 1
ATOM 2498 C CA . SER B 1 60 ? 5.84 -4.906 2.547 1 88.44 60 SER B CA 1
ATOM 2499 C C . SER B 1 60 ? 4.5 -4.504 3.154 1 88.44 60 SER B C 1
ATOM 2501 O O . SER B 1 60 ? 3.623 -5.348 3.35 1 88.44 60 SER B O 1
ATOM 2503 N N . LEU B 1 61 ? 4.238 -3.312 3.344 1 84.75 61 LEU B N 1
ATOM 2504 C CA . LEU B 1 61 ? 3.02 -2.824 3.98 1 84.75 61 LEU B CA 1
ATOM 2505 C C . LEU B 1 61 ? 2.055 -2.258 2.945 1 84.75 61 LEU B C 1
ATOM 2507 O O . LEU B 1 61 ? 0.835 -2.35 3.111 1 84.75 61 LEU B O 1
ATOM 2511 N N . GLY B 1 62 ? 2.621 -1.673 1.878 1 84.19 62 GLY B N 1
ATOM 2512 C CA . GLY B 1 62 ? 1.782 -0.987 0.909 1 84.19 62 GLY B CA 1
ATOM 2513 C C . GLY B 1 62 ? 1.505 -1.814 -0.332 1 84.19 62 GLY B C 1
ATOM 2514 O O . GLY B 1 62 ? 0.623 -1.479 -1.124 1 84.19 62 GLY B O 1
ATOM 2515 N N . GLY B 1 63 ? 2.27 -2.982 -0.489 1 84.25 63 GLY B N 1
ATOM 2516 C CA . GLY B 1 63 ? 2.115 -3.773 -1.699 1 84.25 63 GLY B CA 1
ATOM 2517 C C . GLY B 1 63 ? 2.906 -3.227 -2.873 1 84.25 63 GLY B C 1
ATOM 2518 O O . GLY B 1 63 ? 3.826 -2.428 -2.691 1 84.25 63 GLY B O 1
ATOM 2519 N N . PRO B 1 64 ? 2.531 -3.689 -4.066 1 86.81 64 PRO B N 1
ATOM 2520 C CA . PRO B 1 64 ? 3.254 -3.236 -5.258 1 86.81 64 PRO B CA 1
ATOM 2521 C C . PRO B 1 64 ? 3.068 -1.745 -5.531 1 86.81 64 PRO B C 1
ATOM 2523 O O . PRO B 1 64 ? 2.002 -1.192 -5.25 1 86.81 64 PRO B O 1
ATOM 2526 N N . VAL B 1 65 ? 4.199 -1.157 -5.941 1 90.25 65 VAL B N 1
ATOM 2527 C CA . VAL B 1 65 ? 4.148 0.203 -6.469 1 90.25 65 VAL B CA 1
ATOM 2528 C C . VAL B 1 65 ? 3.754 0.173 -7.941 1 90.25 65 VAL B C 1
ATOM 2530 O O . VAL B 1 65 ? 4.613 0.089 -8.82 1 90.25 65 VAL B O 1
ATOM 2533 N N . ALA B 1 66 ? 2.443 0.326 -8.219 1 87.19 66 ALA B N 1
ATOM 2534 C CA . ALA B 1 66 ? 1.838 0.087 -9.531 1 87.19 66 ALA B CA 1
ATOM 2535 C C . ALA B 1 66 ? 2.49 0.953 -10.602 1 87.19 66 ALA B C 1
ATOM 2537 O O . ALA B 1 66 ? 2.768 0.48 -11.703 1 87.19 66 ALA B O 1
ATOM 2538 N N . GLU B 1 67 ? 2.752 2.174 -10.289 1 88.25 67 GLU B N 1
ATOM 2539 C CA . GLU B 1 67 ? 3.301 3.109 -11.266 1 88.25 67 GLU B CA 1
ATOM 2540 C C . GLU B 1 67 ? 4.664 2.643 -11.766 1 88.25 67 GLU B C 1
ATOM 2542 O O . GLU B 1 67 ? 4.93 2.684 -12.969 1 88.25 67 GLU B O 1
ATOM 2547 N N . THR B 1 68 ? 5.523 2.25 -10.859 1 93 68 THR B N 1
ATOM 2548 C CA . THR B 1 68 ? 6.859 1.827 -11.258 1 93 68 THR B CA 1
ATOM 2549 C C . THR B 1 68 ? 6.797 0.551 -12.094 1 93 68 THR B C 1
ATOM 2551 O O . THR B 1 68 ? 7.559 0.39 -13.047 1 93 68 THR B O 1
ATOM 2554 N N . VAL B 1 69 ? 5.945 -0.336 -11.766 1 88.5 69 VAL B N 1
ATOM 2555 C CA . VAL B 1 69 ? 5.77 -1.563 -12.539 1 88.5 69 VAL B CA 1
ATOM 2556 C C . VAL B 1 69 ? 5.281 -1.228 -13.945 1 88.5 69 VAL B C 1
ATOM 2558 O O . VAL B 1 69 ? 5.801 -1.755 -14.93 1 88.5 69 VAL B O 1
ATOM 2561 N N . ASP B 1 70 ? 4.332 -0.313 -14.062 1 88.25 70 ASP B N 1
ATOM 2562 C CA . ASP B 1 70 ? 3.842 0.128 -15.367 1 88.25 70 ASP B CA 1
ATOM 2563 C C . ASP B 1 70 ? 4.969 0.741 -16.188 1 88.25 70 ASP B C 1
ATOM 2565 O O . ASP B 1 70 ? 5.074 0.478 -17.391 1 88.25 70 ASP B O 1
ATOM 2569 N N . LEU B 1 71 ? 5.762 1.54 -15.547 1 92.25 71 LEU B N 1
ATOM 2570 C CA . LEU B 1 71 ? 6.855 2.211 -16.234 1 92.25 71 LEU B CA 1
ATOM 2571 C C . LEU B 1 71 ? 7.898 1.202 -16.703 1 92.25 71 LEU B C 1
ATOM 2573 O O . LEU B 1 71 ? 8.5 1.372 -17.781 1 92.25 71 LEU B O 1
ATOM 2577 N N . LEU B 1 72 ? 8.094 0.208 -15.914 1 91.75 72 LEU B N 1
ATOM 2578 C CA . LEU B 1 72 ? 9 -0.862 -16.312 1 91.75 72 LEU B CA 1
ATOM 2579 C C . LEU B 1 72 ? 8.5 -1.539 -17.594 1 91.75 72 LEU B C 1
ATOM 2581 O O . LEU B 1 72 ? 9.297 -1.942 -18.438 1 91.75 72 LEU B O 1
ATOM 2585 N N . LEU B 1 73 ? 7.25 -1.684 -17.734 1 88.75 73 LEU B N 1
ATOM 2586 C CA . LEU B 1 73 ? 6.629 -2.314 -18.891 1 88.75 73 LEU B CA 1
ATOM 2587 C C . LEU B 1 73 ? 6.637 -1.373 -20.094 1 88.75 73 LEU B C 1
ATOM 2589 O O . LEU B 1 73 ? 6.68 -1.823 -21.25 1 88.75 73 LEU B O 1
ATOM 2593 N N . GLU B 1 74 ? 6.562 -0.121 -19.844 1 89.88 74 GLU B N 1
ATOM 2594 C CA . GLU B 1 74 ? 6.461 0.89 -20.906 1 89.88 74 GLU B CA 1
ATOM 2595 C C . GLU B 1 74 ? 7.832 1.218 -21.484 1 89.88 74 GLU B C 1
ATOM 2597 O O . GLU B 1 74 ? 7.941 1.604 -22.656 1 89.88 74 GLU B O 1
ATOM 2602 N N . HIS B 1 75 ? 8.836 1.139 -20.609 1 92.12 75 HIS B N 1
ATOM 2603 C CA . HIS B 1 75 ? 10.172 1.544 -21.047 1 92.12 75 HIS B CA 1
ATOM 2604 C C . HIS B 1 75 ? 11.07 0.334 -21.25 1 92.12 75 HIS B C 1
ATOM 2606 O O . HIS B 1 75 ? 10.906 -0.692 -20.578 1 92.12 75 HIS B O 1
ATOM 2612 N N . ASP B 1 76 ? 11.898 0.515 -22.203 1 88.69 76 ASP B N 1
ATOM 2613 C CA . ASP B 1 76 ? 12.906 -0.519 -22.438 1 88.69 76 ASP B CA 1
ATOM 2614 C C . ASP B 1 76 ? 14.141 -0.286 -21.562 1 88.69 76 ASP B C 1
ATOM 2616 O O . ASP B 1 76 ? 15.234 -0.063 -22.094 1 88.69 76 ASP B O 1
ATOM 2620 N N . VAL B 1 77 ? 14.023 -0.262 -20.344 1 92.62 77 VAL B N 1
ATOM 2621 C CA . VAL B 1 77 ? 15.086 -0.119 -19.344 1 92.62 77 VAL B CA 1
ATOM 2622 C C . VAL B 1 77 ? 15.086 -1.332 -18.422 1 92.62 77 VAL B C 1
ATOM 2624 O O . VAL B 1 77 ? 14.156 -1.526 -17.625 1 92.62 77 VAL B O 1
ATOM 2627 N N . PRO B 1 78 ? 16.109 -2.125 -18.562 1 92.19 78 PRO B N 1
ATOM 2628 C CA . PRO B 1 78 ? 16.109 -3.354 -17.766 1 92.19 78 PRO B CA 1
ATOM 2629 C C . PRO B 1 78 ? 16.406 -3.1 -16.281 1 92.19 78 PRO B C 1
ATOM 2631 O O . PRO B 1 78 ? 17.172 -2.189 -15.953 1 92.19 78 PRO B O 1
ATOM 2634 N N . ALA B 1 79 ? 15.812 -3.904 -15.422 1 95.69 79 ALA B N 1
ATOM 2635 C CA . ALA B 1 79 ? 16.234 -3.977 -14.023 1 95.69 79 ALA B CA 1
ATOM 2636 C C . ALA B 1 79 ? 17.594 -4.652 -13.898 1 95.69 79 ALA B C 1
ATOM 2638 O O . ALA B 1 79 ? 17.844 -5.695 -14.508 1 95.69 79 ALA B O 1
ATOM 2639 N N . THR B 1 80 ? 18.5 -4.098 -13.031 1 95.31 80 THR B N 1
ATOM 2640 C CA . THR B 1 80 ? 19.875 -4.586 -12.977 1 95.31 80 THR B CA 1
ATOM 2641 C C . THR B 1 80 ? 20.266 -4.922 -11.547 1 95.31 80 THR B C 1
ATOM 2643 O O . THR B 1 80 ? 21.391 -5.395 -11.305 1 95.31 80 THR B O 1
ATOM 2646 N N . GLY B 1 81 ? 19.406 -4.723 -10.656 1 95.69 81 GLY B N 1
ATOM 2647 C CA . GLY B 1 81 ? 19.625 -5.02 -9.25 1 95.69 81 GLY B CA 1
ATOM 2648 C C . GLY B 1 81 ? 18.391 -4.844 -8.391 1 95.69 81 GLY B C 1
ATOM 2649 O O . GLY B 1 81 ? 17.422 -4.203 -8.812 1 95.69 81 GLY B O 1
ATOM 2650 N N . GLU B 1 82 ? 18.484 -5.43 -7.227 1 95.88 82 GLU B N 1
ATOM 2651 C CA . GLU B 1 82 ? 17.375 -5.348 -6.277 1 95.88 82 GLU B CA 1
ATOM 2652 C C . GLU B 1 82 ? 17.875 -5.23 -4.844 1 95.88 82 GLU B C 1
ATOM 2654 O O . GLU B 1 82 ? 18.891 -5.836 -4.484 1 95.88 82 GLU B O 1
ATOM 2659 N N . LEU B 1 83 ? 17.203 -4.434 -4.105 1 94.88 83 LEU B N 1
ATOM 2660 C CA . LEU B 1 83 ? 17.469 -4.242 -2.686 1 94.88 83 LEU B CA 1
ATOM 2661 C C . LEU B 1 83 ? 16.172 -4.207 -1.881 1 94.88 83 LEU B C 1
ATOM 2663 O O . LEU B 1 83 ? 15.211 -3.545 -2.277 1 94.88 83 LEU B O 1
ATOM 2667 N N . SER B 1 84 ? 16.125 -5.074 -0.861 1 92.94 84 SER B N 1
ATOM 2668 C CA . SER B 1 84 ? 15.094 -4.922 0.157 1 92.94 84 SER B CA 1
ATOM 2669 C C . SER B 1 84 ? 15.562 -4.027 1.297 1 92.94 84 SER B C 1
ATOM 2671 O O . SER B 1 84 ? 16.422 -4.426 2.09 1 92.94 84 SER B O 1
ATOM 2673 N N . LEU B 1 85 ? 15.047 -2.74 1.411 1 94.75 85 LEU B N 1
ATOM 2674 C CA . LEU B 1 85 ? 15.469 -1.747 2.395 1 94.75 85 LEU B CA 1
ATOM 2675 C C . LEU B 1 85 ? 14.484 -1.684 3.559 1 94.75 85 LEU B C 1
ATOM 2677 O O . LEU B 1 85 ? 13.289 -1.481 3.352 1 94.75 85 LEU B O 1
ATOM 2681 N N . ARG B 1 86 ? 14.984 -1.98 4.723 1 94.5 86 ARG B N 1
ATOM 2682 C CA . ARG B 1 86 ? 14.172 -1.737 5.91 1 94.5 86 ARG B CA 1
ATOM 2683 C C . ARG B 1 86 ? 13.891 -0.249 6.086 1 94.5 86 ARG B C 1
ATOM 2685 O O . ARG B 1 86 ? 14.812 0.563 6.137 1 94.5 86 ARG B O 1
ATOM 2692 N N . ILE B 1 87 ? 12.578 0.121 6.078 1 95.06 87 ILE B N 1
ATOM 2693 C CA . ILE B 1 87 ? 12.156 1.505 6.262 1 95.06 87 ILE B CA 1
ATOM 2694 C C . ILE B 1 87 ? 11.961 1.795 7.746 1 95.06 87 ILE B C 1
ATOM 2696 O O . ILE B 1 87 ? 11.016 1.305 8.359 1 95.06 87 ILE B O 1
ATOM 2700 N N . ARG B 1 88 ? 12.906 2.514 8.266 1 96.38 88 ARG B N 1
ATOM 2701 C CA . ARG B 1 88 ? 12.844 2.953 9.656 1 96.38 88 ARG B CA 1
ATOM 2702 C C . ARG B 1 88 ? 12.508 4.438 9.742 1 96.38 88 ARG B C 1
ATOM 2704 O O . ARG B 1 88 ? 13.32 5.289 9.375 1 96.38 88 ARG B O 1
ATOM 2711 N N . HIS B 1 89 ? 11.281 4.723 10.211 1 97.88 89 HIS B N 1
ATOM 2712 C CA . HIS B 1 89 ? 10.875 6.117 10.352 1 97.88 89 HIS B CA 1
ATOM 2713 C C . HIS B 1 89 ? 11.438 6.727 11.633 1 97.88 89 HIS B C 1
ATOM 2715 O O . HIS B 1 89 ? 11.531 6.055 12.656 1 97.88 89 HIS B O 1
ATOM 2721 N N . CYS B 1 90 ? 11.828 7.953 11.539 1 98.44 90 CYS B N 1
ATOM 2722 C CA . CYS B 1 90 ? 12.328 8.734 12.672 1 98.44 90 CYS B CA 1
ATOM 2723 C C . CYS B 1 90 ? 11.445 9.945 12.93 1 98.44 90 CYS B C 1
ATOM 2725 O O . CYS B 1 90 ? 10.891 10.523 11.992 1 98.44 90 CYS B O 1
ATOM 2727 N N . LEU B 1 91 ? 11.258 10.203 14.148 1 98.75 91 LEU B N 1
ATOM 2728 C CA . LEU B 1 91 ? 10.719 11.5 14.531 1 98.75 91 LEU B CA 1
ATOM 2729 C C . LEU B 1 91 ? 11.828 12.547 14.609 1 98.75 91 LEU B C 1
ATOM 2731 O O . LEU B 1 91 ? 12.711 12.461 15.461 1 98.75 91 LEU B O 1
ATOM 2735 N N . LEU B 1 92 ? 11.727 13.531 13.711 1 98.69 92 LEU B N 1
ATOM 2736 C CA . LEU B 1 92 ? 12.781 14.523 13.547 1 98.69 92 LEU B CA 1
ATOM 2737 C C . LEU B 1 92 ? 12.297 15.906 13.961 1 98.69 92 LEU B C 1
ATOM 2739 O O . LEU B 1 92 ? 11.172 16.297 13.641 1 98.69 92 LEU B O 1
ATOM 2743 N N . ALA B 1 93 ? 13.141 16.625 14.648 1 98.38 93 ALA B N 1
ATOM 2744 C CA . ALA B 1 93 ? 12.773 17.969 15.086 1 98.38 93 ALA B CA 1
ATOM 2745 C C . ALA B 1 93 ? 13.969 18.906 15.016 1 98.38 93 ALA B C 1
ATOM 2747 O O . ALA B 1 93 ? 15.117 18.469 14.984 1 98.38 93 ALA B O 1
ATOM 2748 N N . PRO B 1 94 ? 13.641 20.234 14.852 1 97 94 PRO B N 1
ATOM 2749 C CA . PRO B 1 94 ? 14.75 21.188 15 1 97 94 PRO B CA 1
ATOM 2750 C C . PRO B 1 94 ? 15.484 21.016 16.328 1 97 94 PRO B C 1
ATOM 2752 O O . PRO B 1 94 ? 14.883 20.656 17.344 1 97 94 PRO B O 1
ATOM 2755 N N . PRO B 1 95 ? 16.875 21.266 16.203 1 95.12 95 PRO B N 1
ATOM 2756 C CA . PRO B 1 95 ? 17.625 21.203 17.453 1 95.12 95 PRO B CA 1
ATOM 2757 C C . PRO B 1 95 ? 17 22.062 18.547 1 95.12 95 PRO B C 1
ATOM 2759 O O . PRO B 1 95 ? 16.578 23.188 18.297 1 95.12 95 PRO B O 1
ATOM 2762 N N . GLY B 1 96 ? 16.859 21.5 19.703 1 93.88 96 GLY B N 1
ATOM 2763 C CA . GLY B 1 96 ? 16.312 22.234 20.828 1 93.88 96 GLY B CA 1
ATOM 2764 C C . GLY B 1 96 ? 14.898 21.828 21.188 1 93.88 96 GLY B C 1
ATOM 2765 O O . GLY B 1 96 ? 14.445 22.047 22.312 1 93.88 96 GLY B O 1
ATOM 2766 N N . LEU B 1 97 ? 14.125 21.375 20.234 1 95 97 LEU B N 1
ATOM 2767 C CA . LEU B 1 97 ? 12.781 20.875 20.516 1 95 97 LEU B CA 1
ATOM 2768 C C . LEU B 1 97 ? 12.836 19.5 21.156 1 95 97 LEU B C 1
ATOM 2770 O O . LEU B 1 97 ? 13.414 18.562 20.578 1 95 97 LEU B O 1
ATOM 2774 N N . SER B 1 98 ? 12.25 19.391 22.359 1 95 98 SER B N 1
ATOM 2775 C CA . SER B 1 98 ? 12.227 18.109 23.062 1 95 98 SER B CA 1
ATOM 2776 C C . SER B 1 98 ? 11.023 17.281 22.641 1 95 98 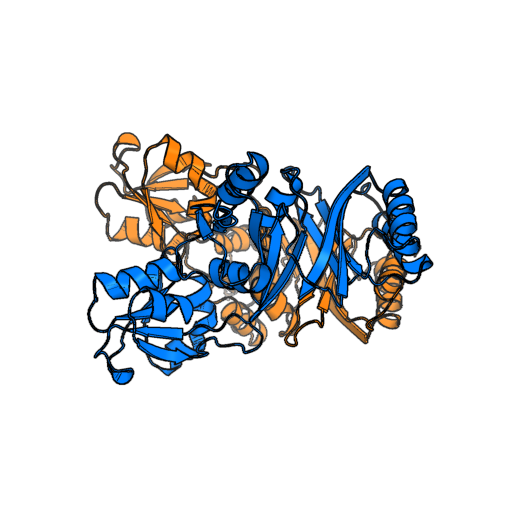SER B C 1
ATOM 2778 O O . SER B 1 98 ? 10.023 17.812 22.156 1 95 98 SER B O 1
ATOM 2780 N N . LEU B 1 99 ? 11.25 15.969 22.875 1 96.56 99 LEU B N 1
ATOM 2781 C CA . LEU B 1 99 ? 10.219 15 22.516 1 96.56 99 LEU B CA 1
ATOM 2782 C C . LEU B 1 99 ? 8.891 15.359 23.188 1 96.56 99 LEU B C 1
ATOM 2784 O O . LEU B 1 99 ? 7.84 15.289 22.547 1 96.56 99 LEU B O 1
ATOM 2788 N N . ASP B 1 100 ? 8.789 15.812 24.406 1 95 100 ASP B N 1
ATOM 2789 C CA . ASP B 1 100 ? 7.59 16.094 25.203 1 95 100 ASP B CA 1
ATOM 2790 C C . ASP B 1 100 ? 6.883 17.344 24.688 1 95 100 ASP B C 1
ATOM 2792 O O . ASP B 1 100 ? 5.719 17.578 25.016 1 95 100 ASP B O 1
ATOM 2796 N N . ASP B 1 101 ? 7.641 18.125 23.875 1 96.81 101 ASP B N 1
ATOM 2797 C CA . ASP B 1 101 ? 7.078 19.391 23.391 1 96.81 101 ASP B CA 1
ATOM 2798 C C . ASP B 1 101 ? 6.492 19.234 22 1 96.81 101 ASP B C 1
ATOM 2800 O O . ASP B 1 101 ? 5.887 20.172 21.469 1 96.81 101 ASP B O 1
ATOM 2804 N N . VAL B 1 102 ? 6.648 18.094 21.438 1 97.81 102 VAL B N 1
ATOM 2805 C CA . VAL B 1 102 ? 6.125 17.859 20.094 1 97.81 102 VAL B CA 1
ATOM 2806 C C . VAL B 1 102 ? 4.613 17.672 20.156 1 97.81 102 VAL B C 1
ATOM 2808 O O . VAL B 1 102 ? 4.113 16.859 20.953 1 97.81 102 VAL B O 1
ATOM 2811 N N . GLN B 1 103 ? 3.875 18.406 19.281 1 97.88 103 GLN B N 1
ATOM 2812 C CA . GLN B 1 103 ? 2.418 18.328 19.25 1 97.88 103 GLN B CA 1
ATOM 2813 C C . GLN B 1 103 ? 1.922 17.844 17.891 1 97.88 103 GLN B C 1
ATOM 2815 O O . GLN B 1 103 ? 0.819 17.297 17.781 1 97.88 103 GLN B O 1
ATOM 2820 N N . GLN B 1 104 ? 2.75 18.125 16.875 1 98 104 GLN B N 1
ATOM 2821 C CA . GLN B 1 104 ? 2.371 17.766 15.508 1 98 104 GLN B CA 1
ATOM 2822 C C . GLN B 1 104 ? 3.549 17.141 14.758 1 98 104 GLN B C 1
ATOM 2824 O O . GLN B 1 104 ? 4.707 17.453 15.055 1 98 104 GLN B O 1
ATOM 2829 N N . ALA B 1 105 ? 3.15 16.297 13.836 1 98 105 ALA B N 1
ATOM 2830 C CA . ALA B 1 105 ? 4.172 15.672 13.008 1 98 105 ALA B CA 1
ATOM 2831 C C . ALA B 1 105 ? 3.791 15.727 11.531 1 98 105 ALA B C 1
ATOM 2833 O O . ALA B 1 105 ? 2.717 15.266 11.141 1 98 105 ALA B O 1
ATOM 2834 N N . LEU B 1 106 ? 4.73 16.344 10.766 1 97.88 106 LEU B N 1
ATOM 2835 C CA . LEU B 1 106 ? 4.555 16.469 9.328 1 97.88 106 LEU B CA 1
ATOM 2836 C C . LEU B 1 106 ? 5.148 15.258 8.609 1 97.88 106 LEU B C 1
ATOM 2838 O O . LEU B 1 106 ? 6.266 14.828 8.922 1 97.88 106 LEU B O 1
ATOM 2842 N N . SER B 1 107 ? 4.414 14.648 7.734 1 97.12 107 SER B N 1
ATOM 2843 C CA . SER B 1 107 ? 4.961 13.609 6.875 1 97.12 107 SER B CA 1
ATOM 2844 C C . SER B 1 107 ? 3.984 13.242 5.758 1 97.12 107 SER B C 1
ATOM 2846 O O . SER B 1 107 ? 2.938 13.875 5.613 1 97.12 107 SER B O 1
ATOM 2848 N N . HIS B 1 108 ? 4.41 12.391 4.816 1 92.25 108 HIS B N 1
ATOM 2849 C CA . HIS B 1 108 ? 3.514 11.805 3.828 1 92.25 108 HIS B CA 1
ATOM 2850 C C . HIS B 1 108 ? 2.408 10.992 4.496 1 92.25 108 HIS B C 1
ATOM 2852 O O . HIS B 1 108 ? 2.662 10.281 5.469 1 92.25 108 HIS B O 1
ATOM 2858 N N . PRO B 1 109 ? 1.034 11.008 3.926 1 88 109 PRO B N 1
ATOM 2859 C CA . PRO B 1 109 ? -0.088 10.281 4.523 1 88 109 PRO B CA 1
ATOM 2860 C C . PRO B 1 109 ? 0.221 8.805 4.754 1 88 109 PRO B C 1
ATOM 2862 O O . PRO B 1 109 ? -0.185 8.234 5.77 1 88 109 PRO B O 1
ATOM 2865 N N . GLN B 1 110 ? 1.092 8.234 3.893 1 87.31 110 GLN B N 1
ATOM 2866 C CA . GLN B 1 110 ? 1.445 6.832 4.059 1 87.31 110 GLN B CA 1
ATOM 2867 C C . GLN B 1 110 ? 2.363 6.633 5.258 1 87.31 110 GLN B C 1
ATOM 2869 O O . GLN B 1 110 ? 2.17 5.703 6.047 1 87.31 110 GLN B O 1
ATOM 2874 N N . ALA B 1 111 ? 3.23 7.441 5.398 1 93.38 111 ALA B N 1
ATOM 2875 C CA . ALA B 1 111 ? 4.137 7.352 6.539 1 93.38 111 ALA B CA 1
ATOM 2876 C C . ALA B 1 111 ? 3.4 7.637 7.844 1 93.38 111 ALA B C 1
ATOM 2878 O O . ALA B 1 111 ? 3.639 6.969 8.859 1 93.38 111 ALA B O 1
ATOM 2879 N N . LEU B 1 112 ? 2.566 8.641 7.805 1 94.19 112 LEU B N 1
ATOM 2880 C CA . LEU B 1 112 ? 1.736 8.945 8.969 1 94.19 112 LEU B CA 1
ATOM 2881 C C . LEU B 1 112 ? 0.904 7.73 9.367 1 94.19 112 LEU B C 1
ATOM 2883 O O . LEU B 1 112 ? 0.794 7.414 10.555 1 94.19 112 LEU B O 1
ATOM 2887 N N . ALA B 1 113 ? 0.351 7.062 8.359 1 88.19 113 ALA B N 1
ATOM 2888 C CA . ALA B 1 113 ? -0.452 5.871 8.625 1 88.19 113 ALA B CA 1
ATOM 2889 C C . ALA B 1 113 ? 0.401 4.758 9.227 1 88.19 113 ALA B C 1
ATOM 2891 O O . ALA B 1 113 ? -0.054 4.031 10.109 1 88.19 113 ALA B O 1
ATOM 2892 N N . GLN B 1 114 ? 1.624 4.582 8.797 1 91.81 114 GLN B N 1
ATOM 2893 C CA . GLN B 1 114 ? 2.541 3.553 9.266 1 91.81 114 GLN B CA 1
ATOM 2894 C C . GLN B 1 114 ? 3.014 3.848 10.688 1 91.81 114 GLN B C 1
ATOM 2896 O O . GLN B 1 114 ? 3.582 2.977 11.352 1 91.81 114 GLN B O 1
ATOM 2901 N N . CYS B 1 115 ? 2.807 5.117 11.211 1 96.62 115 CYS B N 1
ATOM 2902 C CA . CYS B 1 115 ? 3.23 5.523 12.547 1 96.62 115 CYS B CA 1
ATOM 2903 C C . CYS B 1 115 ? 2.033 5.914 13.406 1 96.62 115 CYS B C 1
ATOM 2905 O O . CYS B 1 115 ? 2.189 6.594 14.422 1 96.62 115 CYS B O 1
ATOM 2907 N N . ALA B 1 116 ? 0.814 5.539 12.953 1 92.62 116 ALA B N 1
ATOM 2908 C CA . ALA B 1 116 ? -0.415 6.012 13.586 1 92.62 116 ALA B CA 1
ATOM 2909 C C . ALA B 1 116 ? -0.486 5.582 15.047 1 92.62 116 ALA B C 1
ATOM 2911 O O . ALA B 1 116 ? -0.887 6.363 15.906 1 92.62 116 ALA B O 1
ATOM 2912 N N . GLY B 1 117 ? -0.113 4.375 15.344 1 93.62 117 GLY B N 1
ATOM 2913 C CA . GLY B 1 117 ? -0.099 3.908 16.719 1 93.62 117 GLY B CA 1
ATOM 2914 C C . GLY B 1 117 ? 0.866 4.68 17.594 1 93.62 117 GLY B C 1
ATOM 2915 O O . GLY B 1 117 ? 0.518 5.074 18.719 1 93.62 117 GLY B O 1
ATOM 2916 N N . TYR B 1 118 ? 2 4.883 17.078 1 96.75 118 TYR B N 1
ATOM 2917 C CA . TYR B 1 118 ? 3.01 5.66 17.781 1 96.75 118 TYR B CA 1
ATOM 2918 C C . TYR B 1 118 ? 2.514 7.074 18.062 1 96.75 118 TYR B C 1
ATOM 2920 O O . TYR B 1 118 ? 2.602 7.559 19.188 1 96.75 118 TYR B O 1
ATOM 2928 N N . LEU B 1 119 ? 2.004 7.738 17.062 1 97.25 119 LEU B N 1
ATOM 2929 C CA . LEU B 1 119 ? 1.522 9.109 17.172 1 97.25 119 LEU B CA 1
ATOM 2930 C C . LEU B 1 119 ? 0.384 9.211 18.172 1 97.25 119 LEU B C 1
ATOM 2932 O O . LEU B 1 119 ? 0.355 10.133 19 1 97.25 119 LEU B O 1
ATOM 2936 N N . ARG B 1 120 ? -0.498 8.305 18.109 1 94.44 120 ARG B N 1
ATOM 2937 C CA . ARG B 1 120 ? -1.617 8.273 19.047 1 94.44 120 ARG B CA 1
ATOM 2938 C C . ARG B 1 120 ? -1.126 8.148 20.484 1 94.44 120 ARG B C 1
ATOM 2940 O O . ARG B 1 120 ? -1.578 8.875 21.359 1 94.44 120 ARG B O 1
ATOM 2947 N N . ARG B 1 121 ? -0.19 7.18 20.797 1 95.94 121 ARG B N 1
ATOM 2948 C CA . ARG B 1 121 ? 0.344 6.945 22.141 1 95.94 121 ARG B CA 1
ATOM 2949 C C . ARG B 1 121 ? 1.031 8.195 22.672 1 95.94 121 ARG B C 1
ATOM 2951 O O . ARG B 1 121 ? 0.972 8.469 23.875 1 95.94 121 ARG B O 1
ATOM 2958 N N . ARG B 1 122 ? 1.511 9.055 21.797 1 96.81 122 ARG B N 1
ATOM 2959 C CA . ARG B 1 122 ? 2.262 10.234 22.219 1 96.81 122 ARG B CA 1
ATOM 2960 C C . ARG B 1 122 ? 1.381 11.477 22.203 1 96.81 122 ARG B C 1
ATOM 2962 O O . ARG B 1 122 ? 1.798 12.547 22.641 1 96.81 122 ARG B O 1
ATOM 2969 N N . GLY B 1 123 ? 0.247 11.234 21.656 1 96.75 123 GLY B N 1
ATOM 2970 C CA . GLY B 1 123 ? -0.642 12.383 21.547 1 96.75 123 GLY B CA 1
ATOM 2971 C C . GLY B 1 123 ? -0.199 13.383 20.5 1 96.75 123 GLY B C 1
ATOM 2972 O O . GLY B 1 123 ? -0.35 14.594 20.688 1 96.75 123 GLY B O 1
ATOM 2973 N N . ILE B 1 124 ? 0.473 13.039 19.453 1 97.75 124 ILE B N 1
ATOM 2974 C CA . ILE B 1 124 ? 0.98 13.891 18.375 1 97.75 124 ILE B CA 1
ATOM 2975 C C . ILE B 1 124 ? 0.009 13.867 17.203 1 97.75 124 ILE B C 1
ATOM 2977 O O . ILE B 1 124 ? -0.396 12.797 16.734 1 97.75 124 ILE B O 1
ATOM 2981 N N . SER B 1 125 ? -0.369 15 16.734 1 96.94 125 SER B N 1
ATOM 2982 C CA . SER B 1 125 ? -1.311 15.117 15.625 1 96.94 125 SER B CA 1
ATOM 2983 C C . SER B 1 125 ? -0.603 14.984 14.281 1 96.94 125 SER B C 1
ATOM 2985 O O . SER B 1 125 ? 0.387 15.68 14.031 1 96.94 125 SER B O 1
ATOM 2987 N N . PRO B 1 126 ? -1.171 14.125 13.398 1 94.94 126 PRO B N 1
ATOM 2988 C CA . PRO B 1 126 ? -0.573 13.977 12.07 1 94.94 126 PRO B CA 1
ATOM 2989 C C . PRO B 1 126 ? -0.955 15.117 11.117 1 94.94 126 PRO B C 1
ATOM 2991 O O . PRO B 1 126 ? -2.104 15.562 11.125 1 94.94 126 PRO B O 1
ATOM 2994 N N . LEU B 1 127 ? -0.01 15.633 10.359 1 94.81 127 LEU B N 1
ATOM 2995 C CA . LEU B 1 127 ? -0.218 16.656 9.336 1 94.81 127 LEU B CA 1
ATOM 2996 C C . LEU B 1 127 ? 0.321 16.188 7.992 1 94.81 127 LEU B C 1
ATOM 2998 O O . LEU B 1 127 ? 1.533 16.031 7.82 1 94.81 127 LEU B O 1
ATOM 3002 N N . PRO B 1 128 ? -0.527 16.094 7 1 92.62 128 PRO B N 1
ATOM 3003 C CA . PRO B 1 128 ? -0.121 15.555 5.707 1 92.62 128 PRO B CA 1
ATOM 3004 C C . PRO B 1 128 ? 0.769 16.5 4.914 1 92.62 128 PRO B C 1
ATOM 3006 O O . PRO B 1 128 ? 0.571 17.719 4.961 1 92.62 128 PRO B O 1
ATOM 3009 N N . GLU B 1 129 ? 1.733 15.984 4.328 1 91.62 129 GLU B N 1
ATOM 3010 C CA . GLU B 1 129 ? 2.65 16.641 3.402 1 91.62 129 GLU B CA 1
ATOM 3011 C C . GLU B 1 129 ? 2.887 15.789 2.158 1 91.62 129 GLU B C 1
ATOM 3013 O O . GLU B 1 129 ? 2.467 14.633 2.104 1 91.62 129 GLU B O 1
ATOM 3018 N N . ALA B 1 130 ? 3.58 16.344 1.18 1 85.25 130 ALA B N 1
ATOM 3019 C CA . ALA B 1 130 ? 3.721 15.719 -0.131 1 85.25 130 ALA B CA 1
ATOM 3020 C C . ALA B 1 130 ? 4.602 14.477 -0.05 1 85.25 130 ALA B C 1
ATOM 3022 O O . ALA B 1 130 ? 4.328 13.469 -0.715 1 85.25 130 ALA B O 1
ATOM 3023 N N . ASN B 1 131 ? 5.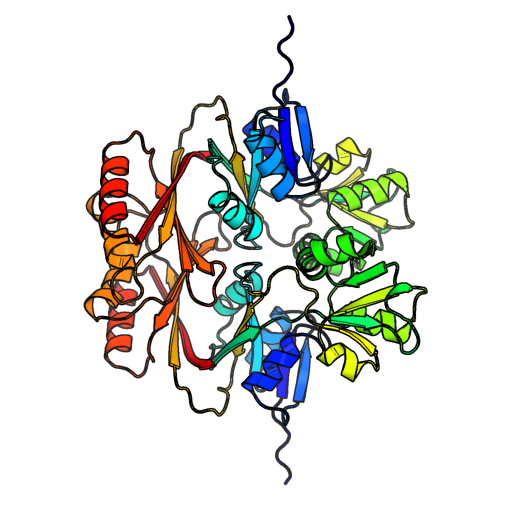633 14.539 0.631 1 89.25 131 ASN B N 1
ATOM 3024 C CA . ASN B 1 131 ? 6.48 13.375 0.882 1 89.25 131 ASN B CA 1
ATOM 3025 C C . ASN B 1 131 ? 7.293 13.539 2.162 1 89.25 131 ASN B C 1
ATOM 3027 O O . ASN B 1 131 ? 7.258 14.594 2.793 1 89.25 131 ASN B O 1
ATOM 3031 N N . THR B 1 132 ? 8.047 12.531 2.617 1 94.19 132 THR B N 1
ATOM 3032 C CA . THR B 1 132 ? 8.711 12.5 3.914 1 94.19 132 THR B CA 1
ATOM 3033 C C . THR B 1 132 ? 9.906 13.461 3.93 1 94.19 132 THR B C 1
ATOM 3035 O O . THR B 1 132 ? 10.141 14.148 4.922 1 94.19 132 THR B O 1
ATOM 3038 N N . ALA B 1 133 ? 10.609 13.531 2.811 1 94.81 133 ALA B N 1
ATOM 3039 C CA . ALA B 1 133 ? 11.781 14.398 2.744 1 94.81 133 ALA B CA 1
ATOM 3040 C C . ALA B 1 133 ? 11.375 15.867 2.719 1 94.81 133 ALA B C 1
ATOM 3042 O O . ALA B 1 133 ? 12.031 16.719 3.332 1 94.81 133 ALA B O 1
ATOM 3043 N N . ILE B 1 134 ? 10.305 16.141 2.045 1 92.88 134 ILE B N 1
ATOM 3044 C CA . ILE B 1 134 ? 9.773 17.484 2.002 1 92.88 134 ILE B CA 1
ATOM 3045 C C . ILE B 1 134 ? 9.305 17.906 3.396 1 92.88 134 ILE B C 1
ATOM 3047 O O . ILE B 1 134 ? 9.523 19.047 3.818 1 92.88 134 ILE B O 1
ATOM 3051 N N . ALA B 1 135 ? 8.703 16.969 4.09 1 96 135 ALA B N 1
ATOM 3052 C CA . ALA B 1 135 ? 8.281 17.219 5.465 1 96 135 ALA B CA 1
ATOM 3053 C C . ALA B 1 135 ? 9.469 17.594 6.344 1 96 135 ALA B C 1
ATOM 3055 O O . ALA B 1 135 ? 9.414 18.594 7.082 1 96 135 ALA B O 1
ATOM 3056 N N . ALA B 1 136 ? 10.555 16.875 6.254 1 97.5 136 ALA B N 1
ATOM 3057 C CA . ALA B 1 136 ? 11.758 17.125 7.035 1 97.5 136 ALA B CA 1
ATOM 3058 C C . ALA B 1 136 ? 12.359 18.484 6.68 1 97.5 136 ALA B C 1
ATOM 3060 O O . ALA B 1 136 ? 12.727 19.266 7.562 1 97.5 136 ALA B O 1
ATOM 3061 N N . ARG B 1 137 ? 12.461 18.75 5.422 1 96.88 137 ARG B N 1
ATOM 3062 C CA . ARG B 1 137 ? 13.023 20.016 4.961 1 96.88 137 ARG B CA 1
ATOM 3063 C C . ARG B 1 137 ? 12.203 21.203 5.469 1 96.88 137 ARG B C 1
ATOM 3065 O O . ARG B 1 137 ? 12.758 22.188 5.938 1 96.88 137 ARG B O 1
ATOM 3072 N N . LYS B 1 138 ? 10.883 21.078 5.348 1 96.75 138 LYS B N 1
ATOM 3073 C CA . LYS B 1 138 ? 9.977 22.125 5.801 1 96.75 138 LYS B CA 1
ATOM 3074 C C . LYS B 1 138 ? 10.148 22.406 7.289 1 96.75 138 LYS B C 1
ATOM 3076 O O . LYS B 1 138 ? 10.227 23.562 7.711 1 96.75 138 LYS B O 1
ATOM 3081 N N . VAL B 1 139 ? 10.219 21.375 8.086 1 97.69 139 VAL B N 1
ATOM 3082 C CA . VAL B 1 139 ? 10.391 21.516 9.531 1 97.69 139 VAL B CA 1
ATOM 3083 C C . VAL B 1 139 ? 11.734 22.156 9.836 1 97.69 139 VAL B C 1
ATOM 3085 O O . VAL B 1 139 ? 11.836 22.984 10.742 1 97.69 139 VAL B O 1
ATOM 3088 N N . ALA B 1 140 ? 12.789 21.766 9.094 1 97.12 140 ALA B N 1
ATOM 3089 C CA . ALA B 1 140 ? 14.133 22.297 9.281 1 97.12 140 ALA B CA 1
ATOM 3090 C C . ALA B 1 140 ? 14.18 23.781 8.93 1 97.12 140 ALA B C 1
ATOM 3092 O O . ALA B 1 140 ? 14.805 24.578 9.633 1 97.12 140 ALA B O 1
ATOM 3093 N N . GLU B 1 141 ? 13.508 24.141 7.805 1 96.69 141 GLU B N 1
ATOM 3094 C CA . GLU B 1 141 ? 13.609 25.5 7.262 1 96.69 141 GLU B CA 1
ATOM 3095 C C . GLU B 1 141 ? 12.648 26.453 7.957 1 96.69 141 GLU B C 1
ATOM 3097 O O . GLU B 1 141 ? 13.008 27.578 8.281 1 96.69 141 GLU B O 1
ATOM 3102 N N . GLU B 1 142 ? 11.445 25.984 8.172 1 96.69 142 GLU B N 1
ATOM 3103 C CA . GLU B 1 142 ? 10.398 26.859 8.688 1 96.69 142 GLU B CA 1
ATOM 3104 C C . GLU B 1 142 ? 10.297 26.75 10.211 1 96.69 142 GLU B C 1
ATOM 3106 O O . GLU B 1 142 ? 9.758 27.641 10.859 1 96.69 142 GLU B O 1
ATOM 3111 N N . LYS B 1 143 ? 10.727 25.703 10.828 1 94.88 143 LYS B N 1
ATOM 3112 C CA . LYS B 1 143 ? 10.711 25.438 12.266 1 94.88 143 LYS B CA 1
ATOM 3113 C C . LYS B 1 143 ? 9.359 25.781 12.875 1 94.88 143 LYS B C 1
ATOM 3115 O O . LYS B 1 143 ? 9.281 26.531 13.859 1 94.88 143 LYS B O 1
ATOM 3120 N N . PRO B 1 144 ? 8.281 25.266 12.203 1 95.25 144 PRO B N 1
ATOM 3121 C CA . PRO B 1 144 ? 6.977 25.516 12.82 1 95.25 144 PRO B CA 1
ATOM 3122 C C . PRO B 1 144 ? 6.926 25.094 14.281 1 95.25 144 PRO B C 1
ATOM 3124 O O . PRO B 1 144 ? 7.555 24.094 14.672 1 95.25 144 PRO B O 1
ATOM 3127 N N . PRO B 1 145 ? 6.148 25.844 15.141 1 94.88 145 PRO B N 1
ATOM 3128 C CA . PRO B 1 145 ? 6.113 25.562 16.578 1 94.88 145 PRO B CA 1
ATOM 3129 C C . PRO B 1 145 ? 5.625 24.156 16.891 1 94.88 145 PRO B C 1
ATOM 3131 O O . PRO B 1 145 ? 4.66 23.688 16.281 1 94.88 145 PRO B O 1
ATOM 3134 N N . HIS B 1 146 ? 6.352 23.453 17.812 1 97.38 146 HIS B N 1
ATOM 3135 C CA . HIS B 1 146 ? 5.969 22.156 18.375 1 97.38 146 HIS B CA 1
ATOM 3136 C C . HIS B 1 146 ? 5.734 21.125 17.281 1 97.38 146 HIS B C 1
ATOM 3138 O O . HIS B 1 146 ? 4.805 20.328 17.375 1 97.38 146 HIS B O 1
ATOM 3144 N N . THR B 1 147 ? 6.48 21.312 16.188 1 98.31 147 THR B N 1
ATOM 3145 C CA . THR B 1 147 ? 6.227 20.469 15.023 1 98.31 147 THR B CA 1
ATOM 3146 C C . THR B 1 147 ? 7.465 19.656 14.664 1 98.31 147 THR B C 1
ATOM 3148 O O . THR B 1 147 ? 8.57 20.203 14.609 1 98.31 147 THR B O 1
ATOM 3151 N N . ALA B 1 148 ? 7.312 18.406 14.578 1 98.56 148 ALA B N 1
ATOM 3152 C CA . ALA B 1 148 ? 8.344 17.469 14.125 1 98.56 148 ALA B CA 1
ATOM 3153 C C . ALA B 1 148 ? 8 16.906 12.75 1 98.56 148 ALA B C 1
ATOM 3155 O O . ALA B 1 148 ? 6.973 17.25 12.164 1 98.56 148 ALA B O 1
ATOM 3156 N N . ALA B 1 149 ? 8.867 16.219 12.195 1 98.62 149 ALA B N 1
ATOM 3157 C CA . ALA B 1 149 ? 8.672 15.484 10.953 1 98.62 149 ALA B CA 1
ATOM 3158 C C . ALA B 1 149 ? 8.906 13.984 11.148 1 98.62 149 ALA B C 1
ATOM 3160 O O . ALA B 1 149 ? 9.711 13.586 12 1 98.62 149 ALA B O 1
ATOM 3161 N N . ILE B 1 150 ? 8.195 13.227 10.438 1 98.44 150 ILE B N 1
ATOM 3162 C CA . ILE B 1 150 ? 8.484 11.805 10.312 1 98.44 150 ILE B CA 1
ATOM 3163 C C . ILE B 1 150 ? 9.172 11.531 8.977 1 98.44 150 ILE B C 1
ATOM 3165 O O . ILE B 1 150 ? 8.578 11.727 7.91 1 98.44 150 ILE B O 1
ATOM 3169 N N . ALA B 1 151 ? 10.406 11.109 9.047 1 98.06 151 ALA B N 1
ATOM 3170 C CA . ALA B 1 151 ? 11.219 10.914 7.852 1 98.06 151 ALA B CA 1
ATOM 3171 C C . ALA B 1 151 ? 12.406 10.008 8.133 1 98.06 151 ALA B C 1
ATOM 3173 O O . ALA B 1 151 ? 12.469 9.367 9.188 1 98.06 151 ALA B O 1
ATOM 3174 N N . SER B 1 152 ? 13.219 9.883 7.184 1 97 152 SER B N 1
ATOM 3175 C CA . SER B 1 152 ? 14.391 9.016 7.273 1 97 152 SER B CA 1
ATOM 3176 C C . SER B 1 152 ? 15.477 9.648 8.141 1 97 152 SER B C 1
ATOM 3178 O O . SER B 1 152 ? 15.5 10.867 8.32 1 97 152 SER B O 1
ATOM 3180 N N . ARG B 1 153 ? 16.375 8.711 8.719 1 96.62 153 ARG B N 1
ATOM 3181 C CA . ARG B 1 153 ? 17.547 9.211 9.43 1 96.62 153 ARG B CA 1
ATOM 3182 C C . ARG B 1 153 ? 18.422 10.047 8.508 1 96.62 153 ARG B C 1
ATOM 3184 O O . ARG B 1 153 ? 19 11.055 8.93 1 96.62 153 ARG B O 1
ATOM 3191 N N . MET B 1 154 ? 18.438 9.711 7.305 1 94.31 154 MET B N 1
ATOM 3192 C CA . MET B 1 154 ? 19.219 10.453 6.312 1 94.31 154 MET B CA 1
ATOM 3193 C C . MET B 1 154 ? 18.719 11.898 6.207 1 94.31 154 MET B C 1
ATOM 3195 O O . MET B 1 154 ? 19.531 12.82 6.07 1 94.31 154 MET B O 1
ATOM 3199 N N . SER B 1 155 ? 17.453 12.07 6.246 1 96 155 SER B N 1
ATOM 3200 C CA . SER B 1 155 ? 16.875 13.414 6.211 1 96 155 SER B CA 1
ATOM 3201 C C . SER B 1 155 ? 17.344 14.242 7.398 1 96 155 SER B C 1
ATOM 3203 O O . SER B 1 155 ? 17.562 15.453 7.273 1 96 155 SER B O 1
ATOM 3205 N N . ALA B 1 156 ? 17.484 13.625 8.516 1 96.81 156 ALA B N 1
ATOM 3206 C CA . ALA B 1 156 ? 17.953 14.336 9.703 1 96.81 156 ALA B CA 1
ATOM 3207 C C . ALA B 1 156 ? 19.359 14.914 9.484 1 96.81 156 ALA B C 1
ATOM 3209 O O . ALA B 1 156 ? 19.594 16.094 9.75 1 96.81 156 ALA B O 1
ATOM 3210 N N . ASP B 1 157 ? 20.172 14.055 9.016 1 95.5 157 ASP B N 1
ATOM 3211 C CA . ASP B 1 157 ? 21.562 14.453 8.766 1 95.5 157 ASP B CA 1
ATOM 3212 C C . ASP B 1 157 ? 21.625 15.562 7.715 1 95.5 157 ASP B C 1
ATOM 3214 O O . ASP B 1 157 ? 22.344 16.547 7.887 1 95.5 157 ASP B O 1
ATOM 3218 N N . LEU B 1 158 ? 20.938 15.438 6.746 1 95.12 158 LEU B N 1
ATOM 3219 C CA . LEU B 1 158 ? 20.969 16.344 5.602 1 95.12 158 LEU B CA 1
ATOM 3220 C C . LEU B 1 158 ? 20.453 17.719 5.992 1 95.12 158 LEU B C 1
ATOM 3222 O O . LEU B 1 158 ? 20.984 18.734 5.547 1 95.12 158 LEU B O 1
ATOM 3226 N N . TYR B 1 159 ? 19.359 17.766 6.82 1 96.5 159 TYR B N 1
ATOM 3227 C CA . TYR B 1 159 ? 18.688 19.031 7.07 1 96.5 159 TYR B CA 1
ATOM 3228 C C . TYR B 1 159 ? 19 19.547 8.469 1 96.5 159 TYR B C 1
ATOM 3230 O O . TYR B 1 159 ? 18.406 20.531 8.922 1 96.5 159 TYR B O 1
ATOM 3238 N N . GLY B 1 160 ? 19.969 18.891 9.094 1 96.75 160 GLY B N 1
ATOM 3239 C CA . GLY B 1 160 ? 20.391 19.359 10.406 1 96.75 160 GLY B CA 1
ATOM 3240 C C . GLY B 1 160 ? 19.328 19.219 11.469 1 96.75 160 GLY B C 1
ATOM 3241 O O . GLY B 1 160 ? 19.172 20.109 12.32 1 96.75 160 GLY B O 1
ATOM 3242 N N . LEU B 1 161 ? 18.5 18.203 11.352 1 98.06 161 LEU B N 1
ATOM 3243 C CA . LEU B 1 161 ? 17.453 17.922 12.328 1 98.06 161 LEU B CA 1
ATOM 3244 C C . LEU B 1 161 ? 17.938 16.938 13.383 1 98.06 161 LEU B C 1
ATOM 3246 O O . LEU B 1 161 ? 18.828 16.141 13.117 1 98.06 161 LEU B O 1
ATOM 3250 N N . ALA B 1 162 ? 17.438 17.031 14.523 1 98.06 162 ALA B N 1
ATOM 3251 C CA . ALA B 1 162 ? 17.688 16.062 15.594 1 98.06 162 ALA B CA 1
ATOM 3252 C C . ALA B 1 162 ? 16.734 14.883 15.508 1 98.06 162 ALA B C 1
ATOM 3254 O O . ALA B 1 162 ? 15.539 15.062 15.266 1 98.06 162 ALA B O 1
ATOM 3255 N N . VAL B 1 163 ? 17.297 13.711 15.734 1 98.31 163 VAL B N 1
ATOM 3256 C CA . VAL B 1 163 ? 16.469 12.508 15.844 1 98.31 163 VAL B CA 1
ATOM 3257 C C . VAL B 1 163 ? 15.961 12.367 17.281 1 98.31 163 VAL B C 1
ATOM 3259 O O . VAL B 1 163 ? 16.719 11.992 18.172 1 98.31 163 VAL B O 1
ATOM 3262 N N . LEU B 1 164 ? 14.734 12.586 17.391 1 98.31 164 LEU B N 1
ATOM 3263 C CA . LEU B 1 164 ? 14.156 12.438 18.719 1 98.31 164 LEU B CA 1
ATOM 3264 C C . LEU B 1 164 ? 13.938 10.961 19.062 1 98.31 164 LEU B C 1
ATOM 3266 O O . LEU B 1 164 ? 14.164 10.539 20.203 1 98.31 164 LEU B O 1
ATOM 3270 N N . GLU B 1 165 ? 13.359 10.273 18.094 1 97.81 165 GLU B N 1
ATOM 3271 C CA . GLU B 1 165 ? 13.125 8.836 18.203 1 97.81 165 GLU B CA 1
ATOM 3272 C C . GLU B 1 165 ? 13.281 8.148 16.859 1 97.81 165 GLU B C 1
ATOM 3274 O O . GLU B 1 165 ? 12.883 8.695 15.82 1 97.81 165 GLU B O 1
ATOM 3279 N N . GLU B 1 166 ? 14.008 6.934 16.938 1 96.88 166 GLU B N 1
ATOM 3280 C CA . GLU B 1 166 ? 14.18 6.102 15.75 1 96.88 166 GLU B CA 1
ATOM 3281 C C . GLU B 1 166 ? 13.297 4.855 15.82 1 96.88 166 GLU B C 1
ATOM 3283 O O . GLU B 1 166 ? 13.125 4.27 16.891 1 96.88 166 GLU B O 1
ATOM 3288 N N . GLY B 1 167 ? 12.75 4.512 14.656 1 96.94 167 GLY B N 1
ATOM 3289 C CA . GLY B 1 167 ? 11.93 3.307 14.617 1 96.94 167 GLY B CA 1
ATOM 3290 C C . GLY B 1 167 ? 10.531 3.52 15.156 1 96.94 167 GLY B C 1
ATOM 3291 O O . GLY B 1 167 ? 10.055 2.748 15.992 1 96.94 167 GLY B O 1
ATOM 3292 N N . VAL B 1 168 ? 9.898 4.645 14.742 1 97.5 168 VAL B N 1
ATOM 3293 C CA . VAL B 1 168 ? 8.609 5.027 15.305 1 97.5 168 VAL B CA 1
ATOM 3294 C C . VAL B 1 168 ? 7.48 4.383 14.5 1 97.5 168 VAL B C 1
ATOM 3296 O O . VAL B 1 168 ? 6.301 4.598 14.789 1 97.5 168 VAL B O 1
ATOM 3299 N N . GLU B 1 169 ? 7.777 3.582 13.328 1 96 169 GLU B N 1
ATOM 3300 C CA . GLU B 1 169 ? 6.75 2.859 12.586 1 96 169 GLU B CA 1
ATOM 3301 C C . GLU B 1 169 ? 6.094 1.787 13.445 1 96 169 GLU B C 1
ATOM 3303 O O . GLU B 1 169 ? 6.742 1.202 14.32 1 96 169 GLU B O 1
ATOM 3308 N N . ASP B 1 170 ? 4.871 1.583 13.289 1 92 170 ASP B N 1
ATOM 3309 C CA . ASP B 1 170 ? 4.078 0.662 14.102 1 92 170 ASP B CA 1
ATOM 3310 C C . ASP B 1 170 ? 4.527 -0.782 13.891 1 92 170 ASP B C 1
ATOM 3312 O O . ASP B 1 170 ? 4.387 -1.618 14.781 1 92 170 ASP B O 1
ATOM 3316 N N . SER B 1 171 ? 5.145 -1.132 12.648 1 88.88 171 SER B N 1
ATOM 3317 C CA . SER B 1 171 ? 5.547 -2.494 12.32 1 88.88 171 SER B CA 1
ATOM 3318 C C . SER B 1 171 ? 7.051 -2.588 12.094 1 88.88 171 SER B C 1
ATOM 3320 O O . SER B 1 171 ? 7.621 -1.798 11.344 1 88.88 171 SER B O 1
ATOM 3322 N N . PRO B 1 172 ? 7.559 -3.582 12.781 1 87.75 172 PRO B N 1
ATOM 3323 C CA . PRO B 1 172 ? 8.977 -3.82 12.516 1 87.75 172 PRO B CA 1
ATOM 3324 C C . PRO B 1 172 ? 9.227 -4.426 11.133 1 87.75 172 PRO B C 1
ATOM 3326 O O . PRO B 1 172 ? 10.375 -4.484 10.68 1 87.75 172 PRO B O 1
ATOM 3329 N N . ASP B 1 173 ? 8.305 -4.898 10.453 1 87.19 173 ASP B N 1
ATOM 3330 C CA . ASP B 1 173 ? 8.406 -5.527 9.141 1 87.19 173 ASP B CA 1
ATOM 3331 C C . ASP B 1 173 ? 8.055 -4.539 8.023 1 87.19 173 ASP B C 1
ATOM 3333 O O . ASP B 1 173 ? 7.273 -4.855 7.129 1 87.19 173 ASP B O 1
ATOM 3337 N N . ASN B 1 174 ? 8.523 -3.379 8.18 1 91.25 174 ASN B N 1
ATOM 3338 C CA . ASN B 1 174 ? 8.383 -2.322 7.184 1 91.25 174 ASN B CA 1
ATOM 3339 C C . ASN B 1 174 ? 9.562 -2.297 6.219 1 91.25 174 ASN B C 1
ATOM 3341 O O . ASN B 1 174 ? 10.609 -1.717 6.527 1 91.25 174 ASN B O 1
ATOM 3345 N N . PHE B 1 175 ? 9.406 -2.969 5.066 1 93.12 175 PHE B N 1
ATOM 3346 C CA . PHE B 1 175 ? 10.445 -3.066 4.047 1 93.12 175 PHE B CA 1
ATOM 3347 C C . PHE B 1 175 ? 9.922 -2.596 2.695 1 93.12 175 PHE B C 1
ATOM 3349 O O . PHE B 1 175 ? 8.742 -2.777 2.383 1 93.12 175 PHE B O 1
ATOM 3356 N N . THR B 1 176 ? 10.758 -2.025 1.944 1 94.19 176 THR B N 1
ATOM 3357 C CA . THR B 1 176 ? 10.484 -1.669 0.556 1 94.19 176 THR B CA 1
ATOM 3358 C C . THR B 1 176 ? 11.539 -2.277 -0.372 1 94.19 176 THR B C 1
ATOM 3360 O O . THR B 1 176 ? 12.734 -2.225 -0.083 1 94.19 176 THR B O 1
ATOM 3363 N N . ARG B 1 177 ? 11.039 -2.977 -1.365 1 94.44 177 ARG B N 1
ATOM 3364 C CA . ARG B 1 177 ? 11.898 -3.521 -2.412 1 94.44 177 ARG B CA 1
ATOM 3365 C C . ARG B 1 177 ? 12.164 -2.484 -3.498 1 94.44 177 ARG B C 1
ATOM 3367 O O . ARG B 1 177 ? 11.227 -1.929 -4.074 1 94.44 177 ARG B O 1
ATOM 3374 N N . PHE B 1 178 ? 13.453 -2.143 -3.719 1 96.88 178 PHE B N 1
ATOM 3375 C CA . PHE B 1 178 ? 13.906 -1.235 -4.766 1 96.88 178 PHE B CA 1
ATOM 3376 C C . PHE B 1 178 ? 14.617 -2.002 -5.875 1 96.88 178 PHE B C 1
ATOM 3378 O O . PHE B 1 178 ? 15.281 -3.008 -5.613 1 96.88 178 PHE B O 1
ATOM 3385 N N . ILE B 1 179 ? 14.453 -1.495 -7.105 1 96.94 179 ILE B N 1
ATOM 3386 C CA . ILE B 1 179 ? 15.211 -2.061 -8.211 1 96.94 179 ILE B CA 1
ATOM 3387 C C . ILE B 1 179 ? 16.125 -0.988 -8.82 1 96.94 179 ILE B C 1
ATOM 3389 O O . ILE B 1 179 ? 15.766 0.195 -8.828 1 96.94 179 ILE B O 1
ATOM 3393 N N . ALA B 1 180 ? 17.25 -1.434 -9.188 1 96.75 180 ALA B N 1
ATOM 3394 C CA . ALA B 1 180 ? 18.156 -0.591 -9.977 1 96.75 180 ALA B CA 1
ATOM 3395 C C . ALA B 1 180 ? 17.859 -0.712 -11.469 1 96.75 180 ALA B C 1
ATOM 3397 O O . ALA B 1 180 ? 17.578 -1.807 -11.961 1 96.75 180 ALA B O 1
ATOM 3398 N N . LEU B 1 181 ? 17.891 0.417 -12.164 1 96.69 181 LEU B N 1
ATOM 3399 C CA . LEU B 1 181 ? 17.672 0.497 -13.609 1 96.69 181 LEU B CA 1
ATOM 3400 C C . LEU B 1 181 ? 18.969 0.857 -14.32 1 96.69 181 LEU B C 1
ATOM 3402 O O . LEU B 1 181 ? 19.797 1.604 -13.789 1 96.69 181 LEU B O 1
ATOM 3406 N N . GLY B 1 182 ? 19.062 0.423 -15.578 1 90.56 182 GLY B N 1
ATOM 3407 C CA . GLY B 1 182 ? 20.172 0.814 -16.422 1 90.56 182 GLY B CA 1
ATOM 3408 C C . GLY B 1 182 ? 21.406 -0.047 -16.219 1 90.56 182 GLY B C 1
ATOM 3409 O O . GLY B 1 182 ? 21.344 -1.271 -16.359 1 90.56 182 GLY B O 1
ATOM 3410 N N . THR B 1 183 ? 22.484 0.564 -15.812 1 81.62 183 THR B N 1
ATOM 3411 C CA . THR B 1 183 ? 23.734 -0.177 -15.68 1 81.62 183 THR B CA 1
ATOM 3412 C C . THR B 1 183 ? 23.781 -0.947 -14.367 1 81.62 183 THR B C 1
ATOM 3414 O O . THR B 1 183 ? 23.438 -0.405 -13.312 1 81.62 183 THR B O 1
ATOM 3417 N N . ALA B 1 184 ? 24.203 -2.16 -14.523 1 81.06 184 ALA B N 1
ATOM 3418 C CA . ALA B 1 184 ? 24.266 -3.027 -13.352 1 81.06 184 ALA B CA 1
ATOM 3419 C C . ALA B 1 184 ? 25.266 -2.482 -12.328 1 81.06 184 ALA B C 1
ATOM 3421 O O . ALA B 1 184 ? 26.344 -2.002 -12.695 1 81.06 184 ALA B O 1
ATOM 3422 N N . PRO B 1 185 ? 24.828 -2.568 -11.148 1 77.31 185 PRO B N 1
ATOM 3423 C CA . PRO B 1 185 ? 25.797 -2.215 -10.109 1 77.31 185 PRO B CA 1
ATOM 3424 C C . PRO B 1 185 ? 26.969 -3.193 -10.047 1 77.31 185 PRO B C 1
ATOM 3426 O O . PRO B 1 185 ? 26.812 -4.375 -10.367 1 77.31 185 PRO B O 1
ATOM 3429 N N . GLU B 1 186 ? 28.094 -2.73 -9.859 1 73.62 186 GLU B N 1
ATOM 3430 C CA . GLU B 1 186 ? 29.312 -3.535 -9.773 1 73.62 186 GLU B CA 1
ATOM 3431 C C . GLU B 1 186 ? 29.391 -4.281 -8.445 1 73.62 186 GLU B C 1
ATOM 3433 O O . GLU B 1 186 ? 30.031 -3.816 -7.504 1 73.62 186 GLU B O 1
ATOM 3438 N N . ARG B 1 187 ? 28.719 -5.48 -8.445 1 78.88 187 ARG B N 1
ATOM 3439 C CA . ARG B 1 187 ? 28.844 -6.23 -7.199 1 78.88 187 ARG B CA 1
ATOM 3440 C C . ARG B 1 187 ? 28.625 -7.723 -7.438 1 78.88 187 ARG B C 1
ATOM 3442 O O . ARG B 1 187 ? 28.094 -8.117 -8.477 1 78.88 187 ARG B O 1
ATOM 3449 N N . THR B 1 188 ? 29.25 -8.461 -6.477 1 80.31 188 THR B N 1
ATOM 3450 C CA . THR B 1 188 ? 29 -9.891 -6.453 1 80.31 188 THR B CA 1
ATOM 3451 C C . THR B 1 188 ? 27.672 -10.203 -5.77 1 80.31 188 THR B C 1
ATOM 3453 O O . THR B 1 188 ? 27.406 -9.734 -4.656 1 80.31 188 THR B O 1
ATOM 3456 N N . TRP B 1 189 ? 26.938 -10.938 -6.566 1 84.94 189 TRP B N 1
ATOM 3457 C CA . TRP B 1 189 ? 25.609 -11.25 -6.031 1 84.94 189 TRP B CA 1
ATOM 3458 C C . TRP B 1 189 ? 25.547 -12.695 -5.551 1 84.94 189 TRP B C 1
ATOM 3460 O O . TRP B 1 189 ? 26.016 -13.609 -6.234 1 84.94 189 TRP B O 1
ATOM 3470 N N . THR B 1 190 ? 25.062 -12.883 -4.336 1 82.88 190 THR B N 1
ATOM 3471 C CA . THR B 1 190 ? 24.891 -14.234 -3.807 1 82.88 190 THR B CA 1
ATOM 3472 C C . THR B 1 190 ? 23.547 -14.812 -4.238 1 82.88 190 THR B C 1
ATOM 3474 O O . THR B 1 190 ? 23.359 -16.031 -4.219 1 82.88 190 THR B O 1
ATOM 3477 N N . ARG B 1 191 ? 22.703 -13.961 -4.551 1 92.38 191 ARG B N 1
ATOM 3478 C CA . ARG B 1 191 ? 21.391 -14.383 -5.004 1 92.38 191 ARG B CA 1
ATOM 3479 C C . ARG B 1 191 ? 21 -13.672 -6.301 1 92.38 191 ARG B C 1
ATOM 3481 O O . ARG B 1 191 ? 21.234 -12.469 -6.445 1 92.38 191 ARG B O 1
ATOM 3488 N N . ARG B 1 192 ? 20.5 -14.586 -7.281 1 94.75 192 ARG B N 1
ATOM 3489 C CA . ARG B 1 192 ? 20.094 -14.055 -8.578 1 94.75 192 ARG B CA 1
ATOM 3490 C C . ARG B 1 192 ? 18.609 -14.289 -8.812 1 94.75 192 ARG B C 1
ATOM 3492 O O . ARG B 1 192 ? 18.047 -15.273 -8.336 1 94.75 192 ARG B O 1
ATOM 3499 N N . LYS B 1 193 ? 18.078 -13.281 -9.523 1 96.12 193 LYS B N 1
ATOM 3500 C CA . LYS B 1 193 ? 16.656 -13.328 -9.844 1 96.12 193 LYS B CA 1
ATOM 3501 C C . LYS B 1 193 ? 16.406 -12.867 -11.273 1 96.12 193 LYS B C 1
ATOM 3503 O O . LYS B 1 193 ? 17.141 -12.031 -11.805 1 96.12 193 LYS B O 1
ATOM 3508 N N . THR B 1 194 ? 15.438 -13.508 -11.945 1 97.56 194 THR B N 1
ATOM 3509 C CA . THR B 1 194 ? 14.953 -13.047 -13.242 1 97.56 194 THR B CA 1
ATOM 3510 C C . THR B 1 194 ? 13.484 -12.641 -13.156 1 97.56 194 THR B C 1
ATOM 3512 O O . THR B 1 194 ? 12.641 -13.43 -12.719 1 97.56 194 THR B O 1
ATOM 3515 N N . ALA B 1 195 ? 13.289 -11.352 -13.516 1 97 195 ALA B N 1
ATOM 3516 C CA . ALA B 1 195 ? 11.938 -10.789 -13.508 1 97 195 ALA B CA 1
ATOM 3517 C C . ALA B 1 195 ? 11.328 -10.82 -14.906 1 97 195 ALA B C 1
ATOM 3519 O O . ALA B 1 195 ? 11.977 -10.43 -15.883 1 97 195 ALA B O 1
ATOM 3520 N N . LEU B 1 196 ? 10.047 -11.336 -15.016 1 97.5 196 LEU B N 1
ATOM 3521 C CA . LEU B 1 196 ? 9.32 -11.461 -16.281 1 97.5 196 LEU B CA 1
ATOM 3522 C C . LEU B 1 196 ? 7.969 -10.758 -16.203 1 97.5 196 LEU B C 1
ATOM 3524 O O . LEU B 1 196 ? 7.387 -10.648 -15.117 1 97.5 196 LEU B O 1
ATOM 3528 N N . ALA B 1 197 ? 7.562 -10.227 -17.312 1 95.81 197 ALA B N 1
ATOM 3529 C CA . ALA B 1 197 ? 6.191 -9.773 -17.531 1 95.81 197 ALA B CA 1
ATOM 3530 C C . ALA B 1 197 ? 5.57 -10.469 -18.75 1 95.81 197 ALA B C 1
ATOM 3532 O O . ALA B 1 197 ? 6.211 -10.602 -19.797 1 95.81 197 ALA B O 1
ATOM 3533 N N . PHE B 1 198 ? 4.324 -11.008 -18.578 1 95.44 198 PHE B N 1
ATOM 3534 C CA . PHE B 1 198 ? 3.742 -11.75 -19.688 1 95.44 198 PHE B CA 1
ATOM 3535 C C . PHE B 1 198 ? 2.221 -11.648 -19.672 1 95.44 198 PHE B C 1
ATOM 3537 O O . PHE B 1 198 ? 1.633 -11.258 -18.656 1 95.44 198 PHE B O 1
ATOM 3544 N N . THR B 1 199 ? 1.646 -11.805 -20.781 1 93.25 199 THR B N 1
ATOM 3545 C CA . THR B 1 199 ? 0.203 -11.961 -20.938 1 93.25 199 THR B CA 1
ATOM 3546 C C . THR B 1 199 ? -0.138 -13.336 -21.5 1 93.25 199 THR B C 1
ATOM 3548 O O . THR B 1 199 ? 0.672 -13.953 -22.188 1 93.25 199 THR B O 1
ATOM 3551 N N . VAL B 1 200 ? -1.209 -13.828 -21.031 1 92.88 200 VAL B N 1
ATOM 3552 C CA . VAL B 1 200 ? -1.666 -15.141 -21.484 1 92.88 200 VAL B CA 1
ATOM 3553 C C . VAL B 1 200 ? -3.084 -15.031 -22.047 1 92.88 200 VAL B C 1
ATOM 3555 O O . VAL B 1 200 ? -3.77 -14.031 -21.812 1 92.88 200 VAL B O 1
ATOM 3558 N N . GLU B 1 201 ? -3.387 -15.992 -22.891 1 88.31 201 GLU B N 1
ATOM 3559 C CA . GLU B 1 201 ? -4.766 -16.047 -23.375 1 88.31 201 GLU B CA 1
ATOM 3560 C C . GLU B 1 201 ? -5.742 -16.203 -22.203 1 88.31 201 GLU B C 1
ATOM 3562 O O . GLU B 1 201 ? -5.41 -16.812 -21.188 1 88.31 201 GLU B O 1
ATOM 3567 N N . ASN B 1 202 ? -6.852 -15.547 -22.422 1 80.25 202 ASN B N 1
ATOM 3568 C CA . ASN B 1 202 ? -7.891 -15.68 -21.406 1 80.25 202 ASN B CA 1
ATOM 3569 C C . ASN B 1 202 ? -8.516 -17.062 -21.422 1 80.25 202 ASN B C 1
ATOM 3571 O O . ASN B 1 202 ? -8.836 -17.594 -22.484 1 80.25 202 ASN B O 1
ATOM 3575 N N . GLY B 1 203 ? -8.508 -17.734 -20.312 1 82.12 203 GLY B N 1
ATOM 3576 C CA . GLY B 1 203 ? -9.133 -19.047 -20.219 1 82.12 203 GLY B CA 1
ATOM 3577 C C . GLY B 1 203 ? -8.398 -19.984 -19.281 1 82.12 203 GLY B C 1
ATOM 3578 O O . GLY B 1 203 ? -7.285 -19.703 -18.844 1 82.12 203 GLY B O 1
ATOM 3579 N N . PRO B 1 204 ? -9.047 -21.125 -19.078 1 87.62 204 PRO B N 1
ATOM 3580 C CA . PRO B 1 204 ? -8.508 -22.078 -18.109 1 87.62 204 PRO B CA 1
ATOM 3581 C C . PRO B 1 204 ? -7.152 -22.641 -18.531 1 87.62 204 PRO B C 1
ATOM 3583 O O . PRO B 1 204 ? -6.918 -22.875 -19.719 1 87.62 204 PRO B O 1
ATOM 3586 N N . GLY B 1 205 ? -6.227 -22.641 -17.625 1 88.88 205 GLY B N 1
ATOM 3587 C CA . GLY B 1 205 ? -4.988 -23.375 -17.797 1 88.88 205 GLY B CA 1
ATOM 3588 C C . GLY B 1 205 ? -3.855 -22.531 -18.344 1 88.88 205 GLY B C 1
ATOM 3589 O O . GLY B 1 205 ? -2.715 -22.984 -18.438 1 88.88 205 GLY B O 1
ATOM 3590 N N . ALA B 1 206 ? -4.156 -21.328 -18.812 1 89.12 206 ALA B N 1
ATOM 3591 C CA . ALA B 1 206 ? -3.111 -20.5 -19.422 1 89.12 206 ALA B CA 1
ATOM 3592 C C . ALA B 1 206 ? -1.97 -20.266 -18.422 1 89.12 206 ALA B C 1
ATOM 3594 O O . ALA B 1 206 ? -0.804 -20.5 -18.75 1 89.12 206 ALA B O 1
ATOM 3595 N N . LEU B 1 207 ? -2.287 -19.844 -17.219 1 91.44 207 LEU B N 1
ATOM 3596 C CA . LEU B 1 207 ? -1.272 -19.594 -16.203 1 91.44 207 LEU B CA 1
ATOM 3597 C C . LEU B 1 207 ? -0.589 -20.891 -15.781 1 91.44 207 LEU B C 1
ATOM 3599 O O . LEU B 1 207 ? 0.619 -20.906 -15.539 1 91.44 207 LEU B O 1
ATOM 3603 N N . PHE B 1 208 ? -1.338 -21.953 -15.805 1 92.88 208 PHE B N 1
ATOM 3604 C CA . PHE B 1 208 ? -0.812 -23.266 -15.445 1 92.88 208 PHE B CA 1
ATOM 3605 C C . PHE B 1 208 ? 0.312 -23.672 -16.391 1 92.88 208 PHE B C 1
ATOM 3607 O O . PHE B 1 208 ? 1.351 -24.172 -15.953 1 92.88 208 PHE B O 1
ATOM 3614 N N . ARG B 1 209 ? 0.104 -23.438 -17.625 1 94.31 209 ARG B N 1
ATOM 3615 C CA . ARG B 1 209 ? 1.108 -23.797 -18.625 1 94.31 209 ARG B CA 1
ATOM 3616 C C . ARG B 1 209 ? 2.395 -23 -18.422 1 94.31 209 ARG B C 1
ATOM 3618 O O . ARG B 1 209 ? 3.492 -23.547 -18.531 1 94.31 209 ARG B O 1
ATOM 3625 N N . VAL B 1 210 ? 2.27 -21.766 -18.078 1 95.06 210 VAL B N 1
ATOM 3626 C CA . VAL B 1 210 ? 3.439 -20.938 -17.828 1 95.06 210 VAL B CA 1
ATOM 3627 C C . VAL B 1 210 ? 4.168 -21.453 -16.578 1 95.06 210 VAL B C 1
ATOM 3629 O O . VAL B 1 210 ? 5.391 -21.609 -16.594 1 95.06 210 VAL B O 1
ATOM 3632 N N . MET B 1 211 ? 3.408 -21.797 -15.5 1 94.06 211 MET B N 1
ATOM 3633 C CA . MET B 1 211 ? 4.012 -22.266 -14.266 1 94.06 211 MET B CA 1
ATOM 3634 C C . MET B 1 211 ? 4.723 -23.609 -14.477 1 94.06 211 MET B C 1
ATOM 3636 O O . MET B 1 211 ? 5.754 -23.875 -13.859 1 94.06 211 MET B O 1
ATOM 3640 N N . SER B 1 212 ? 4.16 -24.359 -15.367 1 95.19 212 SER B N 1
ATOM 3641 C CA . SER B 1 212 ? 4.742 -25.672 -15.672 1 95.19 212 SER B CA 1
ATOM 3642 C C . SER B 1 212 ? 6.148 -25.531 -16.25 1 95.19 212 SER B C 1
ATOM 3644 O O . SER B 1 212 ? 7.023 -26.359 -15.969 1 95.19 212 SER B O 1
ATOM 3646 N N . ALA B 1 213 ? 6.332 -24.484 -17 1 96.69 213 ALA B N 1
ATOM 3647 C CA . ALA B 1 213 ? 7.637 -24.234 -17.609 1 96.69 213 ALA B CA 1
ATOM 3648 C C . ALA B 1 213 ? 8.719 -24.078 -16.547 1 96.69 213 ALA B C 1
ATOM 3650 O O . ALA B 1 213 ? 9.859 -24.5 -16.734 1 96.69 213 ALA B O 1
ATOM 3651 N N . PHE B 1 214 ? 8.422 -23.531 -15.375 1 96.62 214 PHE B N 1
ATOM 3652 C CA . PHE B 1 214 ? 9.391 -23.297 -14.32 1 96.62 214 PHE B CA 1
ATOM 3653 C C . PHE B 1 214 ? 9.453 -24.484 -13.367 1 96.62 214 PHE B C 1
ATOM 3655 O O . PHE B 1 214 ? 10.547 -24.938 -13 1 96.62 214 PHE B O 1
ATOM 3662 N N . SER B 1 215 ? 8.266 -25.031 -13.07 1 94.25 215 SER B N 1
ATOM 3663 C CA . SER B 1 215 ? 8.211 -26.141 -12.125 1 94.25 215 SER B CA 1
ATOM 3664 C C . SER B 1 215 ? 8.906 -27.375 -12.68 1 94.25 215 SER B C 1
ATOM 3666 O O . SER B 1 215 ? 9.609 -28.078 -11.953 1 94.25 215 SER B O 1
ATOM 3668 N N . SER B 1 216 ? 8.727 -27.672 -13.922 1 95.25 216 SER B N 1
ATOM 3669 C CA . SER B 1 216 ? 9.305 -28.859 -14.539 1 95.25 216 SER B CA 1
ATOM 3670 C C . SER B 1 216 ? 10.828 -28.797 -14.57 1 95.25 216 SER B C 1
ATOM 3672 O O . SER B 1 216 ? 11.5 -29.812 -14.75 1 95.25 216 SER B O 1
ATOM 3674 N N . ARG B 1 217 ? 11.344 -27.688 -14.305 1 96.12 217 ARG B N 1
ATOM 3675 C CA . ARG B 1 217 ? 12.797 -27.5 -14.32 1 96.12 217 ARG B CA 1
ATOM 3676 C C . ARG B 1 217 ? 13.32 -27.203 -12.922 1 96.12 217 ARG B C 1
ATOM 3678 O O . ARG B 1 217 ? 14.438 -26.703 -12.766 1 96.12 217 ARG B O 1
ATOM 3685 N N . GLY B 1 218 ? 12.484 -27.281 -11.969 1 95.06 218 GLY B N 1
ATOM 3686 C CA . GLY B 1 218 ? 12.883 -27.156 -10.578 1 95.06 218 GLY B CA 1
ATOM 3687 C C . GLY B 1 218 ? 13.148 -25.734 -10.156 1 95.06 218 GLY B C 1
ATOM 3688 O O . GLY B 1 218 ? 13.953 -25.469 -9.258 1 95.06 218 GLY B O 1
ATOM 3689 N N . LEU B 1 219 ? 12.602 -24.812 -10.82 1 95.88 219 LEU B N 1
ATOM 3690 C CA . LEU B 1 219 ? 12.836 -23.406 -10.516 1 95.88 219 LEU B CA 1
ATOM 3691 C C . LEU B 1 219 ? 11.766 -22.875 -9.562 1 95.88 219 LEU B C 1
ATOM 3693 O O . LEU B 1 219 ? 10.586 -23.234 -9.688 1 95.88 219 LEU B O 1
ATOM 3697 N N . ASN B 1 220 ? 12.203 -22.078 -8.688 1 93.19 220 ASN B N 1
ATOM 3698 C CA . ASN B 1 220 ? 11.32 -21.469 -7.699 1 93.19 220 ASN B CA 1
ATOM 3699 C C . ASN B 1 220 ? 10.766 -20.141 -8.18 1 93.19 220 ASN B C 1
ATOM 3701 O O . ASN B 1 220 ? 11.531 -19.234 -8.531 1 93.19 220 ASN B O 1
ATOM 3705 N N . VAL B 1 221 ? 9.469 -20.078 -8.203 1 92.62 221 VAL B N 1
ATOM 3706 C CA . VAL B 1 221 ? 8.797 -18.812 -8.461 1 92.62 221 VAL B CA 1
ATOM 3707 C C . VAL B 1 221 ? 8.656 -18.031 -7.156 1 92.62 221 VAL B C 1
ATOM 3709 O O . VAL B 1 221 ? 7.824 -18.359 -6.312 1 92.62 221 VAL B O 1
ATOM 3712 N N . ALA B 1 222 ? 9.422 -16.953 -7.074 1 88.88 222 ALA B N 1
ATOM 3713 C CA . ALA B 1 222 ? 9.523 -16.188 -5.832 1 88.88 222 ALA B CA 1
ATOM 3714 C C . ALA B 1 222 ? 8.375 -15.203 -5.695 1 88.88 222 ALA B C 1
ATOM 3716 O O . ALA B 1 222 ? 7.996 -14.828 -4.582 1 88.88 222 ALA B O 1
ATOM 3717 N N . ARG B 1 223 ? 7.902 -14.766 -6.73 1 90.5 223 ARG B N 1
ATOM 3718 C CA . ARG B 1 223 ? 6.844 -13.758 -6.746 1 90.5 223 ARG B CA 1
ATOM 3719 C C . ARG B 1 223 ? 5.977 -13.898 -7.992 1 90.5 223 ARG B C 1
ATOM 3721 O O . ARG B 1 223 ? 6.469 -14.25 -9.062 1 90.5 223 ARG B O 1
ATOM 3728 N N . LEU B 1 224 ? 4.734 -13.688 -7.965 1 92.88 224 LEU B N 1
ATOM 3729 C CA . LEU B 1 224 ? 3.777 -13.672 -9.07 1 92.88 224 LEU B CA 1
ATOM 3730 C C . LEU B 1 224 ? 2.617 -12.727 -8.758 1 92.88 224 LEU B C 1
ATOM 3732 O O . LEU B 1 224 ? 2.027 -12.797 -7.68 1 92.88 224 LEU B O 1
ATOM 3736 N N . GLU B 1 225 ? 2.398 -11.852 -9.586 1 91.75 225 GLU B N 1
ATOM 3737 C CA . GLU B 1 225 ? 1.347 -10.859 -9.391 1 91.75 225 GLU B CA 1
ATOM 3738 C C . GLU B 1 225 ? 0.625 -10.547 -10.695 1 91.75 225 GLU B C 1
ATOM 3740 O O . GLU B 1 225 ? 1.262 -10.406 -11.742 1 91.75 225 GLU B O 1
ATOM 3745 N N . SER B 1 226 ? -0.691 -10.523 -10.648 1 90.5 226 SER B N 1
ATOM 3746 C CA . SER B 1 226 ? -1.493 -10.023 -11.766 1 90.5 226 SER B CA 1
ATOM 3747 C C . SER B 1 226 ? -1.797 -8.539 -11.609 1 90.5 226 SER B C 1
ATOM 3749 O O . SER B 1 226 ? -2.08 -8.07 -10.508 1 90.5 226 SER B O 1
ATOM 3751 N N . ARG B 1 227 ? -1.628 -7.824 -12.656 1 86.62 227 ARG B N 1
ATOM 3752 C CA . ARG B 1 227 ? -1.915 -6.395 -12.664 1 86.62 227 ARG B CA 1
ATOM 3753 C C . ARG B 1 227 ? -2.842 -6.027 -13.82 1 86.62 227 ARG B C 1
ATOM 3755 O O . ARG B 1 227 ? -2.666 -6.512 -14.938 1 86.62 227 ARG B O 1
ATOM 3762 N N . PRO B 1 228 ? -3.863 -5.203 -13.477 1 78.62 228 PRO B N 1
ATOM 3763 C CA . PRO B 1 228 ? -4.719 -4.742 -14.57 1 78.62 228 PRO B CA 1
ATOM 3764 C C . PRO B 1 228 ? -4.004 -3.783 -15.516 1 78.62 228 PRO B C 1
ATOM 3766 O O . PRO B 1 228 ? -3.176 -2.979 -15.078 1 78.62 228 PRO B O 1
ATOM 3769 N N . GLN B 1 229 ? -3.867 -4.168 -16.719 1 66.75 229 GLN B N 1
ATOM 3770 C CA . GLN B 1 229 ? -3.287 -3.305 -17.75 1 66.75 229 GLN B CA 1
ATOM 3771 C C . GLN B 1 229 ? -4.371 -2.539 -18.5 1 66.75 229 GLN B C 1
ATOM 3773 O O . GLN B 1 229 ? -5.367 -3.125 -18.922 1 66.75 229 GLN B O 1
ATOM 3778 N N . ARG B 1 230 ? -4.066 -1.159 -18.891 1 58.47 230 ARG B N 1
ATOM 3779 C CA . ARG B 1 230 ? -4.75 -0.201 -19.75 1 58.47 230 ARG B CA 1
ATOM 3780 C C . ARG B 1 230 ? -6.258 -0.435 -19.734 1 58.47 230 ARG B C 1
ATOM 3782 O O . ARG B 1 230 ? -7.035 0.501 -19.531 1 58.47 230 ARG B O 1
ATOM 3789 N N . ARG B 1 231 ? -6.617 -1.708 -20.469 1 52.56 231 ARG B N 1
ATOM 3790 C CA . ARG B 1 231 ? -8.039 -1.976 -20.641 1 52.56 231 ARG B CA 1
ATOM 3791 C C . ARG B 1 231 ? -8.586 -2.834 -19.516 1 52.56 231 ARG B C 1
ATOM 3793 O O . ARG B 1 231 ? -7.902 -3.74 -19.031 1 52.56 231 ARG B O 1
ATOM 3800 N N . ALA B 1 232 ? -9.68 -2.422 -19.062 1 53.38 232 ALA B N 1
ATOM 3801 C CA . ALA B 1 232 ? -10.477 -3.1 -18.047 1 53.38 232 ALA B CA 1
ATOM 3802 C C . ALA B 1 232 ? -10.438 -4.613 -18.234 1 53.38 232 ALA B C 1
ATOM 3804 O O . ALA B 1 232 ? -10.742 -5.117 -19.328 1 53.38 232 ALA B O 1
ATOM 3805 N N . TRP B 1 233 ? -9.766 -5.414 -17.547 1 56.59 233 TRP B N 1
ATOM 3806 C CA . TRP B 1 233 ? -9.844 -6.852 -17.297 1 56.59 233 TRP B CA 1
ATOM 3807 C C . TRP B 1 233 ? -8.711 -7.586 -18.016 1 56.59 233 TRP B C 1
ATOM 3809 O O . TRP B 1 233 ? -8.727 -8.812 -18.109 1 56.59 233 TRP B O 1
ATOM 3819 N N . GLU B 1 234 ? -7.93 -6.891 -18.797 1 73.62 234 GLU B N 1
ATOM 3820 C CA . GLU B 1 234 ? -6.723 -7.586 -19.219 1 73.62 234 GLU B CA 1
ATOM 3821 C C . GLU B 1 234 ? -5.586 -7.398 -18.219 1 73.62 234 GLU B C 1
ATOM 3823 O O . GLU B 1 234 ? -5.402 -6.305 -17.688 1 73.62 234 GLU B O 1
ATOM 3828 N N . TYR B 1 235 ? -5.082 -8.578 -17.891 1 83.88 235 TYR B N 1
ATOM 3829 C CA . TYR B 1 235 ? -4.07 -8.586 -16.844 1 83.88 235 TYR B CA 1
ATOM 3830 C C . TYR B 1 235 ? -2.697 -8.922 -17.422 1 83.88 235 TYR B C 1
ATOM 3832 O O . TYR B 1 235 ? -2.58 -9.742 -18.328 1 83.88 235 TYR B O 1
ATOM 3840 N N . VAL B 1 236 ? -1.788 -8.141 -17.078 1 91.12 236 VAL B N 1
ATOM 3841 C CA . VAL B 1 236 ? -0.388 -8.523 -17.234 1 91.12 236 VAL B CA 1
ATOM 3842 C C . VAL B 1 236 ? 0.09 -9.227 -15.961 1 91.12 236 VAL B C 1
ATOM 3844 O O . VAL B 1 236 ? -0.247 -8.812 -14.852 1 91.12 236 VAL B O 1
ATOM 3847 N N . TRP B 1 237 ? 0.867 -10.344 -16.219 1 93.75 237 TRP B N 1
ATOM 3848 C CA . TRP B 1 237 ? 1.445 -11.094 -15.117 1 93.75 237 TRP B CA 1
ATOM 3849 C C . TRP B 1 237 ? 2.918 -10.75 -14.93 1 93.75 237 TRP B C 1
ATOM 3851 O O . TRP B 1 237 ? 3.672 -10.672 -15.906 1 93.75 237 TRP B O 1
ATOM 3861 N N . CYS B 1 238 ? 3.262 -10.43 -13.703 1 94.81 238 CYS B N 1
ATOM 3862 C CA . CYS B 1 238 ? 4.656 -10.219 -13.336 1 94.81 238 CYS B CA 1
ATOM 3863 C C . CYS B 1 238 ? 5.16 -11.352 -12.445 1 94.81 238 CYS B C 1
ATOM 3865 O O . CYS B 1 238 ? 4.539 -11.672 -11.438 1 94.81 238 CYS B O 1
ATOM 3867 N N . LEU B 1 239 ? 6.316 -11.891 -12.828 1 96 239 LEU B N 1
ATOM 3868 C CA . LEU B 1 239 ? 6.832 -13.094 -12.18 1 96 239 LEU B CA 1
ATOM 3869 C C . LEU B 1 239 ? 8.328 -12.977 -11.938 1 96 239 LEU B C 1
ATOM 3871 O O . LEU B 1 239 ? 9.078 -12.531 -12.812 1 96 239 LEU B O 1
ATOM 3875 N N . ASP B 1 240 ? 8.703 -13.281 -10.727 1 95.12 240 ASP B N 1
ATOM 3876 C CA . ASP B 1 240 ? 10.117 -13.422 -10.398 1 95.12 240 ASP B CA 1
ATOM 3877 C C . ASP B 1 240 ? 10.484 -14.883 -10.156 1 95.12 240 ASP B C 1
ATOM 3879 O O . ASP B 1 240 ? 9.836 -15.57 -9.359 1 95.12 240 ASP B O 1
ATOM 3883 N N . VAL B 1 241 ? 11.5 -15.289 -10.805 1 96.19 241 VAL B N 1
ATOM 3884 C CA . VAL B 1 241 ? 12.016 -16.641 -10.602 1 96.19 241 VAL B CA 1
ATOM 3885 C C . VAL B 1 241 ? 13.453 -16.578 -10.094 1 96.19 241 VAL B C 1
ATOM 3887 O O . VAL B 1 241 ? 14.219 -15.695 -10.484 1 96.19 241 VAL B O 1
ATOM 3890 N N . ASP B 1 242 ? 13.711 -17.531 -9.195 1 94.69 242 ASP B N 1
ATOM 3891 C CA . ASP B 1 242 ? 15.078 -17.625 -8.703 1 94.69 242 ASP B CA 1
ATOM 3892 C C . ASP B 1 242 ? 16.031 -18.125 -9.797 1 94.69 242 ASP B C 1
ATOM 3894 O O . ASP B 1 242 ? 15.727 -19.109 -10.469 1 94.69 242 ASP B O 1
ATOM 3898 N N . GLY B 1 243 ? 17.078 -17.422 -9.914 1 95.19 243 GLY B N 1
ATOM 3899 C CA . GLY B 1 243 ? 18.078 -17.828 -10.891 1 95.19 243 GLY B CA 1
ATOM 3900 C C . GLY B 1 243 ? 18.344 -16.766 -11.945 1 95.19 243 GLY B C 1
ATOM 3901 O O . GLY B 1 243 ? 17.516 -15.891 -12.18 1 95.19 243 GLY B O 1
ATOM 3902 N N . ALA B 1 244 ? 19.5 -16.922 -12.562 1 94.94 244 ALA B N 1
ATOM 3903 C CA . ALA B 1 244 ? 19.938 -15.992 -13.594 1 94.94 244 ALA B CA 1
ATOM 3904 C C . ALA B 1 244 ? 19.594 -16.531 -14.984 1 94.94 244 ALA B C 1
ATOM 3906 O O . ALA B 1 244 ? 19.609 -17.734 -15.211 1 94.94 244 ALA B O 1
ATOM 3907 N N . LEU B 1 245 ? 19.312 -15.586 -15.852 1 95.56 245 LEU B N 1
ATOM 3908 C CA . LEU B 1 245 ? 19.016 -15.945 -17.234 1 95.56 245 LEU B CA 1
ATOM 3909 C C . LEU B 1 245 ? 20.188 -16.672 -17.875 1 95.56 245 LEU B C 1
ATOM 3911 O O . LEU B 1 245 ? 20 -17.422 -18.844 1 95.56 245 LEU B O 1
ATOM 3915 N N . GLU B 1 246 ? 21.391 -16.438 -17.297 1 93.75 246 GLU B N 1
ATOM 3916 C CA . GLU B 1 246 ? 22.562 -17.141 -17.812 1 93.75 246 GLU B CA 1
ATOM 3917 C C . GLU B 1 246 ? 22.516 -18.625 -17.484 1 93.75 246 GLU B C 1
ATOM 3919 O O . GLU B 1 246 ? 23.203 -19.438 -18.109 1 93.75 246 GLU B O 1
ATOM 3924 N N . ASP B 1 247 ? 21.781 -19 -16.516 1 95.5 247 ASP B N 1
ATOM 3925 C CA . ASP B 1 247 ? 21.578 -20.406 -16.172 1 95.5 247 ASP B CA 1
ATOM 3926 C C . ASP B 1 247 ? 20.703 -21.094 -17.219 1 95.5 247 ASP B C 1
ATOM 3928 O O . ASP B 1 247 ? 19.578 -20.656 -17.484 1 95.5 247 ASP B O 1
ATOM 3932 N N . PRO B 1 248 ? 21.203 -22.172 -17.766 1 96.94 248 PRO B N 1
ATOM 3933 C CA . PRO B 1 248 ? 20.453 -22.875 -18.812 1 96.94 248 PRO B CA 1
ATOM 3934 C C . PRO B 1 248 ? 19.062 -23.281 -18.359 1 96.94 248 PRO B C 1
ATOM 3936 O O . PRO B 1 248 ? 18.109 -23.25 -19.156 1 96.94 248 PRO B O 1
ATOM 3939 N N . ARG B 1 249 ? 18.984 -23.641 -17.188 1 96.69 249 ARG B N 1
ATOM 3940 C CA . ARG B 1 249 ? 17.688 -24.031 -16.656 1 96.69 249 ARG B CA 1
ATOM 3941 C C . ARG B 1 249 ? 16.688 -22.875 -16.719 1 96.69 249 ARG B C 1
ATOM 3943 O O . ARG B 1 249 ? 15.539 -23.062 -17.109 1 96.69 249 ARG B O 1
ATOM 3950 N N . VAL B 1 250 ? 17.156 -21.734 -16.344 1 97.75 250 VAL B N 1
ATOM 3951 C CA . VAL B 1 250 ? 16.312 -20.547 -16.359 1 97.75 250 VAL B CA 1
ATOM 3952 C C . VAL B 1 250 ? 15.992 -20.156 -17.797 1 97.75 250 VAL B C 1
ATOM 3954 O O . VAL B 1 250 ? 14.836 -19.859 -18.125 1 97.75 250 VAL B O 1
ATOM 3957 N N . ARG B 1 251 ? 16.938 -20.203 -18.656 1 97.75 251 ARG B N 1
ATOM 3958 C CA . ARG B 1 251 ? 16.766 -19.844 -20.047 1 97.75 251 ARG B CA 1
ATOM 3959 C C . ARG B 1 251 ? 15.742 -20.75 -20.734 1 97.75 251 ARG B C 1
ATOM 3961 O O . ARG B 1 251 ? 14.867 -20.266 -21.453 1 97.75 251 ARG B O 1
ATOM 3968 N N . GLU B 1 252 ? 15.859 -21.984 -20.484 1 98.06 252 GLU B N 1
ATOM 3969 C CA . GLU B 1 252 ? 14.938 -22.969 -21.062 1 98.06 252 GLU B CA 1
ATOM 3970 C C . GLU B 1 252 ? 13.523 -22.766 -20.547 1 98.06 252 GLU B C 1
ATOM 3972 O O . GLU B 1 252 ? 12.555 -22.891 -21.297 1 98.06 252 GLU B O 1
ATOM 3977 N N . ALA B 1 253 ? 13.492 -22.5 -19.297 1 98.06 253 ALA B N 1
ATOM 3978 C CA . ALA B 1 253 ? 12.188 -22.25 -18.688 1 98.06 253 ALA B CA 1
ATOM 3979 C C . ALA B 1 253 ? 11.523 -21.016 -19.297 1 98.06 253 ALA B C 1
ATOM 3981 O O . ALA B 1 253 ? 10.328 -21.047 -19.594 1 98.06 253 ALA B O 1
ATOM 3982 N N . VAL B 1 254 ? 12.297 -20 -19.484 1 98.38 254 VAL B N 1
ATOM 3983 C CA . VAL B 1 254 ? 11.781 -18.75 -20.062 1 98.38 254 VAL B CA 1
ATOM 3984 C C . VAL B 1 254 ? 11.32 -18.984 -21.484 1 98.38 254 VAL B C 1
ATOM 3986 O O . VAL B 1 254 ? 10.266 -18.5 -21.906 1 98.38 254 VAL B O 1
ATOM 3989 N N . ALA B 1 255 ? 12.062 -19.766 -22.203 1 98.06 255 ALA B N 1
ATOM 3990 C CA . ALA B 1 255 ? 11.695 -20.094 -23.578 1 98.06 255 ALA B CA 1
ATOM 3991 C C . ALA B 1 255 ? 10.391 -20.875 -23.625 1 98.06 255 ALA B C 1
ATOM 3993 O O . ALA B 1 255 ? 9.508 -20.594 -24.453 1 98.06 255 ALA B O 1
ATOM 3994 N N . ALA B 1 256 ? 10.289 -21.828 -22.812 1 97.75 256 ALA B N 1
ATOM 3995 C CA . ALA B 1 256 ? 9.078 -22.641 -22.734 1 97.75 256 ALA B CA 1
ATOM 3996 C C . ALA B 1 256 ? 7.879 -21.781 -22.312 1 97.75 256 ALA B C 1
ATOM 3998 O O . ALA B 1 256 ? 6.781 -21.938 -22.844 1 97.75 256 ALA B O 1
ATOM 3999 N N . ALA B 1 257 ? 8.094 -20.938 -21.312 1 97.75 257 ALA B N 1
ATOM 4000 C CA . ALA B 1 257 ? 7.047 -20.031 -20.875 1 97.75 257 ALA B CA 1
ATOM 4001 C C . ALA B 1 257 ? 6.605 -19.109 -22 1 97.75 257 ALA B C 1
ATOM 4003 O O . ALA B 1 257 ? 5.414 -18.812 -22.156 1 97.75 257 ALA B O 1
ATOM 4004 N N . GLN B 1 258 ? 7.555 -18.609 -22.781 1 97.69 258 GLN B N 1
ATOM 4005 C CA . GLN B 1 258 ? 7.27 -17.719 -23.891 1 97.69 258 GLN B CA 1
ATOM 4006 C C . GLN B 1 258 ? 6.309 -18.375 -24.891 1 97.69 258 GLN B C 1
ATOM 4008 O O . GLN B 1 258 ? 5.402 -17.719 -25.406 1 97.69 258 GLN B O 1
ATOM 4013 N N . ALA B 1 259 ? 6.449 -19.672 -25.094 1 96.31 259 ALA B N 1
ATOM 4014 C CA . ALA B 1 259 ? 5.609 -20.406 -26.031 1 96.31 259 ALA B CA 1
ATOM 4015 C C . ALA B 1 259 ? 4.176 -20.516 -25.516 1 96.31 259 ALA B C 1
ATOM 4017 O O . ALA B 1 259 ? 3.242 -20.703 -26.297 1 96.31 259 ALA B O 1
ATOM 4018 N N . ALA B 1 260 ? 4.055 -20.344 -24.266 1 95.25 260 ALA B N 1
ATOM 4019 C CA . ALA B 1 260 ? 2.744 -20.484 -23.641 1 95.25 260 ALA B CA 1
ATOM 4020 C C . ALA B 1 260 ? 2.084 -19.125 -23.438 1 95.25 260 ALA B C 1
ATOM 4022 O O . ALA B 1 260 ? 0.953 -19.047 -22.953 1 95.25 260 ALA B O 1
ATOM 4023 N N . CYS B 1 261 ? 2.746 -18.047 -23.781 1 96.31 261 CYS B N 1
ATOM 4024 C CA . CYS B 1 261 ? 2.268 -16.703 -23.516 1 96.31 261 CYS B CA 1
ATOM 4025 C C . CYS B 1 261 ? 1.888 -15.992 -24.812 1 96.31 261 CYS B C 1
ATOM 4027 O O . CYS B 1 261 ? 2.289 -16.422 -25.906 1 96.31 261 CYS B O 1
ATOM 4029 N N . VAL B 1 262 ? 0.912 -15.016 -24.734 1 94.88 262 VAL B N 1
ATOM 4030 C CA . VAL B 1 262 ? 0.656 -14.102 -25.844 1 94.88 262 VAL B CA 1
ATOM 4031 C C . VAL B 1 262 ? 1.839 -13.148 -26 1 94.88 262 VAL B C 1
ATOM 4033 O O . VAL B 1 262 ? 2.307 -12.914 -27.125 1 94.88 262 VAL B O 1
ATOM 4036 N N . THR B 1 263 ? 2.322 -12.633 -25 1 94.25 263 THR B N 1
ATOM 4037 C CA . THR B 1 263 ? 3.539 -11.828 -24.938 1 94.25 263 THR B CA 1
ATOM 4038 C C . THR B 1 263 ? 4.363 -12.195 -23.703 1 94.25 263 THR B C 1
ATOM 4040 O O . THR B 1 263 ? 3.814 -12.617 -22.688 1 94.25 263 THR B O 1
ATOM 4043 N N . LEU B 1 264 ? 5.617 -12.078 -23.781 1 96.69 264 LEU B N 1
ATOM 4044 C CA . LEU B 1 264 ? 6.527 -12.258 -22.656 1 96.69 264 LEU B CA 1
ATOM 4045 C C . LEU B 1 264 ? 7.762 -11.375 -22.812 1 96.69 264 LEU B C 1
ATOM 4047 O O . LEU B 1 264 ? 8.375 -11.344 -23.875 1 96.69 264 LEU B O 1
ATOM 4051 N N . ARG B 1 265 ? 8.086 -10.68 -21.812 1 96.12 265 ARG B N 1
ATOM 4052 C CA . ARG B 1 265 ? 9.266 -9.82 -21.766 1 96.12 265 ARG B CA 1
ATOM 4053 C C . ARG B 1 265 ? 10.102 -10.102 -20.531 1 96.12 265 ARG B C 1
ATOM 4055 O O . ARG B 1 265 ? 9.555 -10.297 -19.438 1 96.12 265 ARG B O 1
ATOM 4062 N N . VAL B 1 266 ? 11.289 -10.25 -20.766 1 96.56 266 VAL B N 1
ATOM 4063 C CA . VAL B 1 266 ? 12.227 -10.289 -19.641 1 96.56 266 VAL B CA 1
ATOM 4064 C C . VAL B 1 266 ? 12.516 -8.867 -19.156 1 96.56 266 VAL B C 1
ATOM 4066 O O . VAL B 1 266 ? 13.062 -8.055 -19.906 1 96.56 266 VAL B O 1
ATOM 4069 N N . LEU B 1 267 ? 12.188 -8.523 -17.906 1 96 267 LEU B N 1
ATOM 4070 C CA . LEU B 1 267 ? 12.375 -7.188 -17.359 1 96 267 LEU B CA 1
ATOM 4071 C C . LEU B 1 267 ? 13.797 -7 -16.844 1 96 267 LEU B C 1
ATOM 4073 O O . LEU B 1 267 ? 14.266 -5.871 -16.688 1 96 267 LEU B O 1
ATOM 4077 N N . GLY B 1 268 ? 14.375 -8.109 -16.469 1 95.56 268 GLY B N 1
ATOM 4078 C CA . GLY B 1 268 ? 15.766 -8.102 -16.031 1 95.56 268 GLY B CA 1
ATOM 4079 C C . GLY B 1 268 ? 16.188 -9.391 -15.344 1 95.56 268 GLY B C 1
ATOM 4080 O O . GLY B 1 268 ? 15.336 -10.117 -14.812 1 95.56 268 GLY B O 1
ATOM 4081 N N . SER B 1 269 ? 17.375 -9.672 -15.406 1 95.38 269 SER B N 1
ATOM 4082 C CA . SER B 1 269 ? 18.078 -10.711 -14.664 1 95.38 269 SER B CA 1
ATOM 4083 C C . SER B 1 269 ? 19.234 -10.125 -13.852 1 95.38 269 SER B C 1
ATOM 4085 O O . SER B 1 269 ? 20.188 -9.602 -14.414 1 95.38 269 SER B O 1
ATOM 4087 N N . TYR B 1 270 ? 19.047 -10.234 -12.523 1 95.31 270 TYR B N 1
ATOM 4088 C CA . TYR B 1 270 ? 19.906 -9.391 -11.695 1 95.31 270 TYR B CA 1
ATOM 4089 C C . TYR B 1 270 ? 20.125 -10.023 -10.328 1 95.31 270 TYR B C 1
ATOM 4091 O O . TYR B 1 270 ? 19.547 -11.07 -10.016 1 95.31 270 TYR B O 1
ATOM 4099 N N . GLY B 1 271 ? 21.109 -9.32 -9.625 1 93.44 271 GLY B N 1
ATOM 4100 C CA . GLY B 1 271 ? 21.406 -9.758 -8.266 1 93.44 271 GLY B CA 1
ATOM 4101 C C . GLY B 1 271 ? 20.531 -9.102 -7.223 1 93.44 271 GLY B C 1
ATOM 4102 O O . GLY B 1 271 ? 19.984 -8.016 -7.453 1 93.44 271 GLY B O 1
ATOM 4103 N N . VAL B 1 272 ? 20.344 -9.836 -6.125 1 91.44 272 VAL B N 1
ATOM 4104 C CA . VAL B 1 272 ? 19.531 -9.359 -5.008 1 91.44 272 VAL B CA 1
ATOM 4105 C C . VAL B 1 272 ? 20.422 -9.156 -3.777 1 91.44 272 VAL B C 1
ATOM 4107 O O . VAL B 1 272 ? 21.266 -10 -3.471 1 91.44 272 VAL B O 1
ATOM 4110 N N . VAL B 1 273 ? 20.234 -7.906 -3.131 1 84.81 273 VAL B N 1
ATOM 4111 C CA . VAL B 1 273 ? 20.969 -7.602 -1.904 1 84.81 273 VAL B CA 1
ATOM 4112 C C . VAL B 1 273 ? 20.031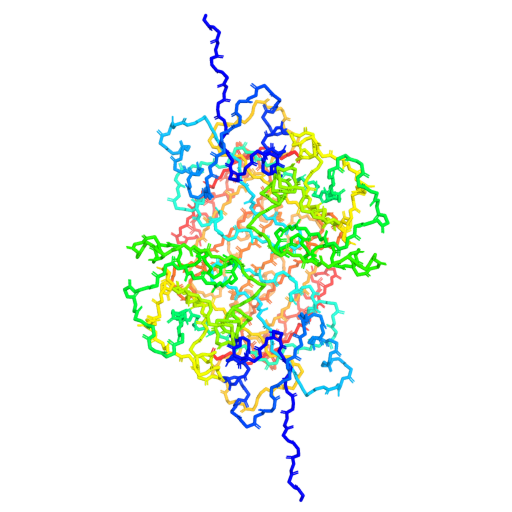 -7.707 -0.704 1 84.81 273 VAL B C 1
ATOM 4114 O O . VAL B 1 273 ? 18.891 -7.234 -0.754 1 84.81 273 VAL B O 1
#

Foldseek 3Di:
DPPQAAEEEEEDDQQAVQVVVVCVFANDRHHYHYDPDLLVRLVCQLVVVGQKYKYFQAKPVPGGPVVNVVSLVVGPWFWAEKEKDQDKKFWWAAPPDALLLAAEEEAAPVLCVQLVVLCVVSNHHYDHDPHQLVRLQCCLPVVPGSYTYIGHPSSCVVSVIDGNDMRSGPDSRTIIMMTMIHDHHPDDFPWKKWKKKFFADPDPCLVVQLVCLQVVLVKDWPDKDWDDDPDPPGTMIMTMITDFCVPPSNVRSQVSSCVSTPDMDTRYMYGYD/DPPQFAEEEEEDDQQAVQVVVVCVFANDRHHYHYDPDLLVRLVCQQVVVGQKYKYFQAKPVPGGPQVNVVSLVVGPWFWAEKEKDQDKKFWWAAPPQALLLAAEEEAAPVQCVQLVVLCVVSNHHYDHDDHQLVRLQCCLVVVPGSYIYIGHPSSCVVSVIDGNDIRSGPDSRTIIMMTMIHDHHPDDFPWKKWKKKFFADPDPCLVVQLVCLQVVLPKDWPDWDWDDDPDDPGTIIMTMITDFCVDPSNVRSQVSSCVSTPDMDTRYMYGYD